Protein AF-A0A3D3V0D6-F1 (afdb_monomer_lite)

Radius of gyration: 31.62 Å; chains: 1; bounding box: 72×58×85 Å

Secondary structure (DSSP, 8-state):
--STT--THHHHHHHHHHHHHHHHHH-TTS--EEEES-TT-HHHHHHHHHHHHHTT---SEEEEE--TTTS--HHHHHHHHHHHHHHHT-EEEEEE----S-S--SSSSPPTT--HHHHHHHTB-SSHHHHHHHHHHHHHHHHTSGGGTEEEE--TTTT----TT-SSSTT---TTGGGSSB-TTSPBPGGGGHHHHHHHHHTPPPPEEEEPPEEEEEETT-----SEEEEEETTSBEEEEEEEEE--TTTTSSSEEEEEEEEETTSS-EEEEEEEEEPPPB--TTTT-TTSS-TT-EEEE-GGGEEEEE-SSGGG-SSSSEEEEEE-SS-EEEEEEEEE-SPPSEEEEEEEEEEE-SSSEEEEEEESSSSPPEEEEE---EEEEEE--EEEEEE-SS-EEEEEEEEE-TT-EEEEEEEEEEE--

pLDDT: mean 94.3, std 7.59, range [34.25, 98.88]

Structure (mmCIF, N/CA/C/O backbone):
data_AF-A0A3D3V0D6-F1
#
_entry.id   AF-A0A3D3V0D6-F1
#
loop_
_atom_site.group_PDB
_atom_site.id
_atom_site.type_symbol
_atom_site.label_atom_id
_atom_site.label_alt_id
_atom_site.label_comp_id
_atom_site.label_asym_id
_atom_site.label_entity_id
_atom_site.label_seq_id
_atom_site.pdbx_PDB_ins_code
_atom_site.Cartn_x
_atom_site.Cartn_y
_atom_site.Cartn_z
_atom_site.occupancy
_atom_site.B_iso_or_equiv
_atom_site.auth_seq_id
_atom_site.auth_comp_id
_atom_site.auth_asym_id
_atom_site.auth_atom_id
_atom_site.pdbx_PDB_model_num
ATOM 1 N N . MET A 1 1 ? 11.935 19.133 -13.784 1.00 43.84 1 MET A N 1
ATOM 2 C CA . MET A 1 1 ? 12.654 20.335 -13.304 1.00 43.84 1 MET A CA 1
ATOM 3 C C . MET A 1 1 ? 11.669 21.226 -12.564 1.00 43.84 1 MET A C 1
ATOM 5 O O . MET A 1 1 ? 10.718 21.684 -13.183 1.00 43.84 1 MET A O 1
ATOM 9 N N . SER A 1 2 ? 11.871 21.456 -11.268 1.00 34.25 2 SER A N 1
ATOM 10 C CA . SER A 1 2 ? 11.089 22.410 -10.473 1.00 34.25 2 SER A CA 1
ATOM 11 C C . SER A 1 2 ? 12.041 23.380 -9.780 1.00 34.25 2 SER A C 1
ATOM 13 O O . SER A 1 2 ? 12.917 22.968 -9.026 1.00 34.25 2 SER A O 1
ATOM 15 N N . GLY A 1 3 ? 11.877 24.666 -10.067 1.00 37.34 3 GLY A N 1
ATOM 16 C CA . GLY A 1 3 ? 12.612 25.770 -9.463 1.00 37.34 3 GLY A CA 1
ATOM 17 C C . GLY A 1 3 ? 11.939 27.091 -9.848 1.00 37.34 3 GLY A C 1
ATOM 18 O O . GLY A 1 3 ? 11.221 27.122 -10.846 1.00 37.34 3 GLY A O 1
ATOM 19 N N . PRO A 1 4 ? 12.153 28.181 -9.097 1.00 39.56 4 PRO A N 1
ATOM 20 C CA . PRO A 1 4 ? 11.425 29.449 -9.249 1.00 39.56 4 PRO A CA 1
ATOM 21 C C . PRO A 1 4 ? 11.599 30.161 -10.610 1.00 39.56 4 PRO A C 1
ATOM 23 O O . PRO A 1 4 ? 10.906 31.137 -10.869 1.00 39.56 4 PRO A O 1
ATOM 26 N N . ASN A 1 5 ? 12.459 29.642 -11.497 1.00 49.62 5 ASN A N 1
ATOM 27 C CA . ASN A 1 5 ? 12.656 30.105 -12.878 1.00 49.62 5 ASN A CA 1
ATOM 28 C C . ASN A 1 5 ? 12.263 29.065 -13.951 1.00 49.62 5 ASN A C 1
ATOM 30 O O . ASN A 1 5 ? 12.491 29.296 -15.137 1.00 49.62 5 ASN A O 1
ATOM 34 N N . ALA A 1 6 ? 11.709 27.909 -13.570 1.00 54.88 6 ALA A N 1
ATOM 35 C CA . ALA A 1 6 ? 11.262 26.900 -14.524 1.00 54.88 6 ALA A CA 1
ATOM 36 C C . ALA A 1 6 ? 9.945 27.368 -15.164 1.00 54.88 6 ALA A C 1
ATOM 38 O O . ALA A 1 6 ? 8.903 27.345 -14.514 1.00 54.88 6 ALA A O 1
ATOM 39 N N . ARG A 1 7 ? 9.964 27.780 -16.440 1.00 59.03 7 ARG A N 1
ATOM 40 C CA . ARG A 1 7 ? 8.774 28.244 -17.189 1.00 59.03 7 ARG A CA 1
ATOM 41 C C . ARG A 1 7 ? 7.796 27.109 -17.565 1.00 59.03 7 ARG A C 1
ATOM 43 O O . ARG A 1 7 ? 7.077 27.195 -18.555 1.00 59.03 7 ARG A O 1
ATOM 50 N N . GLY A 1 8 ? 7.760 26.036 -16.773 1.00 84.44 8 GLY A N 1
ATOM 51 C CA . GLY A 1 8 ? 6.835 24.913 -16.924 1.00 84.44 8 GLY A CA 1
ATOM 52 C C . GLY A 1 8 ? 7.045 24.078 -18.194 1.00 84.44 8 GLY A C 1
ATOM 53 O O . GLY A 1 8 ? 8.160 23.925 -18.691 1.00 84.44 8 GLY A O 1
ATOM 54 N N . PHE A 1 9 ? 5.951 23.506 -18.704 1.00 90.94 9 PHE A N 1
ATOM 55 C CA . PHE A 1 9 ? 5.949 22.596 -19.856 1.00 90.94 9 PHE A CA 1
ATOM 56 C C . PHE A 1 9 ? 6.289 23.262 -21.199 1.00 90.94 9 PHE A C 1
ATOM 58 O O . PHE A 1 9 ? 6.659 22.557 -22.137 1.00 90.94 9 PHE A O 1
ATOM 65 N N . ASP A 1 10 ? 6.187 24.586 -21.328 1.00 93.19 10 ASP A N 1
ATOM 66 C CA . ASP A 1 10 ? 6.445 25.270 -22.604 1.00 93.19 10 ASP A CA 1
ATOM 67 C C . ASP A 1 10 ? 7.923 25.146 -23.006 1.00 93.19 10 ASP A C 1
ATOM 69 O O . ASP A 1 10 ? 8.231 24.611 -24.072 1.00 93.19 10 ASP A O 1
ATOM 73 N N . ASP A 1 11 ? 8.842 25.531 -22.116 1.00 91.94 11 ASP A N 1
ATOM 74 C CA . ASP A 1 11 ? 10.285 25.403 -22.357 1.00 91.94 11 ASP A CA 1
ATOM 75 C C . ASP A 1 11 ? 10.713 23.929 -22.454 1.00 91.94 11 ASP A C 1
ATOM 77 O O . ASP A 1 11 ? 11.510 23.560 -23.318 1.00 91.94 11 ASP A O 1
ATOM 81 N N . PHE A 1 12 ? 10.151 23.063 -21.601 1.00 93.81 12 PHE A N 1
ATOM 82 C CA . PHE A 1 12 ? 10.442 21.629 -21.638 1.00 93.81 12 PHE A CA 1
ATOM 83 C C . PHE A 1 12 ? 10.072 21.008 -22.992 1.00 93.81 12 PHE A C 1
ATOM 85 O O . PHE A 1 12 ? 10.895 20.340 -23.620 1.00 93.81 12 PHE A O 1
ATOM 92 N N . THR A 1 13 ? 8.856 21.259 -23.482 1.00 96.06 13 THR A N 1
ATOM 93 C CA . THR A 1 13 ? 8.425 20.717 -24.776 1.00 96.06 13 THR A CA 1
ATOM 94 C C . THR A 1 13 ? 9.137 21.374 -25.955 1.00 96.06 13 THR A C 1
ATOM 96 O O . THR A 1 13 ? 9.301 20.718 -26.981 1.00 96.06 13 THR A O 1
ATOM 99 N N . ALA A 1 14 ? 9.613 22.618 -25.831 1.00 96.56 14 ALA A N 1
ATOM 100 C CA . ALA A 1 14 ? 10.461 23.235 -26.849 1.00 96.56 14 ALA A CA 1
ATOM 101 C C . ALA A 1 14 ? 11.784 22.467 -27.027 1.00 96.56 14 ALA A C 1
ATOM 103 O O . ALA A 1 14 ? 12.176 22.181 -28.160 1.00 96.56 14 ALA A O 1
ATOM 104 N N . LEU A 1 15 ? 12.430 22.071 -25.923 1.00 96.94 15 LEU A N 1
ATOM 105 C CA . LEU A 1 15 ? 13.633 21.231 -25.956 1.00 96.94 15 LEU A CA 1
ATOM 106 C C . LEU A 1 15 ? 13.331 19.832 -26.500 1.00 96.94 15 LEU A C 1
ATOM 108 O O . LEU A 1 15 ? 14.041 19.351 -27.383 1.00 96.94 15 LEU A O 1
ATOM 112 N N . LEU A 1 16 ? 12.245 19.209 -26.032 1.00 97.38 16 LEU A N 1
ATOM 113 C CA . LEU A 1 16 ? 11.840 17.878 -26.486 1.00 97.38 16 LEU A CA 1
ATOM 114 C C . LEU A 1 16 ? 11.585 17.854 -28.003 1.00 97.38 16 LEU A C 1
ATOM 116 O O . LEU A 1 16 ? 12.112 17.000 -28.710 1.00 97.38 16 LEU A O 1
ATOM 120 N N . LYS A 1 17 ? 10.864 18.851 -28.531 1.00 98.50 17 LYS A N 1
ATOM 121 C CA . LYS A 1 17 ? 10.622 19.006 -29.974 1.00 98.50 17 LYS A CA 1
ATOM 122 C C . LYS A 1 17 ? 11.897 19.234 -30.777 1.00 98.50 17 LYS A C 1
ATOM 124 O O . LYS A 1 17 ? 11.963 18.802 -31.923 1.00 98.50 17 LYS A O 1
ATOM 129 N N . ALA A 1 18 ? 12.894 19.921 -30.218 1.00 98.50 18 ALA A N 1
ATOM 130 C CA . ALA A 1 18 ? 14.169 20.114 -30.901 1.00 98.50 18 ALA A CA 1
ATOM 131 C C . ALA A 1 18 ? 14.911 18.782 -31.094 1.00 98.50 18 ALA A C 1
ATOM 133 O O . ALA A 1 18 ? 15.420 18.539 -32.187 1.00 98.50 18 ALA A O 1
ATOM 134 N N . GLY A 1 19 ? 14.911 17.913 -30.076 1.00 98.38 19 GLY A N 1
ATOM 135 C CA . GLY A 1 19 ? 15.458 16.557 -30.179 1.00 98.38 19 GLY A CA 1
ATOM 136 C C . GLY A 1 19 ? 14.688 15.688 -31.175 1.00 98.38 19 GLY A C 1
ATOM 137 O O . GLY A 1 19 ? 15.292 15.078 -32.051 1.00 98.38 19 GLY A O 1
ATOM 138 N N . ILE A 1 20 ? 13.353 15.712 -31.107 1.00 98.62 20 ILE A N 1
ATOM 139 C CA . ILE A 1 20 ? 12.480 14.983 -32.042 1.00 98.62 20 ILE A CA 1
ATOM 140 C C . ILE A 1 20 ? 12.743 15.407 -33.486 1.00 98.62 20 ILE A C 1
ATOM 142 O O . ILE A 1 20 ? 12.947 14.557 -34.346 1.00 98.62 20 ILE A O 1
ATOM 146 N N . ARG A 1 21 ? 12.793 16.718 -33.756 1.00 98.56 21 ARG A N 1
ATOM 147 C CA . ARG A 1 21 ? 13.071 17.235 -35.100 1.00 98.56 21 ARG A CA 1
ATOM 148 C C . ARG A 1 21 ? 14.413 16.733 -35.626 1.00 98.56 21 ARG A C 1
ATOM 150 O O . ARG A 1 21 ? 14.474 16.328 -36.773 1.00 98.56 21 ARG A O 1
ATOM 157 N N . ALA A 1 22 ? 15.457 16.708 -34.797 1.00 98.62 22 ALA A N 1
ATOM 158 C CA . ALA A 1 22 ? 16.759 16.201 -35.223 1.00 98.62 22 ALA A CA 1
ATOM 159 C C . ALA A 1 22 ? 16.703 14.725 -35.663 1.00 98.62 22 ALA A C 1
ATOM 161 O O . ALA A 1 22 ? 17.336 14.369 -36.652 1.00 98.62 22 ALA A O 1
ATOM 162 N N . VAL A 1 23 ? 15.929 13.884 -34.966 1.00 98.56 23 VAL A N 1
ATOM 163 C CA . VAL A 1 23 ? 15.721 12.481 -35.364 1.00 98.56 23 VAL A CA 1
ATOM 164 C C . VAL A 1 23 ? 14.905 12.398 -36.654 1.00 98.56 23 VAL A C 1
ATOM 166 O O . VAL A 1 23 ? 15.324 11.722 -37.585 1.00 98.56 23 VAL A O 1
ATOM 169 N N . ARG A 1 24 ? 13.790 13.133 -36.747 1.00 98.00 24 ARG A N 1
ATOM 170 C CA . ARG A 1 24 ? 12.918 13.130 -37.935 1.00 98.00 24 ARG A CA 1
ATOM 171 C C . ARG A 1 24 ? 13.605 13.665 -39.195 1.00 98.00 24 ARG A C 1
ATOM 173 O O . ARG A 1 24 ? 13.355 13.143 -40.275 1.00 98.00 24 ARG A O 1
ATOM 180 N N . ASP A 1 25 ? 14.460 14.679 -39.060 1.00 98.38 25 ASP A N 1
ATOM 181 C CA . ASP A 1 25 ? 15.252 15.240 -40.163 1.00 98.38 25 ASP A CA 1
ATOM 182 C C . ASP A 1 25 ? 16.310 14.240 -40.669 1.00 98.38 25 ASP A C 1
ATOM 184 O O . ASP A 1 25 ? 16.704 14.297 -41.834 1.00 98.38 25 ASP A O 1
ATOM 188 N N . PHE A 1 26 ? 16.781 13.338 -39.799 1.00 98.50 26 PHE A N 1
ATOM 189 C CA . PHE A 1 26 ? 17.733 12.284 -40.146 1.00 98.50 26 PHE A CA 1
ATOM 190 C C . PHE A 1 26 ? 17.040 11.074 -40.785 1.00 98.50 26 PHE A C 1
ATOM 192 O O . PHE A 1 26 ? 17.414 10.670 -41.885 1.00 98.50 26 PHE A O 1
ATOM 199 N N . ASP A 1 27 ? 16.042 10.511 -40.102 1.00 98.31 27 ASP A N 1
ATOM 200 C CA . ASP A 1 27 ? 15.239 9.388 -40.581 1.00 98.31 27 ASP A CA 1
ATOM 201 C C . ASP A 1 27 ? 13.841 9.426 -39.927 1.00 98.31 27 ASP A C 1
ATOM 203 O O . ASP A 1 27 ? 13.714 9.201 -38.716 1.00 98.31 27 ASP A O 1
ATOM 207 N N . PRO A 1 28 ? 12.774 9.717 -40.695 1.00 96.75 28 PRO A N 1
ATOM 208 C CA . PRO A 1 28 ? 11.424 9.814 -40.154 1.00 96.75 28 PRO A CA 1
ATOM 209 C C . PRO A 1 28 ? 10.855 8.470 -39.680 1.00 96.75 28 PRO A C 1
ATOM 211 O O . PRO A 1 28 ? 9.921 8.491 -38.877 1.00 96.75 28 PRO A O 1
ATOM 214 N N . GLU A 1 29 ? 11.410 7.333 -40.112 1.00 97.56 29 GLU A N 1
ATOM 215 C CA . GLU A 1 29 ? 10.925 5.995 -39.748 1.00 97.56 29 GLU A CA 1
ATOM 216 C C . GLU A 1 29 ? 11.402 5.545 -38.357 1.00 97.56 29 GLU A C 1
ATOM 218 O O . GLU A 1 29 ? 10.883 4.567 -37.816 1.00 97.56 29 GLU A O 1
ATOM 223 N N . ILE A 1 30 ? 12.366 6.248 -37.744 1.00 98.44 30 ILE A N 1
ATOM 224 C CA . ILE A 1 30 ? 12.827 5.946 -36.382 1.00 98.44 30 ILE A CA 1
ATOM 225 C C . ILE A 1 30 ? 11.712 6.285 -35.378 1.00 98.44 30 ILE A C 1
ATOM 227 O O . ILE A 1 30 ? 11.332 7.455 -35.270 1.00 98.44 30 ILE A O 1
ATOM 231 N N . PRO A 1 31 ? 11.214 5.313 -34.587 1.00 97.62 31 PRO A N 1
ATOM 232 C CA . PRO A 1 31 ? 10.187 5.585 -33.590 1.00 97.62 31 PRO A CA 1
ATOM 233 C C . PRO A 1 31 ? 10.696 6.498 -32.472 1.00 97.62 31 PRO A C 1
ATOM 235 O O . PRO A 1 31 ? 11.760 6.279 -31.890 1.00 97.62 31 PRO A O 1
ATOM 238 N N . ILE A 1 32 ? 9.891 7.493 -32.115 1.00 98.62 32 ILE A N 1
ATOM 239 C CA . ILE A 1 32 ? 10.146 8.410 -31.008 1.00 98.62 32 ILE A CA 1
ATOM 240 C C . ILE A 1 32 ? 9.449 7.893 -29.750 1.00 98.62 32 ILE A C 1
ATOM 242 O O . ILE A 1 32 ? 8.218 7.907 -29.652 1.00 98.62 32 ILE A O 1
ATOM 246 N N . VAL A 1 33 ? 10.242 7.499 -28.754 1.00 98.69 33 VAL A N 1
ATOM 247 C CA . VAL A 1 33 ? 9.753 7.119 -27.424 1.00 98.69 33 VAL A CA 1
ATOM 248 C C . VAL A 1 33 ? 9.889 8.305 -26.472 1.00 98.69 33 VAL A C 1
ATOM 250 O O . VAL A 1 33 ? 10.976 8.863 -26.322 1.00 98.69 33 VAL A O 1
ATOM 253 N N . VAL A 1 34 ? 8.803 8.673 -25.792 1.00 98.69 34 VAL A N 1
ATOM 254 C CA . VAL A 1 34 ? 8.862 9.603 -24.655 1.00 98.69 34 VAL A CA 1
ATOM 255 C C . VAL A 1 34 ? 8.707 8.811 -23.368 1.00 98.69 34 VAL A C 1
ATOM 257 O O . VAL A 1 34 ? 7.702 8.132 -23.169 1.00 98.69 34 VAL A O 1
ATOM 260 N N . HIS A 1 35 ? 9.711 8.903 -22.502 1.00 98.62 35 HIS A N 1
ATOM 261 C CA . HIS A 1 35 ? 9.873 8.049 -21.330 1.00 98.62 35 HIS A CA 1
ATOM 262 C C . HIS A 1 35 ? 9.577 8.788 -20.021 1.00 98.62 35 HIS A C 1
ATOM 264 O O . HIS A 1 35 ? 10.076 9.891 -19.796 1.00 98.62 35 HIS A O 1
ATOM 270 N N . LEU A 1 36 ? 8.774 8.156 -19.158 1.00 98.19 36 LEU A N 1
ATOM 271 C CA . LEU A 1 36 ? 8.499 8.587 -17.788 1.00 98.19 36 LEU A CA 1
ATOM 272 C C . LEU A 1 36 ? 8.596 7.400 -16.806 1.00 98.19 36 LEU A C 1
ATOM 274 O O . LEU A 1 36 ? 8.281 6.260 -17.155 1.00 98.19 36 LEU A O 1
ATOM 278 N N . ALA A 1 37 ? 9.033 7.664 -15.573 1.00 96.88 37 ALA A N 1
ATOM 279 C CA . ALA A 1 37 ? 9.063 6.678 -14.488 1.00 96.88 37 ALA A CA 1
ATOM 280 C C . ALA A 1 37 ? 7.698 6.545 -13.780 1.00 96.88 37 ALA A C 1
ATOM 282 O O . ALA A 1 37 ? 6.747 7.227 -14.146 1.00 96.88 37 ALA A O 1
ATOM 283 N N . GLU A 1 38 ? 7.614 5.681 -12.760 1.00 96.75 38 GLU A N 1
ATOM 284 C CA . GLU A 1 38 ? 6.402 5.405 -11.964 1.00 96.75 38 GLU A CA 1
ATOM 285 C C . GLU A 1 38 ? 5.247 4.759 -12.749 1.00 96.75 38 GLU A C 1
ATOM 287 O O . GLU A 1 38 ? 4.114 5.235 -12.734 1.00 96.75 38 GLU A O 1
ATOM 292 N N . GLY A 1 39 ? 5.511 3.643 -13.431 1.00 97.69 39 GLY A N 1
ATOM 293 C CA . GLY A 1 39 ? 4.545 2.991 -14.324 1.00 97.69 39 GLY A CA 1
ATOM 294 C C . GLY A 1 39 ? 3.155 2.646 -13.769 1.00 97.69 39 GLY A C 1
ATOM 295 O O . GLY A 1 39 ? 2.225 2.558 -14.564 1.00 97.69 39 GLY A O 1
ATOM 296 N N . GLY A 1 40 ? 2.963 2.481 -12.458 1.00 96.75 40 GLY A N 1
ATOM 297 C CA . GLY A 1 40 ? 1.633 2.307 -11.852 1.00 96.75 40 GLY A CA 1
ATOM 298 C C . GLY A 1 40 ? 0.884 3.617 -11.561 1.00 96.75 40 GLY A C 1
ATOM 299 O O . GLY A 1 40 ? -0.312 3.598 -11.275 1.00 96.75 40 GLY A O 1
ATOM 300 N N . ASN A 1 41 ? 1.543 4.775 -11.652 1.00 97.00 41 ASN A N 1
ATOM 301 C CA . ASN A 1 41 ? 0.973 6.071 -11.289 1.00 97.00 41 ASN A CA 1
ATOM 302 C C . ASN A 1 41 ? 0.204 6.710 -12.460 1.00 97.00 41 ASN A C 1
ATOM 304 O O . ASN A 1 41 ? 0.703 7.580 -13.178 1.00 97.00 41 ASN A O 1
ATOM 308 N N . ASN A 1 42 ? -1.051 6.295 -12.657 1.00 98.31 42 ASN A N 1
ATOM 309 C CA . ASN A 1 42 ? -1.855 6.778 -13.785 1.00 98.31 42 ASN A CA 1
ATOM 310 C C . ASN A 1 42 ? -2.113 8.293 -13.774 1.00 98.31 42 ASN A C 1
ATOM 312 O O . ASN A 1 42 ? -2.167 8.913 -14.838 1.00 98.31 42 ASN A O 1
ATOM 316 N N . SER A 1 43 ? -2.257 8.914 -12.601 1.00 96.06 43 SER A N 1
ATOM 317 C CA . SER A 1 43 ? -2.507 10.357 -12.522 1.00 96.06 43 SER A CA 1
ATOM 318 C C . SER A 1 43 ? -1.290 11.167 -12.980 1.00 96.06 43 SER A C 1
ATOM 320 O O . SER A 1 43 ? -1.461 12.132 -13.729 1.00 96.06 43 SER A O 1
ATOM 322 N N . LEU A 1 44 ? -0.074 10.735 -12.622 1.00 96.56 44 LEU A N 1
ATOM 323 C CA . LEU A 1 44 ? 1.177 11.328 -13.098 1.00 96.56 44 LEU A CA 1
ATOM 324 C C . LEU A 1 44 ? 1.307 11.213 -14.619 1.00 96.56 44 LEU A C 1
ATOM 326 O O . LEU A 1 44 ? 1.587 12.207 -15.293 1.00 96.56 44 LEU A O 1
ATOM 330 N N . PHE A 1 45 ? 1.065 10.018 -15.162 1.00 98.38 45 PHE A N 1
ATOM 331 C CA . PHE A 1 45 ? 1.123 9.782 -16.602 1.00 98.38 45 PHE A CA 1
ATOM 332 C C . PHE A 1 45 ? 0.118 10.649 -17.358 1.00 98.38 45 PHE A C 1
ATOM 334 O O . PHE A 1 45 ? 0.491 11.309 -18.327 1.00 98.38 45 PHE A O 1
ATOM 341 N N . ARG A 1 46 ? -1.135 10.713 -16.894 1.00 98.06 46 ARG A N 1
ATOM 342 C CA . ARG A 1 46 ? -2.153 11.574 -17.507 1.00 98.06 46 ARG A CA 1
ATOM 343 C C . ARG A 1 46 ? -1.739 13.039 -17.499 1.00 98.06 46 ARG A C 1
ATOM 345 O O . ARG A 1 46 ? -1.739 13.674 -18.545 1.00 98.06 46 ARG A O 1
ATOM 352 N N . TRP A 1 47 ? -1.331 13.556 -16.341 1.00 96.88 47 TRP A N 1
ATOM 353 C CA . TRP A 1 47 ? -0.887 14.944 -16.208 1.00 96.88 47 TRP A CA 1
ATOM 354 C C . TRP A 1 47 ? 0.252 15.283 -17.176 1.00 96.88 47 TRP A C 1
ATOM 356 O O . TRP A 1 47 ? 0.198 16.300 -17.868 1.00 96.88 47 TRP A O 1
ATOM 366 N N . PHE A 1 48 ? 1.266 14.421 -17.251 1.00 98.19 48 PHE A N 1
ATOM 367 C CA . PHE A 1 48 ? 2.420 14.653 -18.107 1.00 98.19 48 PHE A CA 1
ATOM 368 C C . PHE A 1 48 ? 2.043 14.573 -19.591 1.00 98.19 48 PHE A C 1
ATOM 370 O O . PHE A 1 48 ? 2.283 15.519 -20.342 1.00 98.19 48 PHE A O 1
ATOM 377 N N . PHE A 1 49 ? 1.410 13.482 -20.029 1.00 98.44 49 PHE A N 1
ATOM 378 C CA . PHE A 1 49 ? 1.104 13.278 -21.445 1.00 98.44 49 PHE A CA 1
ATOM 379 C C . PHE A 1 49 ? -0.008 14.202 -21.963 1.00 98.44 49 PHE A C 1
ATOM 381 O O . PHE A 1 49 ? 0.069 14.623 -23.118 1.00 98.44 49 PHE A O 1
ATOM 388 N N . ASP A 1 50 ? -0.967 14.627 -21.133 1.00 98.00 50 ASP A N 1
ATOM 389 C CA . ASP A 1 50 ? -1.933 15.673 -21.504 1.00 98.00 50 ASP A CA 1
ATOM 390 C C . ASP A 1 50 ? -1.218 16.979 -21.895 1.00 98.00 50 ASP A C 1
ATOM 392 O O . ASP A 1 50 ? -1.552 17.599 -22.909 1.00 98.00 50 ASP A O 1
ATOM 396 N N . GLU A 1 51 ? -0.185 17.381 -21.148 1.00 97.06 51 GLU A N 1
ATOM 397 C CA . GLU A 1 51 ? 0.570 18.607 -21.426 1.00 97.06 51 GLU A CA 1
ATOM 398 C C . GLU A 1 51 ? 1.434 18.504 -22.697 1.00 97.06 51 GLU A C 1
ATOM 400 O O . GLU A 1 51 ? 1.634 19.516 -23.384 1.00 97.06 51 GLU A O 1
ATOM 405 N N . LEU A 1 52 ? 1.897 17.301 -23.052 1.00 98.12 52 LEU A N 1
ATOM 406 C CA . LEU A 1 52 ? 2.609 17.018 -24.306 1.00 98.12 52 LEU A CA 1
ATOM 407 C C . LEU A 1 52 ? 1.667 17.070 -25.512 1.00 98.12 52 LEU A C 1
ATOM 409 O O . LEU A 1 52 ? 1.976 17.724 -26.513 1.00 98.12 52 LEU A O 1
ATOM 413 N N . ILE A 1 53 ? 0.497 16.435 -25.402 1.00 98.06 53 ILE A N 1
ATOM 414 C CA . ILE A 1 53 ? -0.521 16.420 -26.459 1.00 98.06 53 ILE A CA 1
ATOM 415 C C . ILE A 1 53 ? -1.067 17.826 -26.702 1.00 98.06 53 ILE A C 1
ATOM 417 O O . ILE A 1 53 ? -1.111 18.274 -27.846 1.00 98.06 53 ILE A O 1
ATOM 421 N N . LYS A 1 54 ? -1.385 18.576 -25.641 1.00 97.25 54 LYS A N 1
ATOM 422 C CA . LYS A 1 54 ? -1.833 19.978 -25.723 1.00 97.25 54 LYS A CA 1
ATOM 423 C C . LYS A 1 54 ? -0.852 20.875 -26.481 1.00 97.25 54 LYS A C 1
ATOM 425 O O . LYS A 1 54 ? -1.257 21.863 -27.092 1.00 97.25 54 LYS A O 1
ATOM 430 N N . ARG A 1 55 ? 0.439 20.543 -26.440 1.00 97.38 55 ARG A N 1
ATOM 431 C CA . ARG A 1 55 ? 1.507 21.284 -27.118 1.00 97.38 55 ARG A CA 1
ATOM 432 C C . ARG A 1 55 ? 1.900 20.687 -28.455 1.00 97.38 55 ARG A C 1
ATOM 434 O O . ARG A 1 55 ? 2.828 21.213 -29.060 1.00 97.38 55 ARG A O 1
ATOM 441 N N . ASN A 1 56 ? 1.217 19.659 -28.952 1.00 97.75 56 ASN A N 1
ATOM 442 C CA . ASN A 1 56 ? 1.541 18.992 -30.213 1.00 97.75 56 ASN A CA 1
ATOM 443 C C . ASN A 1 56 ? 3.001 18.500 -30.247 1.00 97.75 56 ASN A C 1
ATOM 445 O O . ASN A 1 56 ? 3.757 18.831 -31.163 1.00 97.75 56 ASN A O 1
ATOM 449 N N . VAL A 1 57 ? 3.445 17.799 -29.201 1.00 98.44 57 VAL A N 1
ATOM 450 C CA . VAL A 1 57 ? 4.712 17.053 -29.244 1.00 98.44 57 VAL A CA 1
ATOM 451 C C . VAL A 1 57 ? 4.507 15.799 -30.101 1.00 98.44 57 VAL A C 1
ATOM 453 O O . VAL A 1 57 ? 3.583 15.030 -29.847 1.00 98.44 57 VAL A O 1
ATOM 456 N N . ASP A 1 58 ? 5.354 15.609 -31.112 1.00 97.62 58 ASP A N 1
ATOM 457 C CA . ASP A 1 58 ? 5.256 14.514 -32.084 1.00 97.62 58 ASP A CA 1
ATOM 458 C C . ASP A 1 58 ? 6.052 13.279 -31.629 1.00 97.62 58 ASP A C 1
ATOM 460 O O . ASP A 1 58 ? 7.243 13.163 -31.902 1.00 97.62 58 ASP A O 1
ATOM 464 N N . PHE A 1 59 ? 5.413 12.381 -30.880 1.00 98.56 59 PHE A N 1
ATOM 465 C CA . PHE A 1 59 ? 6.021 11.132 -30.408 1.00 98.56 59 PHE A CA 1
ATOM 466 C C . PHE A 1 59 ? 5.152 9.920 -30.745 1.00 98.56 59 PHE A C 1
ATOM 468 O O . PHE A 1 59 ? 3.934 10.052 -30.881 1.00 98.56 59 PHE A O 1
ATOM 475 N N . ASP A 1 60 ? 5.755 8.737 -30.834 1.00 98.50 60 ASP A N 1
ATOM 476 C CA . ASP A 1 60 ? 5.098 7.516 -31.317 1.00 98.50 60 ASP A CA 1
ATOM 477 C C . ASP A 1 60 ? 4.702 6.576 -30.173 1.00 98.50 60 ASP A C 1
ATOM 479 O O . ASP A 1 60 ? 3.606 6.012 -30.180 1.00 98.50 60 ASP A O 1
ATOM 483 N N . VAL A 1 61 ? 5.569 6.455 -29.163 1.00 98.81 61 VAL A N 1
ATOM 484 C CA . VAL A 1 61 ? 5.453 5.455 -28.093 1.00 98.81 61 VAL A CA 1
ATOM 485 C C . VAL A 1 61 ? 5.572 6.108 -26.718 1.00 98.81 61 VAL A C 1
ATOM 487 O O . VAL A 1 61 ? 6.407 6.989 -26.492 1.00 98.81 61 VAL A O 1
ATOM 490 N N . ILE A 1 62 ? 4.751 5.642 -25.779 1.00 98.88 62 ILE A N 1
ATOM 491 C CA . ILE A 1 62 ? 4.855 5.968 -24.355 1.00 98.88 62 ILE A CA 1
ATOM 492 C C . ILE A 1 62 ? 5.786 4.948 -23.690 1.00 98.88 62 ILE A C 1
ATOM 494 O O . ILE A 1 62 ? 5.453 3.768 -23.571 1.00 98.88 62 ILE A O 1
ATOM 498 N N . GLY A 1 63 ? 6.961 5.412 -23.272 1.00 98.81 63 GLY A N 1
ATOM 499 C CA . GLY A 1 63 ? 7.946 4.632 -22.529 1.00 98.81 63 GLY A CA 1
ATOM 500 C C . GLY A 1 63 ? 7.707 4.705 -21.022 1.00 98.81 63 GLY A C 1
ATOM 501 O O . GLY A 1 63 ? 7.448 5.781 -20.481 1.00 98.81 63 GLY A O 1
ATOM 502 N N . VAL A 1 64 ? 7.834 3.568 -20.341 1.00 98.69 64 VAL A N 1
ATOM 503 C CA . VAL A 1 64 ? 7.562 3.430 -18.904 1.00 98.69 64 VAL A CA 1
ATOM 504 C C . VAL A 1 64 ? 8.736 2.763 -18.183 1.00 98.69 64 VAL A C 1
ATOM 506 O O . VAL A 1 64 ? 9.139 1.676 -18.592 1.00 98.69 64 VAL A O 1
ATOM 509 N N . SER A 1 65 ? 9.252 3.346 -17.092 1.00 98.81 65 SER A N 1
ATOM 510 C CA . SER A 1 65 ? 10.044 2.561 -16.118 1.00 98.81 65 SER A CA 1
ATOM 511 C C . SER A 1 65 ? 9.114 1.868 -15.128 1.00 98.81 65 SER A C 1
ATOM 513 O O . SER A 1 65 ? 8.239 2.503 -14.528 1.00 98.81 65 SER A O 1
ATOM 515 N N . TYR A 1 66 ? 9.345 0.585 -14.866 1.00 98.81 66 TYR A N 1
ATOM 516 C CA . TYR A 1 66 ? 8.581 -0.184 -13.892 1.00 98.81 66 TYR A CA 1
ATOM 517 C C . TYR A 1 66 ? 9.480 -1.077 -13.035 1.00 98.81 66 TYR A C 1
ATOM 519 O O . TYR A 1 66 ? 10.023 -2.074 -13.505 1.00 98.81 66 TYR A O 1
ATOM 527 N N . TYR A 1 67 ? 9.581 -0.730 -11.753 1.00 98.50 67 TYR A N 1
ATOM 528 C CA . TYR A 1 67 ? 10.218 -1.537 -10.718 1.00 98.50 67 TYR A CA 1
ATOM 529 C C . TYR A 1 67 ? 9.156 -1.847 -9.655 1.00 98.50 67 TYR A C 1
ATOM 531 O O . TYR A 1 67 ? 8.626 -0.906 -9.053 1.00 98.50 67 TYR A O 1
ATOM 539 N N . PRO A 1 68 ? 8.802 -3.121 -9.413 1.00 96.38 68 PRO A N 1
ATOM 540 C CA . PRO A 1 68 ? 7.619 -3.488 -8.622 1.00 96.38 68 PRO A CA 1
ATOM 541 C C . PRO A 1 68 ? 7.725 -3.091 -7.141 1.00 96.38 68 PRO A C 1
ATOM 543 O O . PRO A 1 68 ? 6.721 -3.012 -6.442 1.00 96.38 68 PRO A O 1
ATOM 546 N N . TYR A 1 69 ? 8.933 -2.802 -6.657 1.00 94.81 69 TYR A N 1
ATOM 547 C CA . TYR A 1 69 ? 9.192 -2.338 -5.294 1.00 94.81 69 TYR A CA 1
ATOM 548 C C . TYR A 1 69 ? 9.013 -0.816 -5.106 1.00 94.81 69 TYR A C 1
ATOM 550 O O . TYR A 1 69 ? 9.041 -0.348 -3.969 1.00 94.81 69 TYR A O 1
ATOM 558 N N . TRP A 1 70 ? 8.789 -0.046 -6.181 1.00 96.69 70 TRP A N 1
ATOM 559 C CA . TRP A 1 70 ? 8.560 1.409 -6.123 1.00 96.69 70 TRP A CA 1
ATOM 560 C C . TRP A 1 70 ? 7.332 1.881 -6.903 1.00 96.69 70 TRP A C 1
ATOM 562 O O . TRP A 1 70 ? 6.650 2.809 -6.483 1.00 96.69 70 TRP A O 1
ATOM 572 N N . HIS A 1 71 ? 7.062 1.283 -8.063 1.00 97.69 71 HIS A N 1
ATOM 573 C CA . HIS A 1 71 ? 6.170 1.854 -9.076 1.00 97.69 71 HIS A CA 1
ATOM 574 C C . HIS A 1 71 ? 4.752 1.268 -9.048 1.00 97.69 71 HIS A C 1
ATOM 576 O O . HIS A 1 71 ? 4.071 1.284 -10.071 1.00 97.69 71 HIS A O 1
ATOM 582 N N . GLY A 1 72 ? 4.310 0.763 -7.895 1.00 94.31 72 GLY A N 1
ATOM 583 C CA . GLY A 1 72 ? 2.997 0.140 -7.725 1.00 94.31 72 GLY A CA 1
ATOM 584 C C . GLY A 1 72 ? 2.925 -1.305 -8.225 1.00 94.31 72 GLY A C 1
ATOM 585 O O . GLY A 1 72 ? 3.891 -1.889 -8.719 1.00 94.31 72 GLY A O 1
ATOM 586 N N . THR A 1 73 ? 1.749 -1.895 -8.077 1.00 95.75 73 THR A N 1
ATOM 587 C CA . THR A 1 73 ? 1.427 -3.276 -8.446 1.00 95.75 73 THR A CA 1
ATOM 588 C C . THR A 1 73 ? 1.337 -3.473 -9.964 1.00 95.75 73 THR A C 1
ATOM 590 O O . THR A 1 73 ? 1.136 -2.529 -10.730 1.00 95.75 73 THR A O 1
ATOM 593 N N . LEU A 1 74 ? 1.428 -4.728 -10.420 1.00 97.00 74 LEU A N 1
ATOM 594 C CA . LEU A 1 74 ? 1.212 -5.071 -11.832 1.00 97.00 74 LEU A CA 1
ATOM 595 C C . LEU A 1 74 ? -0.222 -4.766 -12.302 1.00 97.00 74 LEU A C 1
ATOM 597 O O . LEU A 1 74 ? -0.431 -4.504 -13.485 1.00 97.00 74 LEU A O 1
ATOM 601 N N . GLU A 1 75 ? -1.204 -4.775 -11.394 1.00 96.19 75 GLU A N 1
ATOM 602 C CA . GLU A 1 75 ? -2.585 -4.372 -11.689 1.00 96.19 75 GLU A CA 1
ATOM 603 C C . GLU A 1 75 ? -2.670 -2.870 -11.986 1.00 96.19 75 GLU A C 1
ATOM 605 O O . GLU A 1 75 ? -3.255 -2.473 -12.994 1.00 96.19 75 GLU A O 1
ATOM 610 N N . GLU A 1 76 ? -2.017 -2.040 -11.170 1.00 97.88 76 GLU A N 1
ATOM 611 C CA . GLU A 1 76 ? -1.926 -0.592 -11.393 1.00 97.88 76 GLU A CA 1
ATOM 612 C C . GLU A 1 76 ? -1.155 -0.261 -12.676 1.00 97.88 76 GLU A C 1
ATOM 614 O O . GLU A 1 76 ? -1.595 0.590 -13.452 1.00 97.88 76 GLU A O 1
ATOM 619 N N . LEU A 1 77 ? -0.055 -0.974 -12.957 1.00 98.69 77 LEU A N 1
ATOM 620 C CA . LEU A 1 77 ? 0.652 -0.863 -14.235 1.00 98.69 77 LEU A CA 1
ATOM 621 C C . LEU A 1 77 ? -0.271 -1.222 -15.406 1.00 98.69 77 LEU A C 1
ATOM 623 O O . LEU A 1 77 ? -0.374 -0.452 -16.356 1.00 98.69 77 LEU A O 1
ATOM 627 N N . SER A 1 78 ? -0.959 -2.366 -15.342 1.00 98.56 78 SER A N 1
ATOM 628 C CA . SER A 1 78 ? -1.891 -2.808 -16.388 1.00 98.56 78 SER A CA 1
ATOM 629 C C . SER A 1 78 ? -2.979 -1.766 -16.639 1.00 98.56 78 SER A C 1
ATOM 631 O O . SER A 1 78 ? -3.217 -1.371 -17.784 1.00 98.56 78 SER A O 1
ATOM 633 N N . PHE A 1 79 ? -3.589 -1.243 -15.572 1.00 98.62 79 PHE A N 1
ATOM 634 C CA . PHE A 1 79 ? -4.558 -0.155 -15.660 1.00 98.62 79 PHE A CA 1
ATOM 635 C C . PHE A 1 79 ? -3.967 1.079 -16.353 1.00 98.62 79 PHE A C 1
ATOM 637 O O . PHE A 1 79 ? -4.580 1.612 -17.282 1.00 98.62 79 PHE A O 1
ATOM 644 N N . ASN A 1 80 ? -2.769 1.508 -15.946 1.00 98.81 80 ASN A N 1
ATOM 645 C CA . ASN A 1 80 ? -2.125 2.684 -16.516 1.00 98.81 80 ASN A CA 1
ATOM 646 C C . ASN A 1 80 ? -1.796 2.502 -18.004 1.00 98.81 80 ASN A C 1
ATOM 648 O O . ASN A 1 80 ? -2.188 3.341 -18.814 1.00 98.81 80 ASN A O 1
ATOM 652 N N . LEU A 1 81 ? -1.136 1.399 -18.379 1.00 98.81 81 LEU A N 1
ATOM 653 C CA . LEU A 1 81 ? -0.765 1.097 -19.767 1.00 98.81 81 LEU A CA 1
ATOM 654 C C . LEU A 1 81 ? -1.993 1.059 -20.686 1.00 98.81 81 LEU A C 1
ATOM 656 O O . LEU A 1 81 ? -1.970 1.634 -21.778 1.00 98.81 81 LEU A O 1
ATOM 660 N N . ASN A 1 82 ? -3.083 0.441 -20.223 1.00 98.69 82 ASN A N 1
ATOM 661 C CA . ASN A 1 8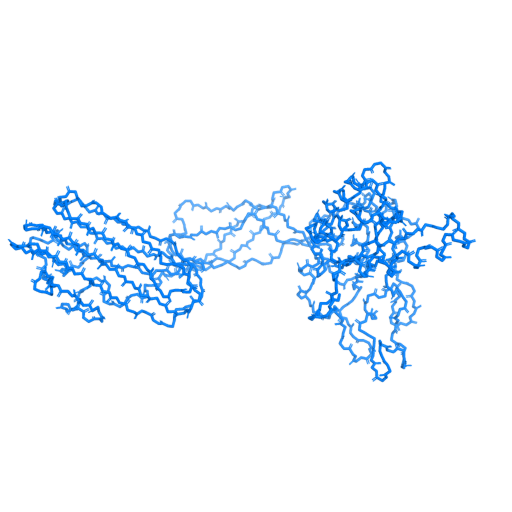2 ? -4.344 0.386 -20.958 1.00 98.69 82 ASN A CA 1
ATOM 662 C C . ASN A 1 82 ? -4.952 1.776 -21.162 1.00 98.69 82 ASN A C 1
ATOM 664 O O . ASN A 1 82 ? -5.342 2.115 -22.282 1.00 98.69 82 ASN A O 1
ATOM 668 N N . ASP A 1 83 ? -5.016 2.590 -20.108 1.00 98.75 83 ASP A N 1
ATOM 669 C CA . ASP A 1 83 ? -5.581 3.934 -20.190 1.00 98.75 83 ASP A CA 1
ATOM 670 C C . ASP A 1 83 ? -4.762 4.846 -21.108 1.00 98.75 83 ASP A C 1
ATOM 672 O O . ASP A 1 83 ? -5.324 5.427 -22.036 1.00 98.75 83 ASP A O 1
ATOM 676 N N . VAL A 1 84 ? -3.445 4.958 -20.907 1.00 98.69 84 VAL A N 1
ATOM 677 C CA . VAL A 1 84 ? -2.617 5.896 -21.685 1.00 98.69 84 VAL A CA 1
ATOM 678 C C . VAL A 1 84 ? -2.529 5.487 -23.154 1.00 98.69 84 VAL A C 1
ATOM 680 O O . VAL A 1 84 ? -2.613 6.345 -24.037 1.00 98.69 84 VAL A O 1
ATOM 683 N N . SER A 1 85 ? -2.460 4.181 -23.440 1.00 98.69 85 SER A N 1
ATOM 684 C CA . SER A 1 85 ? -2.468 3.683 -24.816 1.00 98.69 85 SER A CA 1
ATOM 685 C C . SER A 1 85 ? -3.777 4.018 -25.535 1.00 98.69 85 SER A C 1
ATOM 687 O O . SER A 1 85 ? -3.768 4.492 -26.676 1.00 98.69 85 SER A O 1
ATOM 689 N N . GLN A 1 86 ? -4.923 3.813 -24.878 1.00 98.38 86 GLN A N 1
ATOM 690 C CA . GLN A 1 86 ? -6.234 4.106 -25.464 1.00 98.38 86 GLN A CA 1
ATOM 691 C C . GLN A 1 86 ? -6.477 5.611 -25.601 1.00 98.38 86 GLN A C 1
ATOM 693 O O . GLN A 1 86 ? -6.886 6.074 -26.669 1.00 98.38 86 GLN A O 1
ATOM 698 N N . ARG A 1 87 ? -6.195 6.373 -24.541 1.00 98.38 87 ARG A N 1
ATOM 699 C CA . ARG A 1 87 ? -6.422 7.819 -24.449 1.00 98.38 87 ARG A CA 1
ATOM 700 C C . ARG A 1 87 ? -5.635 8.590 -25.496 1.00 98.38 87 ARG A C 1
ATOM 702 O O . ARG A 1 87 ? -6.209 9.406 -26.213 1.00 98.38 87 ARG A O 1
ATOM 709 N N . TYR A 1 88 ? -4.336 8.320 -25.593 1.00 98.38 88 TYR A N 1
ATOM 710 C CA . TYR A 1 88 ? -3.439 9.054 -26.488 1.00 98.38 88 TYR A CA 1
ATOM 711 C C . TYR A 1 88 ? -3.278 8.386 -27.851 1.00 98.38 88 TYR A C 1
ATOM 713 O O . TYR A 1 88 ? -2.675 8.963 -28.755 1.00 98.38 88 TYR A O 1
ATOM 721 N N . LYS A 1 89 ? -3.859 7.191 -28.019 1.00 97.94 89 LYS A N 1
ATOM 722 C CA . LYS A 1 89 ? -3.740 6.356 -29.217 1.00 97.94 89 LYS A CA 1
ATOM 723 C C . LYS A 1 89 ? -2.280 6.053 -29.569 1.00 97.94 89 LYS A C 1
ATOM 725 O O . LYS A 1 89 ? -1.911 6.105 -30.739 1.00 97.94 89 LYS A O 1
ATOM 730 N N . LYS A 1 90 ? -1.479 5.761 -28.545 1.00 98.44 90 LYS A N 1
ATOM 731 C CA . LYS A 1 90 ? -0.048 5.459 -28.651 1.00 98.44 90 LYS A CA 1
ATOM 732 C C . LYS A 1 90 ? 0.228 4.024 -28.241 1.00 98.44 90 LYS A C 1
ATOM 734 O O . LYS A 1 90 ? -0.511 3.449 -27.436 1.00 98.44 90 LYS A O 1
ATOM 739 N N . ASP A 1 91 ? 1.297 3.476 -28.787 1.00 98.75 91 ASP A N 1
ATOM 740 C CA . ASP A 1 91 ? 1.842 2.221 -28.296 1.00 98.75 91 ASP A CA 1
ATOM 741 C C . ASP A 1 91 ? 2.568 2.460 -26.969 1.00 98.75 91 ASP A C 1
ATOM 743 O O . ASP A 1 91 ? 2.943 3.591 -26.641 1.00 98.75 91 ASP A O 1
ATOM 747 N N . VAL A 1 92 ? 2.729 1.403 -26.179 1.00 98.81 92 VAL A N 1
ATOM 748 C CA . VAL A 1 92 ? 3.383 1.448 -24.869 1.00 98.81 92 VAL A CA 1
ATOM 749 C C . VAL A 1 92 ? 4.514 0.433 -24.802 1.00 98.81 92 VAL A C 1
ATOM 751 O O . VAL A 1 92 ? 4.433 -0.663 -25.358 1.00 98.81 92 VAL A O 1
ATOM 754 N N . LEU A 1 93 ? 5.576 0.807 -24.100 1.00 98.62 93 LEU A N 1
ATOM 755 C CA . LEU A 1 93 ? 6.804 0.033 -23.988 1.00 98.62 93 LEU A CA 1
ATOM 756 C C . LEU A 1 93 ? 7.363 0.194 -22.573 1.00 98.62 93 LEU A C 1
ATOM 758 O O . LEU A 1 93 ? 7.534 1.323 -22.110 1.00 98.62 93 LEU A O 1
ATOM 762 N N . VAL A 1 94 ? 7.681 -0.907 -21.888 1.00 98.81 94 VAL A N 1
ATOM 763 C CA . VAL A 1 94 ? 8.478 -0.805 -20.656 1.00 98.81 94 VAL A CA 1
ATOM 764 C C . VAL A 1 94 ? 9.934 -0.616 -21.059 1.00 98.81 94 VAL A C 1
ATOM 766 O O . VAL A 1 94 ? 10.545 -1.519 -21.611 1.00 98.81 94 VAL A O 1
ATOM 769 N N . VAL A 1 95 ? 10.498 0.563 -20.839 1.00 98.56 95 VAL A N 1
ATOM 770 C CA . VAL A 1 95 ? 11.876 0.866 -21.265 1.00 98.56 95 VAL A CA 1
ATOM 771 C C . VAL A 1 95 ? 12.908 0.598 -20.176 1.00 98.56 95 VAL A C 1
ATOM 773 O O . VAL A 1 95 ? 14.093 0.517 -20.475 1.00 98.56 95 VAL A O 1
ATOM 776 N N . GLU A 1 96 ? 12.465 0.417 -18.932 1.00 98.75 96 GLU A N 1
ATOM 777 C CA . GLU A 1 96 ? 13.327 -0.013 -17.837 1.00 98.75 96 GLU A CA 1
ATOM 778 C C . GLU A 1 96 ? 12.559 -0.896 -16.857 1.00 98.75 96 GLU A C 1
ATOM 780 O O . GLU A 1 96 ? 11.468 -0.546 -16.395 1.00 98.75 96 GLU A O 1
ATOM 785 N N . THR A 1 97 ? 13.160 -2.026 -16.509 1.00 98.75 97 THR A N 1
ATOM 786 C CA . THR A 1 97 ? 12.739 -2.888 -15.408 1.00 98.75 97 THR A CA 1
ATOM 787 C C . THR A 1 97 ? 13.905 -3.778 -14.991 1.00 98.75 97 THR A C 1
ATOM 789 O O . THR A 1 97 ? 14.747 -4.113 -15.825 1.00 98.75 97 THR A O 1
ATOM 792 N N . ALA A 1 98 ? 13.949 -4.172 -13.724 1.00 98.50 98 ALA A N 1
ATOM 793 C CA . ALA A 1 98 ? 14.867 -5.179 -13.209 1.00 98.50 98 ALA A CA 1
ATOM 794 C C . ALA A 1 98 ? 14.257 -5.846 -11.971 1.00 98.50 98 ALA A C 1
ATOM 796 O O . ALA A 1 98 ? 13.320 -5.315 -11.361 1.00 98.50 98 ALA A O 1
ATOM 797 N N . TYR A 1 99 ? 14.769 -7.024 -11.625 1.00 98.62 99 TYR A N 1
ATOM 798 C CA . TYR A 1 99 ? 14.379 -7.729 -10.413 1.00 98.62 99 TYR A CA 1
ATOM 799 C C . TYR A 1 99 ? 15.546 -8.537 -9.840 1.00 98.62 99 TYR A C 1
ATOM 801 O O . TYR A 1 99 ? 16.308 -9.113 -10.622 1.00 98.62 99 TYR A O 1
ATOM 809 N N . PRO A 1 100 ? 15.708 -8.620 -8.508 1.00 98.44 100 PRO A N 1
ATOM 810 C CA . PRO A 1 100 ? 16.786 -9.390 -7.904 1.00 98.44 100 PRO A CA 1
ATOM 811 C C . PRO A 1 100 ? 16.616 -10.897 -8.103 1.00 98.44 100 PRO A C 1
ATOM 813 O O . PRO A 1 100 ? 15.526 -11.445 -7.939 1.00 98.44 100 PRO A O 1
ATOM 816 N N . TRP A 1 101 ? 17.721 -11.583 -8.375 1.00 98.50 101 TRP A N 1
ATOM 817 C CA . TRP A 1 101 ? 17.802 -13.046 -8.334 1.00 98.50 101 TRP A CA 1
ATOM 818 C C . TRP A 1 101 ? 18.403 -13.572 -7.019 1.00 98.50 101 TRP A C 1
ATOM 820 O O . TRP A 1 101 ? 18.422 -14.783 -6.802 1.00 98.50 101 TRP A O 1
ATOM 830 N N . THR A 1 102 ? 18.903 -12.677 -6.158 1.00 98.38 102 THR A N 1
ATOM 831 C CA . THR A 1 102 ? 19.475 -12.961 -4.832 1.00 98.38 102 THR A CA 1
ATOM 832 C C . THR A 1 102 ? 19.439 -11.707 -3.948 1.00 98.38 102 THR A C 1
ATOM 834 O O . THR A 1 102 ? 19.375 -10.595 -4.463 1.00 98.38 102 THR A O 1
ATOM 837 N N . LEU A 1 103 ? 19.511 -11.860 -2.621 1.00 97.75 103 LEU A N 1
ATOM 838 C CA . LEU A 1 103 ? 19.723 -10.746 -1.673 1.00 97.75 103 LEU A CA 1
ATOM 839 C C . LEU A 1 103 ? 21.202 -10.532 -1.312 1.00 97.75 103 LEU A C 1
ATOM 841 O O . LEU A 1 103 ? 21.523 -9.665 -0.506 1.00 97.75 103 LEU A O 1
ATOM 845 N N . GLN A 1 104 ? 22.103 -11.351 -1.855 1.00 97.62 104 GLN A N 1
ATOM 846 C CA . GLN A 1 104 ? 23.531 -11.246 -1.565 1.00 97.62 104 GLN A CA 1
ATOM 847 C C . GLN A 1 104 ? 24.142 -9.985 -2.189 1.00 97.62 104 GLN A C 1
ATOM 849 O O . GLN A 1 104 ? 23.740 -9.562 -3.269 1.00 97.62 104 GLN A O 1
ATOM 854 N N . ASP A 1 105 ? 25.128 -9.436 -1.488 1.00 95.88 105 ASP A N 1
ATOM 855 C CA . ASP A 1 105 ? 26.051 -8.393 -1.940 1.00 95.88 105 ASP A CA 1
ATOM 856 C C . ASP A 1 105 ? 27.413 -9.052 -2.217 1.00 95.88 105 ASP A C 1
ATOM 858 O O . ASP A 1 105 ? 27.902 -9.853 -1.409 1.00 95.88 105 ASP A O 1
ATOM 862 N N . ALA A 1 106 ? 27.981 -8.765 -3.383 1.00 95.75 106 ALA A N 1
ATOM 863 C CA . ALA A 1 106 ? 29.187 -9.357 -3.933 1.00 95.75 106 ALA A CA 1
ATOM 864 C C . ALA A 1 106 ? 30.320 -8.349 -4.180 1.00 95.75 106 ALA A C 1
ATOM 866 O O . ALA A 1 106 ? 31.447 -8.792 -4.431 1.00 95.75 106 ALA A O 1
ATOM 867 N N . ASP A 1 107 ? 30.087 -7.039 -4.054 1.00 92.81 107 ASP A N 1
ATOM 868 C CA . ASP A 1 107 ? 31.135 -6.018 -4.192 1.00 92.81 107 ASP A CA 1
ATOM 869 C C . ASP A 1 107 ? 31.342 -5.133 -2.949 1.00 92.81 107 ASP A C 1
ATOM 871 O O . ASP A 1 107 ? 32.308 -4.362 -2.890 1.00 92.81 107 ASP A O 1
ATOM 875 N N . GLY A 1 108 ? 30.512 -5.310 -1.917 1.00 92.00 108 GLY A N 1
ATOM 876 C CA . GLY A 1 108 ? 30.571 -4.578 -0.654 1.00 92.00 108 GLY A CA 1
ATOM 877 C C . GLY A 1 108 ? 29.860 -3.224 -0.693 1.00 92.00 108 GLY A C 1
ATOM 878 O O . GLY A 1 108 ? 29.979 -2.448 0.262 1.00 92.00 108 GLY A O 1
ATOM 879 N N . HIS A 1 109 ? 29.163 -2.909 -1.786 1.00 92.81 109 HIS A N 1
ATOM 880 C CA . HIS A 1 109 ? 28.307 -1.745 -1.924 1.00 92.81 109 HIS A CA 1
ATOM 881 C C . HIS A 1 109 ? 26.839 -2.164 -1.807 1.00 92.81 109 HIS A C 1
ATOM 883 O O . HIS A 1 109 ? 26.364 -3.072 -2.478 1.00 92.81 109 HIS A O 1
ATOM 889 N N . GLY A 1 110 ? 26.082 -1.468 -0.956 1.00 94.50 110 GLY A N 1
ATOM 890 C CA . GLY A 1 110 ? 24.692 -1.834 -0.687 1.00 94.50 110 GLY A CA 1
ATOM 891 C C . GLY A 1 110 ? 23.828 -1.857 -1.953 1.00 94.50 110 GLY A C 1
ATOM 892 O O . GLY A 1 110 ? 23.667 -0.833 -2.619 1.00 94.50 110 GLY A O 1
ATOM 893 N N . ASN A 1 111 ? 23.228 -3.014 -2.238 1.00 96.81 111 ASN A N 1
ATOM 894 C CA . ASN A 1 111 ? 22.297 -3.188 -3.349 1.00 96.81 111 ASN A CA 1
ATOM 895 C C . ASN A 1 111 ? 20.999 -2.388 -3.143 1.00 96.81 111 ASN A C 1
ATOM 897 O O . ASN A 1 111 ? 20.462 -2.322 -2.034 1.00 96.81 111 ASN A O 1
ATOM 901 N N . ILE A 1 112 ? 20.440 -1.855 -4.239 1.00 96.44 112 ILE A N 1
ATOM 902 C CA . ILE A 1 112 ? 19.119 -1.199 -4.272 1.00 96.44 112 ILE A CA 1
ATOM 903 C C . ILE A 1 112 ? 18.046 -2.111 -3.672 1.00 96.44 112 ILE A C 1
ATOM 905 O O . ILE A 1 112 ? 17.169 -1.653 -2.939 1.00 96.44 112 ILE A O 1
ATOM 909 N N . PHE A 1 113 ? 18.130 -3.405 -3.981 1.00 96.12 113 PHE A N 1
ATOM 910 C CA . PHE A 1 113 ? 17.254 -4.431 -3.441 1.00 96.12 113 PHE A CA 1
ATOM 911 C C . PHE A 1 113 ? 18.066 -5.390 -2.566 1.00 96.12 113 PHE A C 1
ATOM 913 O O . PHE A 1 113 ? 18.407 -6.486 -2.994 1.00 96.12 113 PHE A O 1
ATOM 920 N N . GLY A 1 114 ? 18.405 -4.968 -1.348 1.00 92.06 114 GLY A N 1
ATOM 921 C CA . GLY A 1 114 ? 19.157 -5.787 -0.381 1.00 92.06 114 GLY A CA 1
ATOM 922 C C . GLY A 1 114 ? 18.347 -6.282 0.823 1.00 92.06 114 GLY A C 1
ATOM 923 O O . GLY A 1 114 ? 18.867 -7.036 1.639 1.00 92.06 114 GLY A O 1
ATOM 924 N N . ASP A 1 115 ? 17.088 -5.859 0.959 1.00 90.88 115 ASP A N 1
ATOM 925 C CA . ASP A 1 115 ? 16.259 -6.122 2.140 1.00 90.88 115 ASP A CA 1
ATOM 926 C C . ASP A 1 115 ? 15.137 -7.121 1.815 1.00 90.88 115 ASP A C 1
ATOM 928 O O . ASP A 1 115 ? 14.390 -6.948 0.848 1.00 90.88 115 ASP A O 1
ATOM 932 N N . GLU A 1 116 ? 14.988 -8.159 2.644 1.00 91.12 116 GLU A N 1
ATOM 933 C CA . GLU A 1 116 ? 13.927 -9.165 2.512 1.00 91.12 116 GLU A CA 1
ATOM 934 C C . GLU A 1 116 ? 12.531 -8.528 2.499 1.00 91.12 116 GLU A C 1
ATOM 936 O O . GLU A 1 116 ? 11.632 -9.028 1.817 1.00 91.12 116 GLU A O 1
ATOM 941 N N . SER A 1 117 ? 12.355 -7.394 3.180 1.00 89.62 117 SER A N 1
ATOM 942 C CA . SER A 1 117 ? 11.091 -6.675 3.227 1.00 89.62 117 SER A CA 1
ATOM 943 C C . SER A 1 117 ? 10.636 -6.118 1.879 1.00 89.62 117 SER A C 1
ATOM 945 O O . SER A 1 117 ? 9.433 -6.001 1.645 1.00 89.62 117 SER A O 1
ATOM 947 N N . LEU A 1 118 ? 11.557 -5.856 0.948 1.00 93.12 118 LEU A N 1
ATOM 948 C CA . LEU A 1 118 ? 11.211 -5.391 -0.395 1.00 93.12 118 LEU A CA 1
ATOM 949 C C . LEU A 1 118 ? 10.524 -6.484 -1.224 1.00 93.12 118 LEU A C 1
ATOM 951 O O . LEU A 1 118 ? 9.688 -6.161 -2.068 1.00 93.12 118 LEU A O 1
ATOM 955 N N . GLN A 1 119 ? 10.780 -7.769 -0.940 1.00 94.94 119 GLN A N 1
ATOM 956 C CA . GLN A 1 119 ? 10.063 -8.892 -1.567 1.00 94.94 119 GLN A CA 1
ATOM 957 C C . GLN A 1 119 ? 8.567 -8.835 -1.237 1.00 94.94 119 GLN A C 1
ATOM 959 O O . GLN A 1 119 ? 7.726 -9.145 -2.081 1.00 94.94 119 GLN A O 1
ATOM 964 N N . TRP A 1 120 ? 8.213 -8.371 -0.032 1.00 88.56 120 TRP A N 1
ATOM 965 C CA . TRP A 1 120 ? 6.821 -8.181 0.380 1.00 88.56 120 TRP A CA 1
ATOM 966 C C . TRP A 1 120 ? 6.122 -7.066 -0.400 1.00 88.56 120 TRP A C 1
ATOM 968 O O . TRP A 1 120 ? 4.915 -7.159 -0.638 1.00 88.56 120 TRP A O 1
ATOM 978 N N . THR A 1 121 ? 6.841 -6.015 -0.777 1.00 89.88 121 THR A N 1
ATOM 979 C CA . THR A 1 121 ? 6.284 -4.931 -1.596 1.00 89.88 121 THR A CA 1
ATOM 980 C C . THR A 1 121 ? 6.188 -5.358 -3.055 1.00 89.88 121 THR A C 1
ATOM 982 O O . THR A 1 121 ? 5.139 -5.199 -3.671 1.00 89.88 121 THR A O 1
ATOM 985 N N . ALA A 1 122 ? 7.251 -5.959 -3.587 1.00 95.00 122 ALA A N 1
ATOM 986 C CA . ALA A 1 122 ? 7.328 -6.330 -4.991 1.00 95.00 122 ALA A CA 1
ATOM 987 C C . ALA A 1 122 ? 6.515 -7.573 -5.378 1.00 95.00 122 ALA A C 1
ATOM 989 O O . ALA A 1 122 ? 6.120 -7.706 -6.534 1.00 95.00 122 ALA A O 1
ATOM 990 N N . GLY A 1 123 ? 6.270 -8.485 -4.435 1.00 96.00 123 GLY A N 1
ATOM 991 C CA . GLY A 1 123 ? 5.432 -9.661 -4.655 1.00 96.00 123 GLY A CA 1
ATOM 992 C C . GLY A 1 123 ? 6.156 -10.893 -5.204 1.00 96.00 123 GLY A C 1
ATOM 993 O O . GLY A 1 123 ? 5.481 -11.811 -5.660 1.00 96.00 123 GLY A O 1
ATOM 994 N N . TYR A 1 124 ? 7.489 -10.961 -5.149 1.00 97.81 124 TYR A N 1
ATOM 995 C CA . TYR A 1 124 ? 8.258 -12.141 -5.572 1.00 97.81 124 TYR A CA 1
ATOM 996 C C . TYR A 1 124 ? 9.483 -12.341 -4.678 1.00 97.81 124 TYR A C 1
ATOM 998 O O . TYR A 1 124 ? 10.063 -11.367 -4.194 1.00 97.81 124 TYR A O 1
ATOM 1006 N N . LEU A 1 125 ? 9.912 -13.584 -4.471 1.00 98.06 125 LEU A N 1
ATOM 1007 C CA . LEU A 1 125 ? 11.180 -13.841 -3.796 1.00 98.06 125 LEU A CA 1
ATOM 1008 C C . LEU A 1 125 ? 12.368 -13.441 -4.685 1.00 98.06 125 LEU A C 1
ATOM 1010 O O . LEU A 1 125 ? 12.312 -13.546 -5.910 1.00 98.06 125 LEU A O 1
ATOM 1014 N N . ALA A 1 126 ? 13.456 -12.998 -4.063 1.00 98.25 126 ALA A N 1
ATOM 1015 C CA . ALA A 1 126 ? 14.732 -12.688 -4.693 1.00 98.25 126 ALA A CA 1
ATOM 1016 C C . ALA A 1 126 ? 15.491 -13.992 -4.973 1.00 98.25 126 ALA A C 1
ATOM 1018 O O . ALA A 1 126 ? 16.456 -14.348 -4.297 1.00 98.25 126 ALA A O 1
ATOM 1019 N N . THR A 1 127 ? 14.990 -14.728 -5.959 1.00 98.56 127 THR A N 1
ATOM 1020 C CA . THR A 1 127 ? 15.547 -15.977 -6.480 1.00 98.56 127 THR A CA 1
ATOM 1021 C C . THR A 1 127 ? 15.563 -15.901 -8.007 1.00 98.56 127 THR A C 1
ATOM 1023 O O . THR A 1 127 ? 14.804 -15.140 -8.609 1.00 98.56 127 THR A O 1
ATOM 1026 N N . VAL A 1 128 ? 16.372 -16.728 -8.677 1.00 98.56 128 VAL A N 1
ATOM 1027 C CA . VAL A 1 128 ? 16.332 -16.863 -10.152 1.00 98.56 128 VAL A CA 1
ATOM 1028 C C . VAL A 1 128 ? 14.906 -17.156 -10.642 1.00 98.56 128 VAL A C 1
ATOM 1030 O O . VAL A 1 128 ? 14.442 -16.636 -11.659 1.00 98.56 128 VAL A O 1
ATOM 1033 N N . ARG A 1 129 ? 14.172 -17.968 -9.881 1.00 97.44 129 ARG A N 1
ATOM 1034 C CA . ARG A 1 129 ? 12.797 -18.337 -10.188 1.00 97.44 129 ARG A CA 1
ATOM 1035 C C . ARG A 1 129 ? 11.827 -17.167 -10.008 1.00 97.44 129 ARG A C 1
ATOM 1037 O O . ARG A 1 129 ? 11.034 -16.923 -10.912 1.00 97.44 129 ARG A O 1
ATOM 1044 N N . GLY A 1 130 ? 11.925 -16.415 -8.914 1.00 98.12 130 GLY A N 1
ATOM 1045 C CA . GLY A 1 130 ? 11.110 -15.225 -8.670 1.00 98.12 130 GLY A CA 1
ATOM 1046 C C . GLY A 1 130 ? 11.378 -14.115 -9.688 1.00 98.12 130 GLY A C 1
ATOM 1047 O O . GLY A 1 130 ? 10.429 -13.542 -10.221 1.00 98.12 130 GLY A O 1
ATOM 1048 N N . GLN A 1 131 ? 12.646 -13.899 -10.066 1.00 98.56 131 GLN A N 1
ATOM 1049 C CA . GLN A 1 131 ? 13.042 -13.010 -11.166 1.00 98.56 131 GLN A CA 1
ATOM 1050 C C . GLN A 1 131 ? 12.373 -13.415 -12.491 1.00 98.56 131 GLN A C 1
ATOM 1052 O O . GLN A 1 131 ? 11.823 -12.573 -13.204 1.00 98.56 131 GLN A O 1
ATOM 1057 N N . THR A 1 132 ? 12.356 -14.715 -12.797 1.00 97.62 132 THR A N 1
ATOM 1058 C CA . THR A 1 132 ? 11.673 -15.257 -13.982 1.00 97.62 132 THR A CA 1
ATOM 1059 C C . THR A 1 132 ? 10.161 -15.039 -13.921 1.00 97.62 132 THR A C 1
ATOM 1061 O O . THR A 1 132 ? 9.564 -14.600 -14.904 1.00 97.62 132 THR A O 1
ATOM 1064 N N . SER A 1 133 ? 9.534 -15.315 -12.777 1.00 97.62 133 SER A N 1
ATOM 1065 C CA . SER A 1 133 ? 8.089 -15.157 -12.582 1.00 97.62 133 SER A CA 1
ATOM 1066 C C . SER A 1 133 ? 7.637 -13.707 -12.694 1.00 97.62 133 SER A C 1
ATOM 1068 O O . SER A 1 133 ? 6.631 -13.442 -13.350 1.00 97.62 133 SER A O 1
ATOM 1070 N N . PHE A 1 134 ? 8.408 -12.767 -12.142 1.00 98.31 134 PHE A N 1
ATOM 1071 C CA . PHE A 1 134 ? 8.168 -11.339 -12.317 1.00 98.31 134 PHE A CA 1
ATOM 1072 C C . PHE A 1 134 ? 8.170 -10.947 -13.800 1.00 98.31 134 PHE A C 1
ATOM 1074 O O . PHE A 1 134 ? 7.202 -10.360 -14.286 1.00 98.31 134 PHE A O 1
ATOM 1081 N N . LEU A 1 135 ? 9.220 -11.313 -14.546 1.00 98.25 135 LEU A N 1
ATOM 1082 C CA . LEU A 1 135 ? 9.313 -10.979 -15.970 1.00 98.25 135 LEU A CA 1
ATOM 1083 C C . LEU A 1 135 ? 8.203 -11.635 -16.790 1.00 98.25 135 LEU A C 1
ATOM 1085 O O . LEU A 1 135 ? 7.616 -10.989 -17.656 1.00 98.25 135 LEU A O 1
ATOM 1089 N N . ARG A 1 136 ? 7.864 -12.894 -16.495 1.00 97.06 136 ARG A N 1
ATOM 1090 C CA . ARG A 1 136 ? 6.725 -13.585 -17.109 1.00 97.06 136 ARG A CA 1
ATOM 1091 C C . ARG A 1 136 ? 5.427 -12.808 -16.886 1.00 97.06 136 ARG A C 1
ATOM 1093 O O . ARG A 1 136 ? 4.672 -12.603 -17.835 1.00 97.06 136 ARG A O 1
ATOM 1100 N N . ASP A 1 137 ? 5.152 -12.382 -15.658 1.00 97.19 137 ASP A N 1
ATOM 1101 C CA . ASP A 1 137 ? 3.904 -11.694 -15.322 1.00 97.19 137 ASP A CA 1
ATOM 1102 C C . ASP A 1 137 ? 3.862 -10.270 -15.904 1.00 97.19 137 ASP A C 1
ATOM 1104 O O . ASP A 1 137 ? 2.822 -9.835 -16.401 1.00 97.19 137 ASP A O 1
ATOM 1108 N N . LEU A 1 138 ? 5.003 -9.579 -15.970 1.00 98.19 138 LEU A N 1
ATOM 1109 C CA . LEU A 1 138 ? 5.134 -8.307 -16.681 1.00 98.19 138 LEU A CA 1
ATOM 1110 C C . LEU A 1 138 ? 4.867 -8.459 -18.190 1.00 98.19 138 LEU A C 1
ATOM 1112 O O . LEU A 1 138 ? 4.152 -7.650 -18.785 1.00 98.19 138 LEU A O 1
ATOM 1116 N N . ILE A 1 139 ? 5.371 -9.528 -18.814 1.00 97.62 139 ILE A N 1
ATOM 1117 C CA . ILE A 1 139 ? 5.068 -9.855 -20.215 1.00 97.62 139 ILE A CA 1
ATOM 1118 C C . ILE A 1 139 ? 3.564 -10.125 -20.395 1.00 97.62 139 ILE A C 1
ATOM 1120 O O . ILE A 1 139 ? 2.989 -9.679 -21.390 1.00 97.62 139 ILE A O 1
ATOM 1124 N N . LYS A 1 140 ? 2.893 -10.793 -19.439 1.00 96.12 140 LYS A N 1
ATOM 1125 C CA . LYS A 1 140 ? 1.423 -10.967 -19.470 1.00 96.12 140 LYS A CA 1
ATOM 1126 C C . LYS A 1 140 ? 0.705 -9.621 -19.487 1.00 96.12 140 LYS A C 1
ATOM 1128 O O . LYS A 1 140 ? -0.183 -9.439 -20.317 1.00 96.12 140 LYS A O 1
ATOM 1133 N N . VAL A 1 141 ? 1.107 -8.686 -18.624 1.00 97.69 141 VAL A N 1
ATOM 1134 C CA . VAL A 1 141 ? 0.537 -7.329 -18.581 1.00 97.69 141 VAL A CA 1
ATOM 1135 C C . VAL A 1 141 ? 0.684 -6.626 -19.933 1.00 97.69 141 VAL A C 1
ATOM 1137 O O . VAL A 1 141 ? -0.294 -6.105 -20.462 1.00 97.69 141 VAL A O 1
ATOM 1140 N N . LEU A 1 142 ? 1.870 -6.674 -20.545 1.00 97.75 142 LEU A N 1
ATOM 1141 C CA . LEU A 1 142 ? 2.114 -6.058 -21.853 1.00 97.75 142 LEU A CA 1
ATOM 1142 C C . LEU A 1 142 ? 1.269 -6.679 -22.972 1.00 97.75 142 LEU A C 1
ATOM 1144 O O . LEU A 1 142 ? 0.664 -5.952 -23.760 1.00 97.75 142 LEU A O 1
ATOM 1148 N N . LYS A 1 143 ? 1.158 -8.013 -23.020 1.00 95.69 143 LYS A N 1
ATOM 1149 C CA . LYS A 1 143 ? 0.332 -8.710 -24.025 1.00 95.69 143 LYS A CA 1
ATOM 1150 C C . LYS A 1 143 ? -1.165 -8.426 -23.877 1.00 95.69 143 LYS A C 1
ATOM 1152 O O . LYS A 1 143 ? -1.904 -8.584 -24.845 1.00 95.69 143 LYS A O 1
ATOM 1157 N N . GLN A 1 144 ? -1.617 -8.031 -22.687 1.00 96.00 144 GLN A N 1
ATOM 1158 C CA . GLN A 1 144 ? -3.014 -7.683 -22.424 1.00 96.00 144 GLN A CA 1
ATOM 1159 C C . GLN A 1 144 ? -3.384 -6.269 -22.884 1.00 96.00 144 GLN A C 1
ATOM 1161 O O . GLN A 1 144 ? -4.577 -5.962 -22.941 1.00 96.00 144 GLN A O 1
ATOM 1166 N N . VAL A 1 145 ? -2.410 -5.428 -23.256 1.00 98.19 145 VAL A N 1
ATOM 1167 C CA . VAL A 1 145 ? -2.697 -4.088 -23.779 1.00 98.19 145 VAL A CA 1
ATOM 1168 C C . VAL A 1 145 ? -3.487 -4.200 -25.095 1.00 98.19 145 VAL A C 1
ATOM 1170 O O . VAL A 1 145 ? -3.002 -4.809 -26.057 1.00 98.19 145 VAL A O 1
ATOM 1173 N N . PRO A 1 146 ? -4.704 -3.622 -25.183 1.00 97.19 146 PRO A N 1
ATOM 1174 C CA . PRO A 1 146 ? -5.589 -3.818 -26.325 1.00 97.19 146 PRO A CA 1
ATOM 1175 C C . PRO A 1 146 ? -4.979 -3.437 -27.671 1.00 97.19 146 PRO A C 1
ATOM 1177 O O . PRO A 1 146 ? -4.207 -2.487 -27.789 1.00 97.19 146 PRO A O 1
ATOM 1180 N N . ASN A 1 147 ? -5.418 -4.144 -28.715 1.00 96.69 147 ASN A N 1
ATOM 1181 C CA . ASN A 1 147 ? -4.978 -3.964 -30.104 1.00 96.69 147 ASN A CA 1
ATOM 1182 C C . ASN A 1 147 ? -3.483 -4.246 -30.341 1.00 96.69 147 ASN A C 1
ATOM 1184 O O . ASN A 1 147 ? -2.934 -3.770 -31.329 1.00 96.69 147 ASN A O 1
ATOM 1188 N N . GLY A 1 148 ? -2.830 -5.006 -29.453 1.00 96.56 148 GLY A N 1
ATOM 1189 C CA . GLY A 1 148 ? -1.418 -5.370 -29.605 1.00 96.56 148 GLY A CA 1
ATOM 1190 C C . GLY A 1 148 ? -0.458 -4.196 -29.403 1.00 96.56 148 GLY A C 1
ATOM 1191 O O . GLY A 1 148 ? 0.632 -4.203 -29.959 1.00 96.56 148 GLY A O 1
ATOM 1192 N N . ARG A 1 149 ? -0.869 -3.182 -28.632 1.00 98.25 149 ARG A N 1
ATOM 1193 C CA . ARG A 1 149 ? -0.103 -1.940 -28.438 1.00 98.25 149 ARG A CA 1
ATOM 1194 C C . ARG A 1 149 ? 0.969 -2.007 -27.351 1.00 98.25 149 ARG A C 1
ATOM 1196 O O . ARG A 1 149 ? 1.722 -1.053 -27.190 1.00 98.25 149 ARG A O 1
ATOM 1203 N N . GLY A 1 150 ? 1.038 -3.097 -26.588 1.00 98.25 150 GLY A N 1
ATOM 1204 C CA . GLY A 1 150 ? 2.134 -3.361 -25.656 1.00 98.25 150 GLY A CA 1
ATOM 1205 C C . GLY A 1 150 ? 3.310 -3.986 -26.396 1.00 98.25 150 GLY A C 1
ATOM 1206 O O . GLY A 1 150 ? 3.312 -5.190 -26.636 1.00 98.25 150 GLY A O 1
ATOM 1207 N N . LEU A 1 151 ? 4.295 -3.169 -26.771 1.00 97.69 151 LEU A N 1
ATOM 1208 C CA . LEU A 1 151 ? 5.353 -3.568 -27.707 1.00 97.69 151 LEU A CA 1
ATOM 1209 C C . LEU A 1 151 ? 6.385 -4.523 -27.100 1.00 97.69 151 LEU A C 1
ATOM 1211 O O . LEU A 1 151 ? 7.010 -5.293 -27.824 1.00 97.69 151 LEU A O 1
ATOM 1215 N N . GLY A 1 152 ? 6.582 -4.470 -25.783 1.00 96.25 152 GLY A N 1
ATOM 1216 C CA . GLY A 1 152 ? 7.552 -5.310 -25.088 1.00 96.25 152 GLY A CA 1
ATOM 1217 C C . GLY A 1 152 ? 8.217 -4.601 -23.918 1.00 96.25 152 GLY A C 1
ATOM 1218 O O . GLY A 1 152 ? 7.650 -3.673 -23.329 1.00 96.25 152 GLY A O 1
ATOM 1219 N N . LEU A 1 153 ? 9.421 -5.064 -23.583 1.00 97.75 153 LEU A N 1
ATOM 1220 C CA . LEU A 1 153 ? 10.214 -4.511 -22.496 1.00 97.75 153 LEU A CA 1
ATOM 1221 C C . LEU A 1 153 ? 11.711 -4.463 -22.814 1.00 97.75 153 LEU A C 1
ATOM 1223 O O . LEU A 1 153 ? 12.218 -5.295 -23.567 1.00 97.75 153 LEU A O 1
ATOM 1227 N N . PHE A 1 154 ? 12.407 -3.533 -22.170 1.00 98.38 154 PHE A N 1
ATOM 1228 C CA . PHE A 1 154 ? 13.859 -3.475 -22.058 1.00 98.38 154 PHE A CA 1
ATOM 1229 C C . PHE A 1 154 ? 14.255 -3.735 -20.602 1.00 98.38 154 PHE A C 1
ATOM 1231 O O . PHE A 1 154 ? 13.752 -3.088 -19.682 1.00 98.38 154 PHE A O 1
ATOM 1238 N N . TYR A 1 155 ? 15.141 -4.712 -20.399 1.00 98.56 155 TYR A N 1
ATOM 1239 C CA . TYR A 1 155 ? 15.687 -5.022 -19.081 1.00 98.56 155 TYR A CA 1
ATOM 1240 C C . TYR A 1 155 ? 16.864 -4.092 -18.795 1.00 98.56 155 TYR A C 1
ATOM 1242 O O . TYR A 1 155 ? 17.796 -4.001 -19.597 1.00 98.56 155 TYR A O 1
ATOM 1250 N N . TRP A 1 156 ? 16.815 -3.400 -17.666 1.00 98.50 156 TRP A N 1
ATOM 1251 C CA . TRP A 1 156 ? 17.812 -2.410 -17.295 1.00 98.50 156 TRP A CA 1
ATOM 1252 C C . TRP A 1 156 ? 19.011 -3.101 -16.634 1.00 98.50 156 TRP A C 1
ATOM 1254 O O . TRP A 1 156 ? 18.847 -3.897 -15.713 1.00 98.50 156 TRP A O 1
ATOM 1264 N N . GLU A 1 157 ? 20.209 -2.839 -17.163 1.00 96.88 157 GLU A N 1
ATOM 1265 C CA . GLU A 1 157 ? 21.500 -3.321 -16.639 1.00 96.88 157 GLU A CA 1
ATOM 1266 C C . GLU A 1 157 ? 21.585 -4.835 -16.379 1.00 96.88 157 GLU A C 1
ATOM 1268 O O . GLU A 1 157 ? 22.179 -5.310 -15.412 1.00 96.88 157 GLU A O 1
ATOM 1273 N N . GLY A 1 158 ? 21.047 -5.638 -17.302 1.00 96.69 158 GLY A N 1
ATOM 1274 C CA . GLY A 1 158 ? 21.000 -7.099 -17.169 1.00 96.69 158 GLY A CA 1
ATOM 1275 C C . GLY A 1 158 ? 22.355 -7.815 -17.098 1.00 96.69 158 GLY A C 1
ATOM 1276 O O . GLY A 1 158 ? 22.364 -9.029 -16.939 1.00 96.69 158 GLY A O 1
ATOM 1277 N N . ALA A 1 159 ? 23.486 -7.118 -17.222 1.00 97.25 159 ALA A N 1
ATOM 1278 C CA . ALA A 1 159 ? 24.830 -7.696 -17.142 1.00 97.25 159 ALA A CA 1
ATOM 1279 C C . ALA A 1 159 ? 25.805 -6.871 -16.282 1.00 97.25 159 ALA A C 1
ATOM 1281 O O . ALA A 1 159 ? 27.014 -7.106 -16.335 1.00 97.25 159 ALA A O 1
ATOM 1282 N N . TRP A 1 160 ? 25.311 -5.910 -15.496 1.00 97.38 160 TRP A N 1
ATOM 1283 C CA . TRP A 1 160 ? 26.158 -5.148 -14.585 1.00 97.38 160 TRP A CA 1
ATOM 1284 C C . TRP A 1 160 ? 26.490 -6.015 -13.366 1.00 97.38 160 TRP A C 1
ATOM 1286 O O . TRP A 1 160 ? 25.776 -5.998 -12.378 1.00 97.38 160 TRP A O 1
ATOM 1296 N N . ILE A 1 161 ? 27.529 -6.843 -13.471 1.00 96.81 161 ILE A N 1
ATOM 1297 C CA . ILE A 1 161 ? 28.022 -7.762 -12.423 1.00 96.81 161 ILE A CA 1
ATOM 1298 C C . ILE A 1 161 ? 29.142 -7.091 -11.581 1.00 96.81 161 ILE A C 1
ATOM 1300 O O . ILE A 1 161 ? 29.619 -6.029 -11.997 1.00 96.81 161 ILE A O 1
ATOM 1304 N N . PRO A 1 162 ? 29.600 -7.663 -10.440 1.00 95.44 162 PRO A N 1
ATOM 1305 C CA . PRO A 1 162 ? 30.670 -7.110 -9.580 1.00 95.44 162 PRO A CA 1
ATOM 1306 C C . PRO A 1 162 ? 32.040 -6.993 -10.270 1.00 95.44 162 PRO A C 1
ATOM 1308 O O . PRO A 1 162 ? 32.963 -7.779 -10.038 1.00 95.44 162 PRO A O 1
ATOM 1311 N N . VAL A 1 163 ? 32.225 -5.993 -11.130 1.00 93.31 163 VAL A N 1
ATOM 1312 C CA . VAL A 1 163 ? 33.523 -5.694 -11.745 1.00 93.31 163 VAL A CA 1
ATOM 1313 C C . VAL A 1 163 ? 34.173 -4.527 -11.015 1.00 93.31 163 VAL A C 1
ATOM 1315 O O . VAL A 1 163 ? 33.666 -3.407 -10.999 1.00 93.31 163 VAL A O 1
ATOM 1318 N N . LYS A 1 164 ? 35.357 -4.772 -10.446 1.00 91.50 164 LYS A N 1
ATOM 1319 C CA . LYS A 1 164 ? 36.135 -3.746 -9.745 1.00 91.50 164 LYS A CA 1
ATOM 1320 C C . LYS A 1 164 ? 36.353 -2.511 -10.628 1.00 91.50 164 LYS A C 1
ATOM 1322 O O . LYS A 1 164 ? 36.962 -2.605 -11.691 1.00 91.50 164 LYS A O 1
ATOM 1327 N N . GLY A 1 165 ? 35.931 -1.349 -10.131 1.00 91.62 165 GLY A N 1
ATOM 1328 C CA . GLY A 1 165 ? 36.072 -0.059 -10.815 1.00 91.62 165 GLY A CA 1
ATOM 1329 C C . GLY A 1 165 ? 34.956 0.263 -11.812 1.00 91.62 165 GLY A C 1
ATOM 1330 O O . GLY A 1 165 ? 34.964 1.354 -12.373 1.00 91.62 165 GLY A O 1
ATOM 1331 N N . ALA A 1 166 ? 33.994 -0.641 -12.010 1.00 92.62 166 ALA A N 1
ATOM 1332 C CA . ALA A 1 166 ? 32.801 -0.417 -12.821 1.00 92.62 166 ALA A CA 1
ATOM 1333 C C . ALA A 1 166 ? 31.578 -0.168 -11.923 1.00 92.62 166 ALA A C 1
ATOM 1335 O O . ALA A 1 166 ? 30.593 -0.894 -11.998 1.00 92.62 166 ALA A O 1
ATOM 1336 N N . GLY A 1 167 ? 31.661 0.821 -11.032 1.00 92.88 167 GLY A N 1
ATOM 1337 C CA . GLY A 1 167 ? 30.543 1.216 -10.172 1.00 92.88 167 GLY A CA 1
ATOM 1338 C C . GLY A 1 167 ? 29.623 2.251 -10.806 1.00 92.88 167 GLY A C 1
ATOM 1339 O O . GLY A 1 167 ? 29.907 2.784 -11.880 1.00 92.88 167 GLY A O 1
ATOM 1340 N N . TRP A 1 168 ? 28.520 2.572 -10.123 1.00 93.38 168 TRP A N 1
ATOM 1341 C CA . TRP A 1 168 ? 27.528 3.540 -10.624 1.00 93.38 168 TRP A CA 1
ATOM 1342 C C . TRP A 1 168 ? 28.057 4.969 -10.719 1.00 93.38 168 TRP A C 1
ATOM 1344 O O . TRP A 1 168 ? 27.545 5.794 -11.478 1.00 93.38 168 TRP A O 1
ATOM 1354 N N . LYS A 1 169 ? 29.116 5.244 -9.962 1.00 93.31 169 LYS A N 1
ATOM 1355 C CA . LYS A 1 169 ? 29.974 6.402 -10.124 1.00 93.31 169 LYS A CA 1
ATOM 1356 C C . LYS A 1 169 ? 31.416 6.021 -9.826 1.00 93.31 169 LYS A C 1
ATOM 1358 O O . LYS A 1 169 ? 31.687 4.989 -9.210 1.00 93.31 169 LYS A O 1
ATOM 1363 N N . THR A 1 170 ? 32.338 6.873 -10.262 1.00 92.19 170 THR A N 1
ATOM 1364 C CA . THR A 1 170 ? 33.766 6.730 -9.965 1.00 92.19 170 THR A CA 1
ATOM 1365 C C . THR A 1 170 ? 33.976 6.507 -8.467 1.00 92.19 170 THR A C 1
ATOM 1367 O O . THR A 1 170 ? 33.403 7.230 -7.653 1.00 92.19 170 THR A O 1
ATOM 1370 N N . ASP A 1 171 ? 34.800 5.514 -8.134 1.00 90.31 171 ASP A N 1
ATOM 1371 C CA . ASP A 1 171 ? 35.175 5.120 -6.769 1.00 90.31 171 ASP A CA 1
ATOM 1372 C C . ASP A 1 171 ? 34.051 4.536 -5.888 1.00 90.31 171 ASP A C 1
ATOM 1374 O O . ASP A 1 171 ? 34.247 4.364 -4.686 1.00 90.31 171 ASP A O 1
ATOM 1378 N N . GLU A 1 172 ? 32.905 4.160 -6.464 1.00 93.19 172 GLU A N 1
ATOM 1379 C CA . GLU A 1 172 ? 31.864 3.386 -5.770 1.00 93.19 172 GLU A CA 1
ATOM 1380 C C . GLU A 1 172 ? 31.642 2.006 -6.400 1.00 93.19 172 GLU A C 1
ATOM 1382 O O . GLU A 1 172 ? 32.264 1.671 -7.409 1.00 93.19 172 GLU A O 1
ATOM 1387 N N . GLY A 1 173 ? 30.810 1.181 -5.758 1.00 93.50 173 GLY A N 1
ATOM 1388 C CA . GLY A 1 173 ? 30.408 -0.129 -6.269 1.00 93.50 173 GLY A CA 1
ATOM 1389 C C . GLY A 1 173 ? 29.167 -0.055 -7.154 1.00 93.50 173 GLY A C 1
ATOM 1390 O O . GLY A 1 173 ? 28.749 1.018 -7.598 1.00 93.50 173 GLY A O 1
ATOM 1391 N N . ASN A 1 174 ? 28.591 -1.208 -7.432 1.00 95.50 174 ASN A N 1
ATOM 1392 C CA . ASN A 1 174 ? 27.432 -1.407 -8.270 1.00 95.50 174 ASN A CA 1
ATOM 1393 C C . ASN A 1 174 ? 26.228 -1.791 -7.395 1.00 95.50 174 ASN A C 1
ATOM 1395 O O . ASN A 1 174 ? 26.187 -2.896 -6.875 1.00 95.50 174 ASN A O 1
ATOM 1399 N N . PRO A 1 175 ? 25.202 -0.938 -7.276 1.00 95.81 175 PRO A N 1
ATOM 1400 C CA . PRO A 1 175 ? 24.047 -1.240 -6.440 1.00 95.81 175 PRO A CA 1
ATOM 1401 C C . PRO A 1 175 ? 23.000 -2.143 -7.133 1.00 95.81 175 PRO A C 1
ATOM 1403 O O . PRO A 1 175 ? 21.882 -2.274 -6.630 1.00 95.81 175 PRO A O 1
ATOM 1406 N N . TRP A 1 176 ? 23.310 -2.722 -8.300 1.00 97.31 176 TRP A N 1
ATOM 1407 C CA . TRP A 1 176 ? 22.369 -3.473 -9.145 1.00 97.31 176 TRP A CA 1
ATOM 1408 C C . TRP A 1 176 ? 22.831 -4.876 -9.540 1.00 97.31 176 TRP A C 1
ATOM 1410 O O . TRP A 1 176 ? 22.107 -5.585 -10.242 1.00 97.31 176 TRP A O 1
ATOM 1420 N N . GLU A 1 177 ? 23.999 -5.313 -9.081 1.00 97.38 177 GLU A N 1
ATOM 1421 C CA . GLU A 1 177 ? 24.574 -6.618 -9.433 1.00 97.38 177 GLU A CA 1
ATOM 1422 C C . GLU A 1 177 ? 23.668 -7.807 -9.121 1.00 97.38 177 GLU A C 1
ATOM 1424 O O . GLU A 1 177 ? 23.579 -8.760 -9.900 1.00 97.38 177 GLU A O 1
ATOM 1429 N N . ASN A 1 178 ? 22.931 -7.741 -8.016 1.00 98.19 178 ASN A N 1
ATOM 1430 C CA . ASN A 1 178 ? 22.023 -8.802 -7.619 1.00 98.19 178 ASN A CA 1
ATOM 1431 C C . ASN A 1 178 ? 20.742 -8.849 -8.465 1.00 98.19 178 ASN A C 1
ATOM 1433 O O . ASN A 1 178 ? 19.938 -9.763 -8.291 1.00 98.19 178 ASN A O 1
ATOM 1437 N N . GLN A 1 179 ? 20.552 -7.891 -9.378 1.00 98.50 179 GLN A N 1
ATOM 1438 C CA . GLN A 1 179 ? 19.447 -7.827 -10.335 1.00 98.50 179 GLN A CA 1
ATOM 1439 C C . GLN A 1 179 ? 19.878 -8.136 -11.772 1.00 98.50 179 GLN A C 1
ATOM 1441 O O . GLN A 1 179 ? 19.047 -8.081 -12.679 1.00 98.50 179 GLN A O 1
ATOM 1446 N N . ALA A 1 180 ? 21.141 -8.496 -12.005 1.00 98.38 180 ALA A N 1
ATOM 1447 C CA . ALA A 1 180 ? 21.594 -8.940 -13.317 1.00 98.38 180 ALA A CA 1
ATOM 1448 C C . ALA A 1 180 ? 20.869 -10.227 -13.774 1.00 98.38 180 ALA A C 1
ATOM 1450 O O . ALA A 1 180 ? 20.247 -10.952 -12.998 1.00 98.38 180 ALA A O 1
ATOM 1451 N N . LEU A 1 181 ? 20.972 -10.536 -15.063 1.00 98.56 181 LEU A N 1
ATOM 1452 C CA . LEU A 1 181 ? 20.564 -11.812 -15.666 1.00 98.56 181 LEU A CA 1
ATOM 1453 C C . LEU A 1 181 ? 21.743 -12.798 -15.752 1.00 98.56 181 LEU A C 1
ATOM 1455 O O . LEU A 1 181 ? 21.674 -13.809 -16.454 1.00 98.56 181 LEU A O 1
ATOM 1459 N N . PHE A 1 182 ? 22.827 -12.484 -15.043 1.00 98.56 182 PHE A N 1
ATOM 1460 C CA . PHE A 1 182 ? 24.034 -13.280 -14.886 1.00 98.56 182 PHE A CA 1
ATOM 1461 C C . PHE A 1 182 ? 24.351 -13.396 -13.395 1.00 98.56 182 PHE A C 1
ATOM 1463 O O . PHE A 1 182 ? 24.073 -12.472 -12.630 1.00 98.56 182 PHE A O 1
ATOM 1470 N N . ASP A 1 183 ? 24.929 -14.522 -12.987 1.00 98.31 183 ASP A N 1
ATOM 1471 C CA . ASP A 1 183 ? 25.479 -14.645 -11.641 1.00 98.31 183 ASP A CA 1
ATOM 1472 C C . ASP A 1 183 ? 26.721 -13.752 -11.463 1.00 98.31 183 ASP A C 1
ATOM 1474 O O . ASP A 1 183 ? 27.250 -13.168 -12.414 1.00 98.31 183 ASP A O 1
ATOM 1478 N N . PHE A 1 184 ? 27.227 -13.665 -10.233 1.00 98.06 184 PHE A N 1
ATOM 1479 C CA . PHE A 1 184 ? 28.391 -12.834 -9.912 1.00 98.06 184 PHE A CA 1
ATOM 1480 C C . PHE A 1 184 ? 29.685 -13.252 -10.637 1.00 98.06 184 PHE A C 1
ATOM 1482 O O . PHE A 1 184 ? 30.659 -12.503 -10.630 1.00 98.06 184 PHE A O 1
ATOM 1489 N N . GLN A 1 185 ? 29.727 -14.437 -11.256 1.00 97.31 185 GLN A N 1
ATOM 1490 C CA . GLN A 1 185 ? 30.860 -14.925 -12.046 1.00 97.31 185 GLN A CA 1
ATOM 1491 C C . GLN A 1 185 ? 30.673 -14.690 -13.554 1.00 97.31 185 GLN A C 1
ATOM 1493 O O . GLN A 1 185 ? 31.579 -14.991 -14.332 1.00 97.31 185 GLN A O 1
ATOM 1498 N N . GLY A 1 186 ? 29.532 -14.137 -13.975 1.00 97.19 186 GLY A N 1
ATOM 1499 C CA . GLY A 1 186 ? 29.216 -13.883 -15.376 1.00 97.19 186 GLY A CA 1
ATOM 1500 C C . GLY A 1 186 ? 28.633 -15.090 -16.115 1.00 97.19 186 GLY A C 1
ATOM 1501 O O . GLY A 1 186 ? 28.634 -15.094 -17.347 1.00 97.19 186 GLY A O 1
ATOM 1502 N N . ASN A 1 187 ? 28.122 -16.109 -15.414 1.00 98.31 187 ASN A N 1
ATOM 1503 C CA . ASN A 1 187 ? 27.343 -17.171 -16.053 1.00 98.31 187 ASN A CA 1
ATOM 1504 C C . ASN A 1 187 ? 25.890 -16.719 -16.223 1.00 98.31 187 ASN A C 1
ATOM 1506 O O . ASN A 1 187 ? 25.299 -16.155 -15.306 1.00 98.31 187 ASN A O 1
ATOM 1510 N N . ALA A 1 188 ? 25.298 -16.978 -17.390 1.00 98.31 188 ALA A N 1
ATOM 1511 C CA . ALA A 1 188 ? 23.907 -16.617 -17.650 1.00 98.31 188 ALA A CA 1
ATOM 1512 C C . ALA A 1 188 ? 22.956 -17.377 -16.714 1.00 98.31 188 ALA A C 1
ATOM 1514 O O . ALA A 1 188 ? 23.031 -18.604 -16.607 1.00 98.31 188 ALA A O 1
ATOM 1515 N N . LEU A 1 189 ? 22.033 -16.652 -16.083 1.00 98.50 189 LEU A N 1
ATOM 1516 C CA . LEU A 1 189 ? 20.972 -17.242 -15.275 1.00 98.50 189 LEU A CA 1
ATOM 1517 C C . LEU A 1 189 ? 19.906 -17.878 -16.168 1.00 98.50 189 LEU A C 1
ATOM 1519 O O . LEU A 1 189 ? 19.666 -17.448 -17.300 1.00 98.50 189 LEU A O 1
ATOM 1523 N N . GLU A 1 190 ? 19.192 -18.858 -15.614 1.00 96.62 190 GLU A N 1
ATOM 1524 C CA . GLU A 1 190 ? 18.069 -19.512 -16.294 1.00 96.62 190 GLU A CA 1
ATOM 1525 C C . GLU A 1 190 ? 16.986 -18.505 -16.719 1.00 96.62 190 GLU A C 1
ATOM 1527 O O . GLU A 1 190 ? 16.385 -18.663 -17.783 1.00 96.62 190 GLU A O 1
ATOM 1532 N N . THR A 1 191 ? 16.817 -17.418 -15.953 1.00 97.06 191 THR A N 1
ATOM 1533 C CA . THR A 1 191 ? 15.915 -16.301 -16.264 1.00 97.06 191 THR A CA 1
ATOM 1534 C C . THR A 1 191 ? 16.081 -15.782 -17.685 1.00 97.06 191 THR A C 1
ATOM 1536 O O . THR A 1 191 ? 15.088 -15.453 -18.327 1.00 97.06 191 THR A O 1
ATOM 1539 N N . LEU A 1 192 ? 17.305 -15.743 -18.227 1.00 96.06 192 LEU A N 1
ATOM 1540 C CA . LEU A 1 192 ? 17.576 -15.197 -19.560 1.00 96.06 192 LEU A CA 1
ATOM 1541 C C . LEU A 1 192 ? 16.778 -15.916 -20.667 1.00 96.06 192 LEU A C 1
ATOM 1543 O O . LEU A 1 192 ? 16.487 -15.328 -21.712 1.00 96.06 192 LEU A O 1
ATOM 1547 N N . LYS A 1 193 ? 16.362 -17.170 -20.438 1.00 93.88 193 LYS A N 1
ATOM 1548 C CA . LYS A 1 193 ? 15.520 -17.930 -21.373 1.00 93.88 193 LYS A CA 1
ATOM 1549 C C . LYS A 1 193 ? 14.121 -17.340 -21.551 1.00 93.88 193 LYS A C 1
ATOM 1551 O O . LYS A 1 193 ? 13.510 -17.614 -22.585 1.00 93.88 193 LYS A O 1
ATOM 1556 N N . ILE A 1 194 ? 13.644 -16.489 -20.634 1.00 93.81 194 ILE A N 1
ATOM 1557 C CA . ILE A 1 194 ? 12.355 -15.791 -20.771 1.00 93.81 194 ILE A CA 1
ATOM 1558 C C . ILE A 1 194 ? 12.272 -15.044 -22.108 1.00 93.81 194 ILE A C 1
ATOM 1560 O O . ILE A 1 194 ? 11.250 -15.096 -22.774 1.00 93.81 194 ILE A O 1
ATOM 1564 N N . PHE A 1 195 ? 13.368 -14.455 -22.593 1.00 93.31 195 PHE A N 1
ATOM 1565 C CA . PHE A 1 195 ? 13.368 -13.687 -23.843 1.00 93.31 195 PHE A CA 1
ATOM 1566 C C . PHE A 1 195 ? 13.270 -14.543 -25.114 1.00 93.31 195 PHE A C 1
ATOM 1568 O O . PHE A 1 195 ? 13.035 -14.003 -26.192 1.00 93.31 195 PHE A O 1
ATOM 1575 N N . ARG A 1 196 ? 13.445 -15.867 -25.013 1.00 90.38 196 ARG A N 1
ATOM 1576 C CA . ARG A 1 196 ? 13.317 -16.801 -26.146 1.00 90.38 196 ARG A CA 1
ATOM 1577 C C . ARG A 1 196 ? 12.078 -17.685 -26.045 1.00 90.38 196 ARG A C 1
ATOM 1579 O O . ARG A 1 196 ? 11.443 -17.937 -27.061 1.00 90.38 196 ARG A O 1
ATOM 1586 N N . ASN A 1 197 ? 11.731 -18.112 -24.832 1.00 83.12 197 ASN A N 1
ATOM 1587 C CA . ASN A 1 197 ? 10.716 -19.135 -24.579 1.00 83.12 197 ASN A CA 1
ATOM 1588 C C . ASN A 1 197 ? 9.560 -18.601 -23.717 1.00 83.12 197 ASN A C 1
ATOM 1590 O O . ASN A 1 197 ? 8.937 -19.365 -22.980 1.00 83.12 197 ASN A O 1
ATOM 1594 N N . TYR A 1 198 ? 9.275 -17.291 -23.758 1.00 85.00 198 TYR A N 1
ATOM 1595 C CA . TYR A 1 198 ? 8.231 -16.719 -22.901 1.00 85.00 198 TYR A CA 1
ATOM 1596 C C . TYR A 1 198 ? 6.879 -17.408 -23.103 1.00 85.00 198 TYR A C 1
ATOM 1598 O O . TYR A 1 198 ? 6.199 -17.639 -22.117 1.00 85.00 198 TYR A O 1
ATOM 1606 N N . GLU A 1 199 ? 6.499 -17.785 -24.328 1.00 87.56 199 GLU A N 1
ATOM 1607 C CA . GLU A 1 199 ? 5.199 -18.415 -24.613 1.00 87.56 199 GLU A CA 1
ATOM 1608 C C . GLU A 1 199 ? 4.945 -19.680 -23.783 1.00 87.56 199 GLU A C 1
ATOM 1610 O O . GLU A 1 199 ? 3.869 -19.810 -23.205 1.00 87.56 199 GLU A O 1
ATOM 1615 N N . GLU A 1 200 ? 5.943 -20.558 -23.647 1.00 84.00 200 GLU A N 1
ATOM 1616 C CA . GLU A 1 200 ? 5.850 -21.759 -22.804 1.00 84.00 200 GLU A CA 1
ATOM 1617 C C . GLU A 1 200 ? 5.696 -21.390 -21.323 1.00 84.00 200 GLU A C 1
ATOM 1619 O O . GLU A 1 200 ? 4.886 -21.971 -20.602 1.00 84.00 200 GLU A O 1
ATOM 1624 N N . LEU A 1 201 ? 6.447 -20.381 -20.874 1.00 81.75 201 LEU A N 1
ATOM 1625 C CA . LEU A 1 201 ? 6.432 -19.924 -19.487 1.00 81.75 201 LEU A CA 1
ATOM 1626 C C . LEU A 1 201 ? 5.121 -19.215 -19.126 1.00 81.75 201 LEU A C 1
ATOM 1628 O O . LEU A 1 201 ? 4.705 -19.273 -17.973 1.00 81.75 201 LEU A O 1
ATOM 1632 N N . LEU A 1 202 ? 4.433 -18.572 -20.078 1.00 85.94 202 LEU A N 1
ATOM 1633 C CA . LEU A 1 202 ? 3.155 -17.896 -19.823 1.00 85.94 202 LEU A CA 1
ATOM 1634 C C . LEU A 1 202 ? 2.046 -18.869 -19.385 1.00 85.94 202 LEU A C 1
ATOM 1636 O O . LEU A 1 202 ? 1.190 -18.466 -18.592 1.00 85.94 202 LEU A O 1
ATOM 1640 N N . GLU A 1 203 ? 2.085 -20.120 -19.849 1.00 84.62 203 GLU A N 1
ATOM 1641 C CA . GLU A 1 203 ? 1.093 -21.166 -19.547 1.00 84.62 203 GLU A CA 1
ATOM 1642 C C . GLU A 1 203 ? 1.293 -21.827 -18.175 1.00 84.62 203 GLU A C 1
ATOM 1644 O O . GLU A 1 203 ? 0.454 -22.602 -17.707 1.00 84.62 203 GLU A O 1
ATOM 1649 N N . GLU A 1 204 ? 2.400 -21.518 -17.502 1.00 86.94 204 GLU A N 1
ATOM 1650 C CA . GLU A 1 204 ? 2.723 -22.109 -16.218 1.00 86.94 204 GLU A CA 1
ATOM 1651 C C . GLU A 1 204 ? 1.698 -21.751 -15.132 1.00 86.94 204 GLU A C 1
ATOM 1653 O O . GLU A 1 204 ? 1.347 -20.584 -14.915 1.00 86.94 204 GLU A O 1
ATOM 1658 N N . LYS A 1 205 ? 1.248 -22.778 -14.405 1.00 88.06 205 LYS A N 1
ATOM 1659 C CA . LYS A 1 205 ? 0.347 -22.642 -13.262 1.00 88.06 205 LYS A CA 1
ATOM 1660 C C . LYS A 1 205 ? 1.136 -22.776 -11.972 1.00 88.06 205 LYS A C 1
ATOM 1662 O O . LYS A 1 205 ? 1.813 -23.775 -11.755 1.00 88.06 205 LYS A O 1
ATOM 1667 N N . ALA A 1 206 ? 1.007 -21.772 -11.117 1.00 92.94 206 ALA A N 1
ATOM 1668 C CA . ALA A 1 206 ? 1.621 -21.784 -9.803 1.00 92.94 206 ALA A CA 1
ATOM 1669 C C . ALA A 1 206 ? 0.663 -22.386 -8.773 1.00 92.94 206 ALA A C 1
ATOM 1671 O O . ALA A 1 206 ? -0.525 -22.056 -8.752 1.00 92.94 206 ALA A O 1
ATOM 1672 N N . GLU A 1 207 ? 1.195 -23.235 -7.907 1.00 94.25 207 GLU A N 1
ATOM 1673 C CA . GLU A 1 207 ? 0.466 -23.881 -6.820 1.00 94.25 207 GLU A CA 1
ATOM 1674 C C . GLU A 1 207 ? 0.776 -23.171 -5.506 1.00 94.25 207 GLU A C 1
ATOM 1676 O O . GLU A 1 207 ? 1.881 -22.660 -5.320 1.00 94.25 207 GLU A O 1
ATOM 1681 N N . LEU A 1 208 ? -0.194 -23.122 -4.593 1.00 94.88 208 LEU A N 1
ATOM 1682 C CA . LEU A 1 208 ? 0.026 -22.574 -3.259 1.00 94.88 208 LEU A CA 1
ATOM 1683 C C . LEU A 1 208 ? 0.968 -23.506 -2.490 1.00 94.88 208 LEU A C 1
ATOM 1685 O O . LEU A 1 208 ? 0.670 -24.684 -2.314 1.00 94.88 208 LEU A O 1
ATOM 1689 N N . VAL A 1 209 ? 2.092 -22.964 -2.023 1.00 95.25 209 VAL A N 1
ATOM 1690 C CA . VAL A 1 209 ? 3.114 -23.707 -1.271 1.00 95.25 209 VAL A CA 1
ATOM 1691 C C . VAL A 1 209 ? 2.943 -23.477 0.221 1.00 95.25 209 VAL A C 1
ATOM 1693 O O . VAL A 1 209 ? 2.913 -24.423 1.005 1.00 95.25 209 VAL A O 1
ATOM 1696 N N . GLN A 1 210 ? 2.834 -22.212 0.626 1.00 93.25 210 GLN A N 1
ATOM 1697 C CA . GLN A 1 210 ? 2.808 -21.841 2.035 1.00 93.25 210 GLN A CA 1
ATOM 1698 C C . GLN A 1 210 ? 2.013 -20.556 2.242 1.00 93.25 210 GLN A C 1
ATOM 1700 O O . GLN A 1 210 ? 2.163 -19.596 1.495 1.00 93.25 210 GLN A O 1
ATOM 1705 N N . VAL A 1 211 ? 1.213 -20.501 3.305 1.00 91.19 211 VAL A N 1
ATOM 1706 C CA . VAL A 1 211 ? 0.629 -19.247 3.798 1.00 91.19 211 VAL A CA 1
ATOM 1707 C C . VAL A 1 211 ? 1.550 -18.679 4.876 1.00 91.19 211 VAL A C 1
ATOM 1709 O O . VAL A 1 211 ? 2.008 -19.422 5.747 1.00 91.19 211 VAL A O 1
ATOM 1712 N N . SER A 1 212 ? 1.862 -17.382 4.811 1.00 84.88 212 SER A N 1
ATOM 1713 C CA . SER A 1 212 ? 2.691 -16.721 5.826 1.00 84.88 212 SER A CA 1
ATOM 1714 C C . SER A 1 212 ? 2.054 -16.845 7.212 1.00 84.88 212 SER A C 1
ATOM 1716 O O . SER A 1 212 ? 0.831 -16.889 7.330 1.00 84.88 212 SER A O 1
ATOM 1718 N N . SER A 1 213 ? 2.869 -16.886 8.271 1.00 83.44 213 SER A N 1
ATOM 1719 C CA . SER A 1 213 ? 2.348 -16.833 9.638 1.00 83.44 213 SER A CA 1
ATOM 1720 C C . SER A 1 213 ? 1.598 -15.520 9.862 1.00 83.44 213 SER A C 1
ATOM 1722 O O . SER A 1 213 ? 2.025 -14.455 9.414 1.00 83.44 213 SER A O 1
ATOM 1724 N N . ILE A 1 214 ? 0.458 -15.600 10.547 1.00 88.88 214 ILE A N 1
ATOM 1725 C CA . ILE A 1 214 ? -0.437 -14.459 10.727 1.00 88.88 214 ILE A CA 1
ATOM 1726 C C . ILE A 1 214 ? -0.500 -14.128 12.212 1.00 88.88 214 ILE A C 1
ATOM 1728 O O . ILE A 1 214 ? -0.953 -14.943 13.018 1.00 88.88 214 ILE A O 1
ATOM 1732 N N . THR A 1 215 ? -0.066 -12.919 12.554 1.00 89.69 215 THR A N 1
ATOM 1733 C CA . THR A 1 215 ? -0.239 -12.331 13.883 1.00 89.69 215 THR A CA 1
ATOM 1734 C C . THR A 1 215 ? -1.110 -11.093 13.741 1.00 89.69 215 THR A C 1
ATOM 1736 O O . THR A 1 215 ? -0.785 -10.193 12.970 1.00 89.69 215 THR A O 1
ATOM 1739 N N . LEU A 1 216 ? -2.224 -11.068 14.462 1.00 89.44 216 LEU A N 1
ATOM 1740 C CA . LEU A 1 216 ? -3.209 -9.995 14.457 1.00 89.44 216 LEU A CA 1
ATOM 1741 C C . LEU A 1 216 ? -3.301 -9.394 15.855 1.00 89.44 216 LEU A C 1
ATOM 1743 O O . LEU A 1 216 ? -3.226 -10.110 16.854 1.00 89.44 216 LEU A O 1
ATOM 1747 N N . GLU A 1 217 ? -3.533 -8.090 15.917 1.00 87.75 217 GLU A N 1
ATOM 1748 C CA . GLU A 1 217 ? -3.857 -7.399 17.159 1.00 87.75 217 GLU A CA 1
ATOM 1749 C C . GLU A 1 217 ? -5.215 -6.716 17.036 1.00 87.75 217 GLU A C 1
ATOM 1751 O O . GLU A 1 217 ? -5.552 -6.155 15.993 1.00 87.75 217 GLU A O 1
ATOM 1756 N N . SER A 1 218 ? -5.997 -6.765 18.110 1.00 87.06 218 SER A N 1
ATOM 1757 C CA . SER A 1 218 ? -7.276 -6.074 18.204 1.00 87.06 218 SER A CA 1
ATOM 1758 C C . SER A 1 218 ? -7.609 -5.700 19.650 1.00 87.06 218 SER A C 1
ATOM 1760 O O . SER A 1 218 ? -6.847 -5.983 20.575 1.00 87.06 218 SER A O 1
ATOM 1762 N N . ILE A 1 219 ? -8.755 -5.056 19.849 1.00 85.25 219 ILE A N 1
ATOM 1763 C CA . ILE A 1 219 ? -9.305 -4.692 21.152 1.00 85.25 219 ILE A CA 1
ATOM 1764 C C . ILE A 1 219 ? -10.685 -5.323 21.345 1.00 85.25 219 ILE A C 1
ATOM 1766 O O . ILE A 1 219 ? -11.404 -5.602 20.378 1.00 85.25 219 ILE A O 1
ATOM 1770 N N . VAL A 1 220 ? -11.068 -5.518 22.605 1.00 84.06 220 VAL A N 1
ATOM 1771 C CA . VAL A 1 220 ? -12.407 -6.001 22.968 1.00 84.06 220 VAL A CA 1
ATOM 1772 C C . VAL A 1 220 ? -13.487 -5.148 22.289 1.00 84.06 220 VAL A C 1
ATOM 1774 O O . VAL A 1 220 ? -13.452 -3.919 22.324 1.00 84.06 220 VAL A O 1
ATOM 1777 N N . GLY A 1 221 ? -14.449 -5.811 21.640 1.00 76.94 221 GLY A N 1
ATOM 1778 C CA . GLY A 1 221 ? -15.585 -5.164 20.975 1.00 76.94 221 GLY A CA 1
ATOM 1779 C C . GLY A 1 221 ? -15.311 -4.578 19.582 1.00 76.94 221 GLY A C 1
ATOM 1780 O O . GLY A 1 221 ? -16.248 -4.077 18.964 1.00 76.94 221 GLY A O 1
ATOM 1781 N N . SER A 1 222 ? -14.081 -4.654 19.056 1.00 80.19 222 SER A N 1
ATOM 1782 C CA . SER A 1 222 ? -13.734 -4.130 17.720 1.00 80.19 222 SER A CA 1
ATOM 1783 C C . SER A 1 222 ? -12.807 -5.058 16.928 1.00 80.19 222 SER A C 1
ATOM 1785 O O . SER A 1 222 ? -11.850 -4.609 16.294 1.00 80.19 222 SER A O 1
ATOM 1787 N N . VAL A 1 223 ? -13.090 -6.362 16.959 1.00 84.38 223 VAL A N 1
ATOM 1788 C CA . VAL A 1 223 ? -12.289 -7.371 16.257 1.00 84.38 223 VAL A CA 1
ATOM 1789 C C . VAL A 1 223 ? -12.486 -7.300 14.746 1.00 84.38 223 VAL A C 1
ATOM 1791 O O . VAL A 1 223 ? -13.532 -7.686 14.230 1.00 84.38 223 VAL A O 1
ATOM 1794 N N . GLU A 1 224 ? -11.453 -6.840 14.038 1.00 83.69 224 GLU A N 1
ATOM 1795 C CA . GLU A 1 224 ? -11.379 -6.820 12.575 1.00 83.69 224 GLU A CA 1
ATOM 1796 C C . GLU A 1 224 ? -10.390 -7.888 12.090 1.00 83.69 224 GLU A C 1
ATOM 1798 O O . GLU A 1 224 ? -9.229 -7.911 12.497 1.00 83.69 224 GLU A O 1
ATOM 1803 N N . LEU A 1 225 ? -10.851 -8.784 11.214 1.00 90.19 225 LEU A N 1
ATOM 1804 C CA . LEU A 1 225 ? -10.028 -9.837 10.617 1.00 90.19 225 LEU A CA 1
ATOM 1805 C C . LEU A 1 225 ? -9.765 -9.527 9.136 1.00 90.19 225 LEU A C 1
ATOM 1807 O O . LEU A 1 225 ? -10.676 -9.067 8.441 1.00 90.19 225 LEU A O 1
ATOM 1811 N N . PRO A 1 226 ? -8.553 -9.787 8.613 1.00 92.12 226 PRO A N 1
ATOM 1812 C CA . PRO A 1 226 ? -8.222 -9.465 7.229 1.00 92.12 226 PRO A CA 1
ATOM 1813 C C . PRO A 1 226 ? -8.978 -10.374 6.255 1.00 92.12 226 PRO A C 1
ATOM 1815 O O . PRO A 1 226 ? -9.112 -11.570 6.486 1.00 92.12 226 PRO A O 1
ATOM 1818 N N . GLN A 1 227 ? -9.430 -9.832 5.125 1.00 94.62 227 GLN A N 1
ATOM 1819 C CA . GLN A 1 227 ? -10.140 -10.617 4.100 1.00 94.62 227 GLN A CA 1
ATOM 1820 C C . GLN A 1 227 ? -9.199 -11.395 3.170 1.00 94.62 227 GLN A C 1
ATOM 1822 O O . GLN A 1 227 ? -9.628 -12.296 2.450 1.00 94.62 227 GLN A O 1
ATOM 1827 N N . ARG A 1 228 ? -7.913 -11.031 3.148 1.00 93.50 228 ARG A N 1
ATOM 1828 C CA . ARG A 1 228 ? -6.884 -11.669 2.325 1.00 93.50 228 ARG A CA 1
ATOM 1829 C C . ARG A 1 228 ? -5.619 -11.853 3.143 1.00 93.50 228 ARG A C 1
ATOM 1831 O O . ARG A 1 228 ? -5.305 -11.029 3.997 1.00 93.50 228 ARG A O 1
ATOM 1838 N N . VAL A 1 229 ? -4.890 -12.917 2.847 1.00 93.31 229 VAL A N 1
ATOM 1839 C CA . VAL A 1 229 ? -3.617 -13.251 3.486 1.00 93.31 229 VAL A CA 1
ATOM 1840 C C . VAL A 1 229 ? -2.571 -13.488 2.418 1.00 93.31 229 VAL A C 1
ATOM 1842 O O . VAL A 1 229 ? -2.892 -13.785 1.265 1.00 93.31 229 VAL A O 1
ATOM 1845 N N . ARG A 1 230 ? -1.307 -13.316 2.785 1.00 92.19 230 ARG A N 1
ATOM 1846 C CA . ARG A 1 230 ? -0.206 -13.511 1.855 1.00 92.19 230 ARG A CA 1
ATOM 1847 C C . ARG A 1 230 ? 0.213 -14.975 1.822 1.00 92.19 230 ARG A C 1
ATOM 1849 O O . ARG A 1 230 ? 0.363 -15.605 2.868 1.00 92.19 230 ARG A O 1
ATOM 1856 N N . ALA A 1 231 ? 0.407 -15.492 0.616 1.00 94.88 231 ALA A N 1
ATOM 1857 C CA . ALA A 1 231 ? 0.861 -16.850 0.376 1.00 94.88 231 ALA A CA 1
ATOM 1858 C C . ALA A 1 231 ? 1.995 -16.876 -0.653 1.00 94.88 231 ALA A C 1
ATOM 1860 O O . ALA A 1 231 ? 1.991 -16.104 -1.614 1.00 94.88 231 ALA A O 1
ATOM 1861 N N . LEU A 1 232 ? 2.944 -17.777 -0.424 1.00 96.00 232 LEU A N 1
ATOM 1862 C CA . LEU A 1 232 ? 4.002 -18.169 -1.340 1.00 96.00 232 LEU A CA 1
ATOM 1863 C C . LEU A 1 232 ? 3.484 -19.244 -2.294 1.00 96.00 232 LEU A C 1
ATOM 1865 O O . LEU A 1 232 ? 2.829 -20.204 -1.875 1.00 96.00 232 LEU A O 1
ATOM 1869 N N . PHE A 1 233 ? 3.819 -19.083 -3.567 1.00 97.06 233 PHE A N 1
ATOM 1870 C CA . PHE A 1 233 ? 3.487 -20.004 -4.642 1.00 97.06 233 PHE A CA 1
ATOM 1871 C C . PHE A 1 233 ? 4.734 -20.719 -5.181 1.00 97.06 233 PHE A C 1
ATOM 1873 O O . PHE A 1 233 ? 5.857 -20.270 -4.969 1.00 97.06 233 PHE A O 1
ATOM 1880 N N . SER A 1 234 ? 4.539 -21.825 -5.904 1.00 96.56 234 SER A N 1
ATOM 1881 C CA . SER A 1 234 ? 5.608 -22.684 -6.456 1.00 96.56 234 SER A CA 1
ATOM 1882 C C . SER A 1 234 ? 6.468 -22.026 -7.542 1.00 96.56 234 SER A C 1
ATOM 1884 O O . SER A 1 234 ? 7.446 -22.596 -8.026 1.00 96.56 234 SER A O 1
ATOM 1886 N N . ASP A 1 235 ? 6.100 -20.822 -7.955 1.00 96.06 235 ASP A N 1
ATOM 1887 C CA . ASP A 1 235 ? 6.843 -19.980 -8.878 1.00 96.06 235 ASP A CA 1
ATOM 1888 C C . ASP A 1 235 ? 7.557 -18.823 -8.165 1.00 96.06 235 ASP A C 1
ATOM 1890 O O . ASP A 1 235 ? 7.957 -17.859 -8.809 1.00 96.06 235 ASP A O 1
ATOM 1894 N N . ASP A 1 236 ? 7.706 -18.906 -6.844 1.00 97.56 236 ASP A N 1
ATOM 1895 C CA . ASP A 1 236 ? 8.322 -17.895 -5.984 1.00 97.56 236 ASP A CA 1
ATOM 1896 C C . ASP A 1 236 ? 7.606 -16.534 -5.986 1.00 97.56 236 ASP A C 1
ATOM 1898 O O . ASP A 1 236 ? 8.152 -15.532 -5.525 1.00 97.56 236 ASP A O 1
ATOM 1902 N N . SER A 1 237 ? 6.354 -16.478 -6.450 1.00 96.94 237 SER A N 1
ATOM 1903 C CA . SER A 1 237 ? 5.512 -15.295 -6.274 1.00 96.94 237 SER A CA 1
ATOM 1904 C C . SER A 1 237 ? 4.818 -15.285 -4.907 1.00 96.94 237 SER A C 1
ATOM 1906 O O . SER A 1 237 ? 4.401 -16.314 -4.368 1.00 96.94 237 SER A O 1
ATOM 1908 N N . LEU A 1 238 ? 4.672 -14.088 -4.347 1.00 95.44 238 LEU A N 1
ATOM 1909 C CA . LEU A 1 238 ? 3.983 -13.784 -3.100 1.00 95.44 238 LEU A CA 1
ATOM 1910 C C . LEU A 1 238 ? 2.665 -13.077 -3.428 1.00 95.44 238 LEU A C 1
ATOM 1912 O O . LEU A 1 238 ? 2.650 -11.907 -3.812 1.00 95.44 238 LEU A O 1
ATOM 1916 N N . ARG A 1 239 ? 1.533 -13.766 -3.260 1.00 92.50 239 ARG A N 1
ATOM 1917 C CA . ARG A 1 239 ? 0.211 -13.263 -3.682 1.00 92.50 239 ARG A CA 1
ATOM 1918 C C . ARG A 1 239 ? -0.738 -13.103 -2.503 1.00 92.50 239 ARG A C 1
ATOM 1920 O O . ARG A 1 239 ? -0.657 -13.839 -1.521 1.00 92.50 239 ARG A O 1
ATOM 1927 N N . LEU A 1 240 ? -1.673 -12.156 -2.613 1.00 92.06 240 LEU A N 1
ATOM 1928 C CA . LEU A 1 240 ? -2.791 -12.024 -1.676 1.00 92.06 240 LEU A CA 1
ATOM 1929 C C . LEU A 1 240 ? -3.941 -12.947 -2.089 1.00 92.06 240 LEU A C 1
ATOM 1931 O O . LEU A 1 240 ? -4.628 -12.703 -3.086 1.00 92.06 240 LEU A O 1
ATOM 1935 N N . VAL A 1 241 ? -4.193 -13.969 -1.279 1.00 94.12 241 VAL A N 1
ATOM 1936 C CA . VAL A 1 241 ? -5.279 -14.937 -1.465 1.00 94.12 241 VAL A CA 1
ATOM 1937 C C . VAL A 1 241 ? -6.422 -14.653 -0.485 1.00 94.12 241 VAL A C 1
ATOM 1939 O O . VAL A 1 241 ? -6.147 -14.260 0.651 1.00 94.12 241 VAL A O 1
ATOM 1942 N N . PRO A 1 242 ? -7.698 -14.787 -0.887 1.00 95.81 242 PRO A N 1
ATOM 1943 C CA . PRO A 1 242 ? -8.818 -14.591 0.030 1.00 95.81 242 PRO A CA 1
ATOM 1944 C C . PRO A 1 242 ? -8.825 -15.638 1.149 1.00 95.81 242 PRO A C 1
ATOM 1946 O O . PRO A 1 242 ? -8.462 -16.795 0.931 1.00 95.81 242 PRO A O 1
ATOM 1949 N N . VAL A 1 243 ? -9.256 -15.236 2.344 1.00 96.06 243 VAL A N 1
ATOM 1950 C CA . VAL A 1 243 ? -9.399 -16.121 3.506 1.00 96.06 243 VAL A CA 1
ATOM 1951 C C . VAL A 1 243 ? -10.787 -15.975 4.119 1.00 96.06 243 VAL A C 1
ATOM 1953 O O . VAL A 1 243 ? -11.319 -14.872 4.243 1.00 96.06 243 VAL A O 1
ATOM 1956 N N . VAL A 1 244 ? -11.364 -17.099 4.534 1.00 94.94 244 VAL A N 1
ATOM 1957 C CA . VAL A 1 244 ? -12.613 -17.150 5.294 1.00 94.94 244 VAL A CA 1
ATOM 1958 C C . VAL A 1 244 ? -12.308 -17.662 6.696 1.00 94.94 244 VAL A C 1
ATOM 1960 O O . VAL A 1 244 ? -11.958 -18.830 6.877 1.00 94.94 244 VAL A O 1
ATOM 1963 N N . TRP A 1 245 ? -12.429 -16.784 7.691 1.00 94.06 245 TRP A N 1
ATOM 1964 C CA . TRP A 1 245 ? -12.158 -17.110 9.091 1.00 94.06 245 TRP A CA 1
ATOM 1965 C C . TRP A 1 245 ? -13.281 -17.940 9.713 1.00 94.06 245 TRP A C 1
ATOM 1967 O O . TRP A 1 245 ? -14.460 -17.613 9.603 1.00 94.06 245 TRP A O 1
ATOM 1977 N N . GLN A 1 246 ? -12.898 -19.010 10.399 1.00 92.38 246 GLN A N 1
ATOM 1978 C CA . GLN A 1 246 ? -13.781 -19.943 11.089 1.00 92.38 246 GLN A CA 1
ATOM 1979 C C . GLN A 1 246 ? -13.821 -19.584 12.576 1.00 92.38 246 GLN A C 1
ATOM 1981 O O . GLN A 1 246 ? -13.177 -20.219 13.410 1.00 92.38 246 GLN A O 1
ATOM 1986 N N . VAL A 1 247 ? -14.547 -18.514 12.896 1.00 89.06 247 VAL A N 1
ATOM 1987 C CA . VAL A 1 247 ? -14.695 -18.009 14.266 1.00 89.06 247 VAL A CA 1
ATOM 1988 C C . VAL A 1 247 ? -16.115 -18.268 14.754 1.00 89.06 247 VAL A C 1
ATOM 1990 O O . VAL A 1 247 ? -17.082 -17.856 14.121 1.00 89.06 247 VAL A O 1
ATOM 1993 N N . GLU A 1 248 ? -16.236 -18.941 15.897 1.00 85.25 248 GLU A N 1
ATOM 1994 C CA . GLU A 1 248 ? -17.518 -19.132 16.580 1.00 85.25 248 GLU A CA 1
ATOM 1995 C C . GLU A 1 248 ? -18.029 -17.807 17.158 1.00 85.25 248 GLU A C 1
ATOM 1997 O O . GLU A 1 248 ? -17.274 -17.026 17.750 1.00 85.25 248 GLU A O 1
ATOM 2002 N N . GLU A 1 249 ? -19.332 -17.565 17.024 1.00 76.88 249 GLU A N 1
ATOM 2003 C CA . GLU A 1 249 ? -19.959 -16.366 17.565 1.00 76.88 249 GLU A CA 1
ATOM 2004 C C . GLU A 1 249 ? -19.731 -16.269 19.081 1.00 76.88 249 GLU A C 1
ATOM 2006 O O . GLU A 1 249 ? -19.990 -17.196 19.845 1.00 76.88 249 GLU A O 1
ATOM 2011 N N . GLY A 1 250 ? -19.219 -15.122 19.524 1.00 77.19 250 GLY A N 1
ATOM 2012 C CA . GLY A 1 250 ? -18.956 -14.856 20.934 1.00 77.19 250 GLY A CA 1
ATOM 2013 C C . GLY A 1 250 ? -17.608 -15.327 21.477 1.00 77.19 250 GLY A C 1
ATOM 2014 O O . GLY A 1 250 ? -17.313 -14.981 22.615 1.00 77.19 250 GLY A O 1
ATOM 2015 N N . LYS A 1 251 ? -16.760 -16.013 20.694 1.00 81.19 251 LYS A N 1
ATOM 2016 C CA . LYS A 1 251 ? -15.423 -16.425 21.166 1.00 81.19 251 LYS A CA 1
ATOM 2017 C C . LYS A 1 251 ? -14.382 -15.315 21.264 1.00 81.19 251 LYS A C 1
ATOM 2019 O O . LYS A 1 251 ? -13.374 -15.521 21.919 1.00 81.19 251 LYS A O 1
ATOM 2024 N N . LEU A 1 252 ? -14.604 -14.165 20.635 1.00 85.75 252 LEU A N 1
ATOM 2025 C CA . LEU A 1 252 ? -13.635 -13.060 20.572 1.00 85.75 252 LEU A CA 1
ATOM 2026 C C . LEU A 1 252 ? -14.099 -11.839 21.383 1.00 85.75 252 LEU A C 1
ATOM 2028 O O . LEU A 1 252 ? -13.954 -10.699 20.946 1.00 85.75 252 LEU A O 1
ATOM 2032 N N . LYS A 1 253 ? -14.750 -12.087 22.526 1.00 83.81 253 LYS A N 1
ATOM 2033 C CA . LYS A 1 253 ? -15.352 -11.044 23.372 1.00 83.81 253 LYS A CA 1
ATOM 2034 C C . LYS A 1 253 ? -14.436 -10.554 24.486 1.00 83.81 253 LYS A C 1
ATOM 2036 O O . LYS A 1 253 ? -14.566 -9.402 24.871 1.00 83.81 253 LYS A O 1
ATOM 2041 N N . ASP A 1 254 ? -13.525 -11.392 24.960 1.00 88.00 254 ASP A N 1
ATOM 2042 C CA . ASP A 1 254 ? -12.681 -11.079 26.111 1.00 88.00 254 ASP A CA 1
ATOM 2043 C C . ASP A 1 254 ? -11.245 -10.789 25.668 1.00 88.00 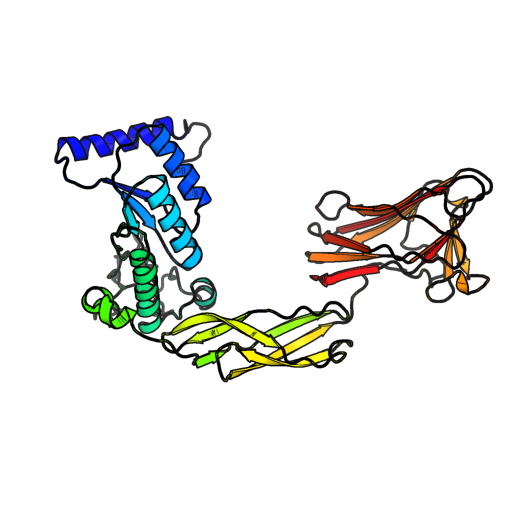254 ASP A C 1
ATOM 2045 O O . ASP A 1 254 ? -10.795 -11.266 24.619 1.00 88.00 254 ASP A O 1
ATOM 2049 N N . ALA A 1 255 ? -10.497 -10.025 26.462 1.00 89.00 255 ALA A N 1
ATOM 2050 C CA . ALA A 1 255 ? -9.073 -9.868 26.217 1.00 89.00 255 ALA A CA 1
ATOM 2051 C C . ALA A 1 255 ? -8.334 -11.203 26.405 1.00 89.00 255 ALA A C 1
ATOM 2053 O O . ALA A 1 255 ? -8.672 -12.018 27.265 1.00 89.00 255 ALA A O 1
ATOM 2054 N N . GLY A 1 256 ? -7.305 -11.427 25.595 1.00 91.62 256 GLY A N 1
ATOM 2055 C CA . GLY A 1 256 ? -6.513 -12.648 25.620 1.00 91.62 256 GLY A CA 1
ATOM 2056 C C . GLY A 1 256 ? -5.860 -12.972 24.282 1.00 91.62 256 GLY A C 1
ATOM 2057 O O . GLY A 1 256 ? -6.045 -12.280 23.280 1.00 91.62 256 GLY A O 1
ATOM 2058 N N . GLU A 1 257 ? -5.085 -14.051 24.279 1.00 92.75 257 GLU A N 1
ATOM 2059 C CA . GLU A 1 257 ? -4.525 -14.635 23.064 1.00 92.75 257 GLU A CA 1
ATOM 2060 C C . GLU A 1 257 ? -5.434 -15.745 22.540 1.00 92.75 257 GLU A C 1
ATOM 2062 O O . GLU A 1 257 ? -5.783 -16.687 23.252 1.00 92.75 257 GLU A O 1
ATOM 2067 N N . TYR A 1 258 ? -5.767 -15.653 21.259 1.00 92.69 258 TYR A N 1
ATOM 2068 C CA . TYR A 1 258 ? -6.616 -16.591 20.550 1.00 92.69 258 TYR A CA 1
ATOM 2069 C C . TYR A 1 258 ? -5.863 -17.195 19.375 1.00 92.69 258 TYR A C 1
ATOM 2071 O O . TYR A 1 258 ? -5.019 -16.558 18.741 1.00 92.69 258 TYR A O 1
ATOM 2079 N N . ARG A 1 259 ? -6.221 -18.434 19.049 1.00 93.12 259 ARG A N 1
ATOM 2080 C CA . ARG A 1 259 ? -5.868 -19.062 17.778 1.00 93.12 259 ARG A CA 1
ATOM 2081 C C . ARG A 1 259 ? -7.135 -19.205 16.964 1.00 93.12 259 ARG A C 1
ATOM 2083 O O . ARG A 1 259 ? -8.090 -19.828 17.425 1.00 93.12 259 ARG A O 1
ATOM 2090 N N . ILE A 1 260 ? -7.143 -18.598 15.787 1.00 93.94 260 ILE A N 1
ATOM 2091 C CA . ILE A 1 260 ? -8.269 -18.667 14.861 1.00 93.94 260 ILE A CA 1
ATOM 2092 C C . ILE A 1 260 ? -7.828 -19.389 13.596 1.00 93.94 260 ILE A C 1
ATOM 2094 O O . ILE A 1 260 ? -6.719 -19.181 13.103 1.00 93.94 260 ILE A O 1
ATOM 2098 N N . MET A 1 261 ? -8.706 -20.239 13.077 1.00 94.31 261 MET A N 1
ATOM 2099 C CA . MET A 1 261 ? -8.464 -20.954 11.830 1.00 94.31 261 MET A CA 1
ATOM 2100 C C . MET A 1 261 ? -9.140 -20.208 10.683 1.00 94.31 261 MET A C 1
ATOM 2102 O O . MET A 1 261 ? -10.225 -19.652 10.851 1.00 94.31 261 MET A O 1
ATOM 2106 N N . GLY A 1 262 ? -8.517 -20.198 9.513 1.00 94.31 262 GLY A N 1
ATOM 2107 C CA . GLY A 1 262 ? -9.084 -19.660 8.284 1.00 94.31 262 GLY A CA 1
ATOM 2108 C C . GLY A 1 262 ? -8.918 -20.649 7.142 1.00 94.31 262 GLY A C 1
ATOM 2109 O O . GLY A 1 262 ? -7.884 -21.302 7.034 1.00 94.31 262 GLY A O 1
ATOM 2110 N N . LYS A 1 263 ? -9.926 -20.766 6.279 1.00 95.19 263 LYS A N 1
ATOM 2111 C CA . LYS A 1 263 ? -9.821 -21.520 5.026 1.00 95.19 263 LYS A CA 1
ATOM 2112 C C . LYS A 1 263 ? -9.423 -20.568 3.903 1.00 95.19 263 LYS A C 1
ATOM 2114 O O . LYS A 1 263 ? -10.070 -19.534 3.735 1.00 95.19 263 LYS A O 1
ATOM 2119 N N . ILE A 1 264 ? -8.385 -20.908 3.144 1.00 95.50 264 ILE A N 1
ATOM 2120 C CA . ILE A 1 264 ? -8.006 -20.135 1.957 1.00 95.50 264 ILE A CA 1
ATOM 2121 C C . ILE A 1 264 ? -8.996 -20.447 0.836 1.00 95.50 264 ILE A C 1
ATOM 2123 O O . ILE A 1 264 ? -9.194 -21.609 0.480 1.00 95.50 264 ILE A O 1
ATOM 2127 N N . ASP A 1 265 ? -9.634 -19.419 0.286 1.00 91.69 265 ASP A N 1
ATOM 2128 C CA . ASP A 1 265 ? -10.618 -19.615 -0.775 1.00 91.69 265 ASP A CA 1
ATOM 2129 C C . ASP A 1 265 ? -9.947 -20.113 -2.063 1.00 91.69 265 ASP A C 1
ATOM 2131 O O . ASP A 1 265 ? -8.895 -19.617 -2.466 1.00 91.69 265 ASP A O 1
ATOM 2135 N N . GLY A 1 266 ? -10.549 -21.118 -2.697 1.00 90.38 266 GLY A N 1
ATOM 2136 C CA . GLY A 1 266 ? -9.986 -21.801 -3.864 1.00 90.38 266 GLY A CA 1
ATOM 2137 C C . GLY A 1 266 ? -8.897 -22.845 -3.572 1.00 90.38 266 GLY A C 1
ATOM 2138 O O . GLY A 1 266 ? -8.440 -23.486 -4.515 1.00 90.38 266 GLY A O 1
ATOM 2139 N N . TYR A 1 267 ? -8.513 -23.068 -2.307 1.00 91.38 267 TYR A N 1
ATOM 2140 C CA . TYR A 1 267 ? -7.499 -24.063 -1.927 1.00 91.38 267 TYR A CA 1
ATOM 2141 C C . TYR A 1 267 ? -7.994 -24.965 -0.792 1.00 91.38 267 TYR A C 1
ATOM 2143 O O . TYR A 1 267 ? -8.756 -24.548 0.083 1.00 91.38 267 TYR A O 1
ATOM 2151 N N . ASP A 1 268 ? -7.525 -26.213 -0.764 1.00 90.06 268 ASP A N 1
ATOM 2152 C CA . ASP A 1 268 ? -7.744 -27.118 0.371 1.00 90.06 268 ASP A CA 1
ATOM 2153 C C . ASP A 1 268 ? -6.676 -26.889 1.452 1.00 90.06 268 ASP A C 1
ATOM 2155 O O . ASP A 1 268 ? -5.918 -27.774 1.839 1.00 90.06 268 ASP A O 1
ATOM 2159 N N . THR A 1 269 ? -6.535 -25.631 1.873 1.00 92.81 269 THR A N 1
ATOM 2160 C CA . THR A 1 269 ? -5.512 -25.193 2.825 1.00 92.81 269 THR A CA 1
ATOM 2161 C C . THR A 1 269 ? -6.162 -24.417 3.957 1.00 92.81 269 THR A C 1
ATOM 2163 O O . THR A 1 269 ? -6.962 -23.503 3.735 1.00 92.81 269 THR A O 1
ATOM 2166 N N . ILE A 1 270 ? -5.795 -24.784 5.183 1.00 92.44 270 ILE A N 1
ATOM 2167 C CA . ILE A 1 270 ? -6.204 -24.098 6.405 1.00 92.44 270 ILE A CA 1
ATOM 2168 C C . ILE A 1 270 ? -4.993 -23.336 6.943 1.00 92.44 270 ILE A C 1
ATOM 2170 O O . ILE A 1 270 ? -3.891 -23.878 7.007 1.00 92.44 270 ILE A O 1
ATOM 2174 N N . VAL A 1 271 ? -5.204 -22.087 7.344 1.00 93.19 271 VAL A N 1
ATOM 2175 C CA . VAL A 1 271 ? -4.213 -21.252 8.022 1.00 93.19 271 VAL A CA 1
ATOM 2176 C C . VAL A 1 271 ? -4.621 -21.027 9.477 1.00 93.19 271 VAL A C 1
ATOM 2178 O O . VAL A 1 271 ? -5.800 -20.851 9.775 1.00 93.19 271 VAL A O 1
ATOM 2181 N N . GLU A 1 272 ? -3.647 -21.031 10.384 1.00 93.12 272 GLU A N 1
ATOM 2182 C CA . GLU A 1 272 ? -3.821 -20.586 11.770 1.00 93.12 272 GLU A CA 1
ATOM 2183 C C . GLU A 1 272 ? -3.294 -19.150 11.898 1.00 93.12 272 GLU A C 1
ATOM 2185 O O . GLU A 1 272 ? -2.174 -18.85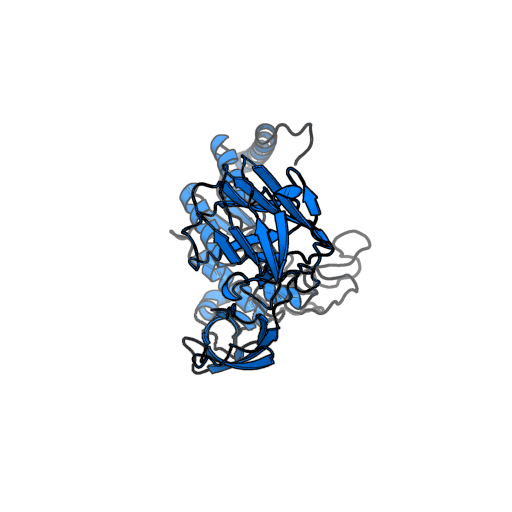5 11.475 1.00 93.12 272 GLU A O 1
ATOM 2190 N N . ALA A 1 273 ? -4.081 -18.265 12.510 1.00 94.06 273 ALA A N 1
ATOM 2191 C CA . ALA A 1 273 ? -3.624 -16.951 12.945 1.00 94.06 273 ALA A CA 1
ATOM 2192 C C . ALA A 1 273 ? -3.616 -16.854 14.469 1.00 94.06 273 ALA A C 1
ATOM 2194 O O . ALA A 1 273 ? -4.540 -17.316 15.144 1.00 94.06 273 ALA A O 1
ATOM 2195 N N . ARG A 1 274 ? -2.584 -16.199 15.002 1.00 94.44 274 ARG A N 1
ATOM 2196 C CA . ARG A 1 274 ? -2.539 -15.753 16.395 1.00 94.44 274 ARG A CA 1
ATOM 2197 C C . ARG A 1 274 ? -3.187 -14.380 16.478 1.00 94.44 274 ARG A C 1
ATOM 2199 O O . ARG A 1 274 ? -2.722 -13.452 15.828 1.00 94.44 274 ARG A O 1
ATOM 2206 N N . LEU A 1 275 ? -4.244 -14.251 17.267 1.00 93.25 275 LEU A N 1
ATOM 2207 C CA . LEU A 1 275 ? -4.954 -12.998 17.495 1.00 93.25 275 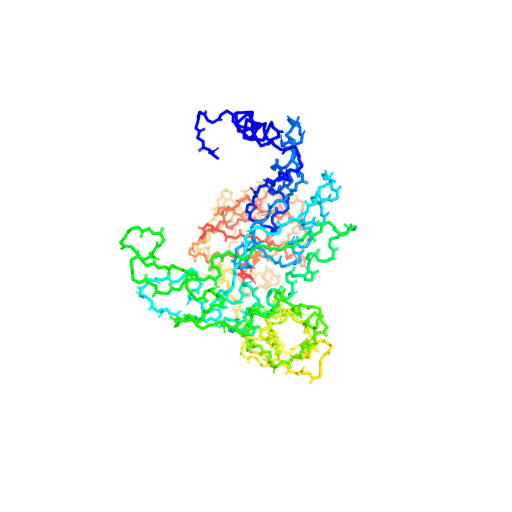LEU A CA 1
ATOM 2208 C C . LEU A 1 275 ? -4.800 -12.592 18.960 1.00 93.25 275 LEU A C 1
ATOM 2210 O O . LEU A 1 275 ? -5.252 -13.309 19.847 1.00 93.25 275 LEU A O 1
ATOM 2214 N N . LEU A 1 276 ? -4.197 -11.434 19.209 1.00 91.06 276 LEU A N 1
ATOM 2215 C CA . LEU A 1 276 ? -4.119 -10.830 20.534 1.00 91.06 276 LEU A CA 1
ATOM 2216 C C . LEU A 1 276 ? -5.220 -9.774 20.680 1.00 91.06 276 LEU A C 1
ATOM 2218 O O . LEU A 1 276 ? -5.167 -8.731 20.030 1.00 91.06 276 LEU A O 1
ATOM 2222 N N . ILE A 1 277 ? -6.203 -10.037 21.542 1.00 90.25 277 ILE A N 1
ATOM 2223 C CA . ILE A 1 277 ? -7.247 -9.077 21.918 1.00 90.25 277 ILE A CA 1
ATOM 2224 C C . ILE A 1 277 ? -6.823 -8.398 23.218 1.00 90.25 277 ILE A C 1
ATOM 2226 O O . ILE A 1 277 ? -6.617 -9.060 24.232 1.00 90.25 277 ILE A O 1
ATOM 2230 N N . LYS A 1 278 ? -6.682 -7.075 23.196 1.00 86.19 278 LYS A N 1
ATOM 2231 C CA . LYS A 1 278 ? -6.282 -6.269 24.355 1.00 86.19 278 LYS A CA 1
ATOM 2232 C C . LYS A 1 278 ? -7.508 -5.643 25.023 1.00 86.19 278 LYS A C 1
ATOM 2234 O O . LYS A 1 278 ? -8.486 -5.311 24.349 1.00 86.19 278 LYS A O 1
ATOM 2239 N N . GLU A 1 279 ? -7.437 -5.454 26.340 1.00 85.12 279 GLU A N 1
ATOM 2240 C CA . GLU A 1 279 ? -8.412 -4.623 27.051 1.00 85.12 279 GLU A CA 1
ATOM 2241 C C . GLU A 1 279 ? -8.347 -3.181 26.518 1.00 85.12 279 GLU A C 1
ATOM 2243 O O . GLU A 1 279 ? -7.248 -2.663 26.267 1.00 85.12 279 GLU A O 1
ATOM 2248 N N . PRO A 1 280 ? -9.493 -2.508 26.334 1.00 83.88 280 PRO A N 1
ATOM 2249 C CA . PRO A 1 280 ? -9.503 -1.136 25.873 1.00 83.88 280 PRO A CA 1
ATOM 2250 C C . PRO A 1 280 ? -8.906 -0.236 26.956 1.00 83.88 280 PRO A C 1
ATOM 2252 O O . PRO A 1 280 ? -9.311 -0.253 28.116 1.00 83.88 280 PRO A O 1
ATOM 2255 N N . THR A 1 281 ? -7.936 0.589 26.573 1.00 89.00 281 THR A N 1
ATOM 2256 C CA . THR A 1 281 ? -7.417 1.633 27.462 1.00 89.00 281 THR A CA 1
ATOM 2257 C C . THR A 1 281 ? -8.285 2.877 27.321 1.00 89.00 281 THR A C 1
ATOM 2259 O O . THR A 1 281 ? -8.340 3.464 26.240 1.00 89.00 281 THR A O 1
ATOM 2262 N N . ASN A 1 282 ? -8.955 3.287 28.403 1.00 93.69 282 ASN A N 1
ATOM 2263 C CA . ASN A 1 282 ? -9.591 4.600 28.466 1.00 93.69 282 ASN A CA 1
ATOM 2264 C C . ASN A 1 282 ? -8.534 5.653 28.813 1.00 93.69 282 ASN A C 1
ATOM 2266 O O . ASN A 1 282 ? -7.947 5.621 29.893 1.00 93.69 282 ASN A O 1
ATOM 2270 N N . TYR A 1 283 ? -8.289 6.581 27.891 1.00 95.62 283 TYR A N 1
ATOM 2271 C CA . TYR A 1 283 ? -7.273 7.621 28.049 1.00 95.62 283 TYR A CA 1
ATOM 2272 C C . TYR A 1 283 ? -7.755 8.829 28.868 1.00 95.62 283 TYR A C 1
ATOM 2274 O O . TYR A 1 283 ? -6.976 9.746 29.124 1.00 95.62 283 TYR A O 1
ATOM 2282 N N . LEU A 1 284 ? -9.022 8.846 29.292 1.00 96.56 284 LEU A N 1
ATOM 2283 C CA . LEU A 1 284 ? -9.550 9.870 30.189 1.00 96.56 284 LEU A CA 1
ATOM 2284 C C . LEU A 1 284 ? -9.373 9.463 31.648 1.00 96.56 284 LEU A C 1
ATOM 2286 O O . LEU A 1 284 ? -9.755 8.373 32.071 1.00 96.56 284 LEU A O 1
ATOM 2290 N N . SER A 1 285 ? -8.831 10.381 32.442 1.00 95.94 285 SER A N 1
ATOM 2291 C CA . SER A 1 285 ? -8.767 10.229 33.893 1.00 95.94 285 SER A CA 1
ATOM 2292 C C . SER A 1 285 ? -10.086 10.642 34.535 1.00 95.94 285 SER A C 1
ATOM 2294 O O . SER A 1 285 ? -10.783 11.516 34.017 1.00 95.94 285 SER A O 1
ATOM 2296 N N . ASN A 1 286 ? -10.406 10.029 35.680 1.00 95.75 286 ASN A N 1
ATOM 2297 C CA . ASN A 1 286 ? -11.629 10.299 36.442 1.00 95.75 286 ASN A CA 1
ATOM 2298 C C . ASN A 1 286 ? -12.889 10.305 35.553 1.00 95.75 286 ASN A C 1
ATOM 2300 O O . ASN A 1 286 ? -13.700 11.227 35.573 1.00 95.75 286 ASN A O 1
ATOM 2304 N N . TRP A 1 287 ? -12.984 9.307 34.680 1.00 96.06 287 TRP A N 1
ATOM 2305 C CA . TRP A 1 287 ? -13.942 9.277 33.584 1.00 96.06 287 TRP A CA 1
ATOM 2306 C C . TRP A 1 287 ? -15.386 8.975 34.018 1.00 96.06 287 TRP A C 1
ATOM 2308 O O . TRP A 1 287 ? -16.317 9.384 33.330 1.00 96.06 287 TRP A O 1
ATOM 2318 N N . SER A 1 288 ? -15.557 8.300 35.158 1.00 95.06 288 SER A N 1
ATOM 2319 C CA . SER A 1 288 ? -16.837 8.048 35.843 1.00 95.06 288 SER A CA 1
ATOM 2320 C C . SER A 1 288 ? -17.041 8.917 37.086 1.00 95.06 288 SER A C 1
ATOM 2322 O O . SER A 1 288 ? -17.987 8.731 37.833 1.00 95.06 288 SER A O 1
ATOM 2324 N N . PHE A 1 289 ? -16.129 9.853 37.365 1.00 96.56 289 PHE A N 1
ATOM 2325 C CA . PHE A 1 289 ? -16.241 10.790 38.487 1.00 96.56 289 PHE A CA 1
ATOM 2326 C C . PHE A 1 289 ? -16.316 10.185 39.907 1.00 96.56 289 PHE A C 1
ATOM 2328 O O . PHE A 1 289 ? -16.596 10.891 40.881 1.00 96.56 289 PHE A O 1
ATOM 2335 N N . GLU A 1 290 ? -15.991 8.901 40.067 1.00 96.06 290 GLU A N 1
ATOM 2336 C CA . GLU A 1 290 ? -16.043 8.188 41.353 1.00 96.06 290 GLU A CA 1
ATOM 2337 C C . GLU A 1 290 ? -15.029 8.689 42.398 1.00 96.06 290 GLU A C 1
ATOM 2339 O O . GLU A 1 290 ? -15.081 8.298 43.564 1.00 96.06 290 GLU A O 1
ATOM 2344 N N . THR A 1 291 ? -14.128 9.605 42.028 1.00 92.38 291 THR A N 1
ATOM 2345 C CA . THR A 1 291 ? -13.268 10.315 42.991 1.00 92.38 291 THR A CA 1
ATOM 2346 C C . THR A 1 291 ? -14.049 11.298 43.870 1.00 92.38 291 THR A C 1
ATOM 2348 O O . THR A 1 291 ? -13.504 11.816 44.849 1.00 92.38 291 THR A O 1
ATOM 2351 N N . GLY A 1 292 ? -15.306 11.601 43.522 1.00 91.06 292 GLY A N 1
ATOM 2352 C CA . GLY A 1 292 ? -16.127 12.576 44.234 1.00 91.06 292 GLY A CA 1
ATOM 2353 C C . GLY A 1 292 ? -15.656 14.024 44.055 1.00 91.06 292 GLY A C 1
ATOM 2354 O O . GLY A 1 292 ? -16.147 14.913 44.751 1.00 91.06 292 GLY A O 1
ATOM 2355 N N . ASN A 1 293 ? -14.748 14.286 43.107 1.00 93.88 293 ASN A N 1
ATOM 2356 C CA . ASN A 1 293 ? -14.354 15.628 42.677 1.00 93.88 293 ASN A CA 1
ATOM 2357 C C . ASN A 1 293 ? -14.162 15.705 41.148 1.00 93.88 293 ASN A C 1
ATOM 2359 O O . ASN A 1 293 ? -14.193 14.690 40.456 1.00 93.88 293 ASN A O 1
ATOM 2363 N N . PHE A 1 294 ? -13.997 16.921 40.616 1.00 93.88 294 PHE A N 1
ATOM 2364 C CA . PHE A 1 294 ? -13.830 17.123 39.175 1.00 93.88 294 PHE A CA 1
ATOM 2365 C C . PHE A 1 294 ? -12.432 16.773 38.668 1.00 93.88 294 PHE A C 1
ATOM 2367 O O . PHE A 1 294 ? -12.318 16.445 37.496 1.00 93.88 294 PHE A O 1
ATOM 2374 N N . ASP A 1 295 ? -11.380 16.800 39.489 1.00 94.06 295 ASP A N 1
ATOM 2375 C CA . ASP A 1 295 ? -10.007 16.699 38.988 1.00 94.06 295 ASP A CA 1
ATOM 2376 C C . ASP A 1 295 ? -9.798 15.401 38.175 1.00 94.06 295 ASP A C 1
ATOM 2378 O O . ASP A 1 295 ? -10.215 14.324 38.615 1.00 94.06 295 ASP A O 1
ATOM 2382 N N . PRO A 1 296 ? -9.176 15.456 36.979 1.00 96.00 296 PRO A N 1
ATOM 2383 C CA . PRO A 1 296 ? -8.549 16.616 36.329 1.00 96.00 296 PRO A CA 1
ATOM 2384 C C . PRO A 1 296 ? -9.463 17.390 35.351 1.00 96.00 296 PRO A C 1
ATOM 2386 O O . PRO A 1 296 ? -8.967 18.172 34.539 1.00 96.00 296 PRO A O 1
ATOM 2389 N N . TRP A 1 297 ? -10.777 17.168 35.370 1.00 97.75 297 TRP A N 1
ATOM 2390 C CA . TRP A 1 297 ? -11.733 17.920 34.558 1.00 97.75 297 TRP A CA 1
ATOM 2391 C C . TRP A 1 297 ? -11.827 19.375 35.008 1.00 97.75 297 TRP A C 1
ATOM 2393 O O . TRP A 1 297 ? -11.935 19.692 36.193 1.00 97.75 297 TRP A O 1
ATOM 2403 N N . ILE A 1 298 ? -11.844 20.275 34.032 1.00 97.94 298 ILE A N 1
ATOM 2404 C CA . ILE A 1 298 ? -11.956 21.712 34.248 1.00 97.94 298 ILE A CA 1
ATOM 2405 C C . ILE A 1 298 ? -13.361 22.146 33.847 1.00 97.94 298 ILE A C 1
ATOM 2407 O O . ILE A 1 298 ? -13.823 21.830 32.754 1.00 97.94 298 ILE A O 1
ATOM 2411 N N . VAL A 1 299 ? -14.026 22.896 34.730 1.00 97.69 299 VAL A N 1
ATOM 2412 C CA . VAL A 1 299 ? -15.325 23.527 34.457 1.00 97.69 299 VAL A CA 1
ATOM 2413 C C . VAL A 1 299 ? -15.147 25.038 34.331 1.00 97.69 299 VAL A C 1
ATOM 2415 O O . VAL A 1 299 ? -14.616 25.693 35.240 1.00 97.69 299 VAL A O 1
ATOM 2418 N N . GLU A 1 300 ? -15.629 25.597 33.227 1.00 97.75 300 GLU A N 1
ATOM 2419 C CA . GLU A 1 300 ? -15.646 27.028 32.908 1.00 97.75 300 GLU A CA 1
ATOM 2420 C C . GLU A 1 300 ? -17.078 27.533 32.662 1.00 97.75 300 GLU A C 1
ATOM 2422 O O . GLU A 1 300 ? -18.024 26.755 32.556 1.00 97.75 300 GLU A O 1
ATOM 2427 N N . GLY A 1 301 ? -17.263 28.856 32.632 1.00 97.25 301 GLY A N 1
ATOM 2428 C CA . GLY A 1 301 ? -18.588 29.475 32.524 1.00 97.25 301 GLY A CA 1
ATOM 2429 C C . GLY A 1 301 ? -19.347 29.484 33.855 1.00 97.25 301 GLY A C 1
ATOM 2430 O O . GLY A 1 301 ? -18.799 29.833 34.906 1.00 97.25 301 GLY A O 1
ATOM 2431 N N . ASN A 1 302 ? -20.633 29.135 33.834 1.00 97.12 302 ASN A N 1
ATOM 2432 C CA . ASN A 1 302 ? -21.495 29.158 35.015 1.00 97.12 302 ASN A CA 1
ATOM 2433 C C . ASN A 1 302 ? -21.253 27.963 35.952 1.00 97.12 302 ASN A C 1
ATOM 2435 O O . ASN A 1 302 ? -22.123 27.111 36.113 1.00 97.12 302 ASN A O 1
ATOM 2439 N N . LYS A 1 303 ? -20.113 27.934 36.653 1.00 95.62 303 LYS A N 1
ATOM 2440 C CA . LYS A 1 303 ? -19.720 26.814 37.535 1.00 95.62 303 LYS A CA 1
ATOM 2441 C C . LYS A 1 303 ? -20.769 26.432 38.585 1.00 95.62 303 LYS A C 1
ATOM 2443 O O . LYS A 1 303 ? -20.906 25.261 38.895 1.00 95.62 303 LYS A O 1
ATOM 2448 N N . GLN A 1 304 ? -21.558 27.384 39.097 1.00 95.31 304 GLN A N 1
ATOM 2449 C CA . GLN A 1 304 ? -22.632 27.072 40.056 1.00 95.31 304 GLN A CA 1
ATOM 2450 C C . GLN A 1 304 ? -23.754 26.180 39.492 1.00 95.31 304 GLN A C 1
ATOM 2452 O O . GLN A 1 304 ? -24.522 25.621 40.274 1.00 95.31 304 GLN A O 1
ATOM 2457 N N . SER A 1 305 ? -23.870 26.089 38.161 1.00 95.88 305 SER A N 1
ATOM 2458 C CA . SER A 1 305 ? -24.857 25.245 37.484 1.00 95.88 305 SER A CA 1
ATOM 2459 C C . SER A 1 305 ? -24.439 23.783 37.420 1.00 95.88 305 SER A C 1
ATOM 2461 O O . SER A 1 305 ? -25.290 22.958 37.130 1.00 95.88 305 SER A O 1
ATOM 2463 N N . VAL A 1 306 ? -23.175 23.455 37.707 1.00 97.25 306 VAL A N 1
ATOM 2464 C CA . VAL A 1 306 ? -22.619 22.105 37.571 1.00 97.25 306 VAL A CA 1
ATOM 2465 C C . VAL A 1 306 ? -22.089 21.645 38.915 1.00 97.25 306 VAL A C 1
ATOM 2467 O O . VAL A 1 306 ? -21.364 22.365 39.601 1.00 97.25 306 VAL A O 1
ATOM 2470 N N . LYS A 1 307 ? -22.454 20.435 39.313 1.00 96.38 307 LYS A N 1
ATOM 2471 C CA . LYS A 1 307 ? -22.015 19.831 40.564 1.00 96.38 307 LYS A CA 1
ATOM 2472 C C . LYS A 1 307 ? -21.697 18.378 40.324 1.00 96.38 307 LYS A C 1
ATOM 2474 O O . LYS A 1 307 ? -22.423 17.690 39.615 1.00 96.38 307 LYS A O 1
ATOM 2479 N N . LEU A 1 308 ? -20.658 17.905 40.989 1.00 95.31 308 LEU A N 1
ATOM 2480 C CA . LEU A 1 308 ? -20.472 16.482 41.144 1.00 95.31 308 LEU A CA 1
ATOM 2481 C C . LEU A 1 308 ? -21.169 16.033 42.420 1.00 95.31 308 LEU A C 1
ATOM 2483 O O . LEU A 1 308 ? -20.926 16.583 43.497 1.00 95.31 308 LEU A O 1
ATOM 2487 N N . VAL A 1 309 ? -22.082 15.079 42.289 1.00 95.19 309 VAL A N 1
ATOM 2488 C CA . VAL A 1 309 ? -22.939 14.661 43.395 1.00 95.19 309 VAL A CA 1
ATOM 2489 C C . VAL A 1 309 ? -23.039 13.150 43.445 1.00 95.19 309 VAL A C 1
ATOM 2491 O O . VAL A 1 309 ? -23.022 12.475 42.419 1.00 95.19 309 VAL A O 1
ATOM 2494 N N . ARG A 1 310 ? -23.193 12.624 44.660 1.00 96.19 310 ARG A N 1
ATOM 2495 C CA . ARG A 1 310 ? -23.614 11.239 44.839 1.00 96.19 310 ARG A CA 1
ATOM 2496 C C . ARG A 1 310 ? -25.065 11.123 44.374 1.00 96.19 310 ARG A C 1
ATOM 2498 O O . ARG A 1 310 ? -25.935 11.804 44.921 1.00 96.19 310 ARG A O 1
ATOM 2505 N N . ALA A 1 311 ? -25.313 10.295 43.369 1.00 93.00 311 ALA A N 1
ATOM 2506 C CA . ALA A 1 311 ? -26.603 10.159 42.717 1.00 93.00 311 ALA A CA 1
ATOM 2507 C C . ALA A 1 311 ? -27.702 9.730 43.703 1.00 93.00 311 ALA A C 1
ATOM 2509 O O . ALA A 1 311 ? -27.607 8.705 44.382 1.00 93.00 311 ALA A O 1
ATOM 2510 N N . SER A 1 312 ? -28.765 10.534 43.769 1.00 89.31 312 SER A N 1
ATOM 2511 C CA . SER A 1 312 ? -29.996 10.216 44.487 1.00 89.31 312 SER A CA 1
ATOM 2512 C C . SER A 1 312 ? -31.202 10.683 43.657 1.00 89.31 312 SER A C 1
ATOM 2514 O O . SER A 1 312 ? -31.316 11.885 43.399 1.00 89.31 312 SER A O 1
ATOM 2516 N N . PRO A 1 313 ? -32.084 9.768 43.211 1.00 93.56 313 PRO A N 1
ATOM 2517 C CA . PRO A 1 313 ? -31.977 8.317 43.379 1.00 93.56 313 PRO A CA 1
ATOM 2518 C C . PRO A 1 313 ? -30.785 7.724 42.579 1.00 93.56 313 PRO A C 1
ATOM 2520 O O . PRO A 1 313 ? -30.256 8.402 41.696 1.00 93.56 313 PRO A O 1
ATOM 2523 N N . PRO A 1 314 ? -30.325 6.490 42.879 1.00 90.81 314 PRO A N 1
ATOM 2524 C CA . PRO A 1 314 ? -29.102 5.922 42.293 1.00 90.81 314 PRO A CA 1
ATOM 2525 C C . PRO A 1 314 ? -29.081 5.857 40.761 1.00 90.81 314 PRO A C 1
ATOM 2527 O O . PRO A 1 314 ? -28.016 5.938 40.169 1.00 90.81 314 PRO A O 1
ATOM 2530 N N . GLN A 1 315 ? -30.246 5.784 40.111 1.00 94.12 315 GLN A N 1
ATOM 2531 C CA . GLN A 1 315 ? -30.382 5.743 38.648 1.00 94.12 315 GLN A CA 1
ATOM 2532 C C . GLN A 1 315 ? -29.935 7.036 37.933 1.00 94.12 315 GLN A C 1
ATOM 2534 O O . GLN A 1 315 ? -29.993 7.127 36.707 1.00 94.12 315 GLN A O 1
ATOM 2539 N N . ASN A 1 316 ? -29.538 8.055 38.695 1.00 94.69 316 ASN A N 1
ATOM 2540 C CA . ASN A 1 316 ? -28.943 9.276 38.174 1.00 94.69 316 ASN A CA 1
ATOM 2541 C C . ASN A 1 316 ? -27.438 9.132 37.867 1.00 94.69 316 ASN A C 1
ATOM 2543 O O . ASN A 1 316 ? -26.901 9.987 37.169 1.00 94.69 316 ASN A O 1
ATOM 2547 N N . ALA A 1 317 ? -26.783 8.068 38.344 1.00 94.81 317 ALA A N 1
ATOM 2548 C CA . ALA A 1 317 ? -25.448 7.660 37.907 1.00 94.81 317 ALA A CA 1
ATOM 2549 C C . ALA A 1 317 ? -25.564 6.471 36.945 1.00 94.81 317 ALA A C 1
ATOM 2551 O O . ALA A 1 317 ? -26.409 5.592 37.142 1.00 94.81 317 ALA A O 1
ATOM 2552 N N . HIS A 1 318 ? -24.751 6.467 35.890 1.00 95.38 318 HIS A N 1
ATOM 2553 C CA . HIS A 1 318 ? -24.682 5.354 34.941 1.00 95.38 318 HIS A CA 1
ATOM 2554 C C . HIS A 1 318 ? -23.668 4.308 35.422 1.00 95.38 318 HIS A C 1
ATOM 2556 O O . HIS A 1 318 ? -23.924 3.105 35.357 1.00 95.38 318 HIS A O 1
ATOM 2562 N N . HIS A 1 319 ? -22.556 4.778 35.983 1.00 92.62 319 HIS A N 1
ATOM 2563 C CA . HIS A 1 319 ? -21.520 3.987 36.616 1.00 92.62 319 HIS A CA 1
ATOM 2564 C C . HIS A 1 319 ? -21.382 4.389 38.088 1.00 92.62 319 HIS A C 1
ATOM 2566 O O . HIS A 1 319 ? -21.517 5.551 38.442 1.00 92.62 319 HIS A O 1
ATOM 2572 N N . GLY A 1 320 ? -21.100 3.422 38.964 1.00 92.69 320 GLY A N 1
ATOM 2573 C CA . GLY A 1 320 ? -20.798 3.712 40.367 1.00 92.69 320 GLY A CA 1
ATOM 2574 C C . GLY A 1 320 ? -21.914 4.462 41.105 1.00 92.69 320 GLY A C 1
ATOM 2575 O O . GLY A 1 320 ? -23.074 4.043 41.090 1.00 92.69 320 GLY A O 1
ATOM 2576 N N . VAL A 1 321 ? -21.548 5.506 41.850 1.00 95.19 321 VAL A N 1
ATOM 2577 C CA . VAL A 1 321 ? -22.485 6.274 42.687 1.00 95.19 321 VAL A CA 1
ATOM 2578 C C . VAL A 1 321 ? -22.358 7.786 42.535 1.00 95.19 321 VAL A C 1
ATOM 2580 O O . VAL A 1 321 ? -23.187 8.498 43.109 1.00 95.19 321 VAL A O 1
ATOM 2583 N N . TYR A 1 322 ? -21.359 8.291 41.816 1.00 96.56 322 TYR A N 1
ATOM 2584 C CA . TYR A 1 322 ? -21.177 9.710 41.534 1.00 96.56 322 TYR A CA 1
ATOM 2585 C C . TYR A 1 322 ? -21.462 9.999 40.065 1.00 96.56 322 TYR A C 1
ATOM 2587 O O . TYR A 1 322 ? -21.180 9.203 39.190 1.00 96.56 322 TYR A O 1
ATOM 2595 N N . ALA A 1 323 ? -22.033 11.166 39.794 1.00 97.31 323 ALA A N 1
ATOM 2596 C CA . ALA A 1 323 ? -22.217 11.643 38.433 1.00 97.31 323 ALA A CA 1
ATOM 2597 C C . ALA A 1 323 ? -22.234 13.170 38.420 1.00 97.31 323 ALA A C 1
ATOM 2599 O O . ALA A 1 323 ? -22.506 13.829 39.437 1.00 97.31 323 ALA A O 1
ATOM 2600 N N . VAL A 1 324 ? -21.942 13.745 37.257 1.00 98.06 324 VAL A N 1
ATOM 2601 C CA . VAL A 1 324 ? -22.038 15.187 37.050 1.00 98.06 324 VAL A CA 1
ATOM 2602 C C . VAL A 1 324 ? -23.503 15.537 36.857 1.00 98.06 324 VAL A C 1
ATOM 2604 O O . VAL A 1 324 ? -24.137 15.107 35.900 1.00 98.06 324 VAL A O 1
ATOM 2607 N N . ASN A 1 325 ? -24.042 16.350 37.755 1.00 97.88 325 ASN A N 1
ATOM 2608 C CA . ASN A 1 325 ? -25.358 16.945 37.617 1.00 97.88 325 ASN A CA 1
ATOM 2609 C C . ASN A 1 325 ? -25.220 18.405 37.196 1.00 97.88 325 ASN A C 1
ATOM 2611 O O . ASN A 1 325 ? -24.431 19.150 37.782 1.00 97.88 325 ASN A O 1
ATOM 2615 N N . TYR A 1 326 ? -26.031 18.835 36.233 1.00 97.75 326 TYR A N 1
ATOM 2616 C CA . TYR A 1 326 ? -26.212 20.253 35.961 1.00 97.75 326 TYR A CA 1
ATOM 2617 C C . TYR A 1 326 ? -27.666 20.678 36.135 1.00 97.75 326 TYR A C 1
ATOM 2619 O O . TYR A 1 326 ? -28.573 19.931 35.772 1.00 97.75 326 TYR A O 1
ATOM 2627 N N . TRP A 1 327 ? -27.879 21.866 36.706 1.00 97.69 327 TRP A N 1
ATOM 2628 C CA . TRP A 1 327 ? -29.169 22.550 36.823 1.00 97.69 327 TRP A CA 1
ATOM 2629 C C . TRP A 1 327 ? -28.990 23.985 37.336 1.00 97.69 327 TRP A C 1
ATOM 2631 O O . TRP A 1 327 ? -28.135 24.252 38.186 1.00 97.69 327 TRP A O 1
ATOM 2641 N N . LEU A 1 328 ? -29.849 24.905 36.889 1.00 96.94 328 LEU A N 1
ATOM 2642 C CA . LEU A 1 328 ? -29.977 26.234 37.487 1.00 96.94 328 LEU A CA 1
ATOM 2643 C C . LEU A 1 328 ? -31.393 26.802 37.289 1.00 96.94 328 LEU A C 1
ATOM 2645 O O . LEU A 1 328 ? -32.072 26.492 36.313 1.00 96.94 328 LEU A O 1
ATOM 2649 N N . ASP A 1 329 ? -31.829 27.686 38.186 1.00 96.69 329 ASP A N 1
ATOM 2650 C CA . ASP A 1 329 ? -33.126 28.385 38.140 1.00 96.69 329 ASP A CA 1
ATOM 2651 C C . ASP A 1 329 ? -33.178 29.559 37.141 1.00 96.69 329 ASP A C 1
ATOM 2653 O O . ASP A 1 329 ? -34.199 30.229 36.994 1.00 96.69 329 ASP A O 1
ATOM 2657 N N . LYS A 1 330 ? -32.081 29.801 36.426 1.00 97.06 330 LYS A N 1
ATOM 2658 C CA . LYS A 1 330 ? -31.901 30.837 35.402 1.00 97.06 330 LYS A CA 1
ATOM 2659 C C . LYS A 1 330 ? -31.094 30.268 34.230 1.00 97.06 330 LYS A C 1
ATOM 2661 O O . LYS A 1 330 ? -30.459 29.232 34.413 1.00 97.06 330 LYS A O 1
ATOM 2666 N N . PRO A 1 331 ? -31.096 30.905 33.044 1.00 97.94 331 PRO A N 1
ATOM 2667 C CA . PRO A 1 331 ? -30.274 30.457 31.923 1.00 97.94 331 PRO A CA 1
ATOM 2668 C C . PRO A 1 331 ? -28.800 30.324 32.314 1.00 97.94 331 PRO A C 1
ATOM 2670 O O . PRO A 1 331 ? -28.285 31.143 33.082 1.00 97.94 331 PRO A O 1
ATOM 2673 N N . PHE A 1 332 ? -28.141 29.293 31.795 1.00 98.25 332 PHE A N 1
ATOM 2674 C CA . PHE A 1 332 ? -26.755 28.975 32.115 1.00 98.25 332 PHE A CA 1
ATOM 2675 C C . PHE A 1 332 ? -26.022 28.404 30.904 1.00 98.25 332 PHE A C 1
ATOM 2677 O O . PHE A 1 332 ? -26.624 27.789 30.025 1.00 98.25 332 PHE A O 1
ATOM 2684 N N . GLU A 1 333 ? -24.711 28.593 30.887 1.00 98.50 333 GLU A N 1
ATOM 2685 C CA . GLU A 1 333 ? -23.810 28.039 29.885 1.00 98.50 333 GLU A CA 1
ATOM 2686 C C . GLU A 1 333 ? -22.499 27.640 30.564 1.00 98.50 333 GLU A C 1
ATOM 2688 O O . GLU A 1 333 ? -21.949 28.394 31.380 1.00 98.50 333 GLU A O 1
ATOM 2693 N N . PHE A 1 334 ? -22.027 26.430 30.285 1.00 98.44 334 PHE A N 1
ATOM 2694 C CA . PHE A 1 334 ? -20.761 25.934 30.806 1.00 98.44 334 PHE A CA 1
ATOM 2695 C C . PHE A 1 334 ? -20.059 25.031 29.797 1.00 98.44 334 PHE A C 1
ATOM 2697 O O . PHE A 1 334 ? -20.683 24.404 28.939 1.00 98.44 334 PHE A O 1
ATOM 2704 N N . GLU A 1 335 ? -18.745 24.929 29.964 1.00 98.50 335 GLU A N 1
ATOM 2705 C CA . GLU A 1 335 ? -17.926 23.911 29.319 1.00 98.50 335 GLU A CA 1
ATOM 2706 C C . GLU A 1 335 ? -17.231 23.095 30.409 1.00 98.50 335 GLU A C 1
ATOM 2708 O O . GLU A 1 335 ? -16.644 23.660 31.336 1.00 98.50 335 GLU A O 1
ATOM 2713 N N . MET A 1 336 ? -17.306 21.771 30.304 1.00 98.31 336 MET A N 1
ATOM 2714 C CA . MET A 1 336 ? -16.504 20.840 31.090 1.00 98.31 336 MET A CA 1
ATOM 2715 C C . MET A 1 336 ? -15.551 20.112 30.151 1.00 98.31 336 MET A C 1
ATOM 2717 O O . MET A 1 336 ? -15.998 19.522 29.169 1.00 98.31 336 MET A O 1
ATOM 2721 N N . TYR A 1 337 ? -14.252 20.138 30.435 1.00 98.56 337 TYR A N 1
ATOM 2722 C CA . TYR A 1 337 ? -13.265 19.564 29.527 1.00 98.56 337 TYR A CA 1
ATOM 2723 C C . TYR A 1 337 ? -12.067 18.932 30.232 1.00 98.56 337 TYR A C 1
ATOM 2725 O O . TYR A 1 337 ? -11.742 19.262 31.371 1.00 98.56 337 TYR A O 1
ATOM 2733 N N . GLN A 1 338 ? -11.379 18.045 29.517 1.00 98.31 338 GLN A N 1
ATOM 2734 C CA . GLN A 1 338 ? -10.093 17.468 29.904 1.00 98.31 338 GLN A CA 1
ATOM 2735 C C . GLN A 1 338 ? -9.124 17.575 28.724 1.00 98.31 338 GLN A C 1
ATOM 2737 O O . GLN A 1 338 ? -9.501 17.340 27.574 1.00 98.31 338 GLN A O 1
ATOM 2742 N N . ILE A 1 339 ? -7.871 17.941 29.001 1.00 97.75 339 ILE A N 1
ATOM 2743 C CA . ILE A 1 339 ? -6.789 17.902 28.013 1.00 97.75 339 ILE A CA 1
ATOM 2744 C C . ILE A 1 339 ? -5.966 16.650 28.284 1.00 97.75 339 ILE A C 1
ATOM 2746 O O . ILE A 1 339 ? -5.357 16.524 29.344 1.00 97.75 339 ILE A O 1
ATOM 2750 N N . VAL A 1 340 ? -5.935 15.754 27.309 1.00 97.25 340 VAL A N 1
ATOM 2751 C CA . VAL A 1 340 ? -5.182 14.505 27.354 1.00 97.25 340 VAL A CA 1
ATOM 2752 C C . VAL A 1 340 ? -3.949 14.653 26.476 1.00 97.25 340 VAL A C 1
ATOM 2754 O O . VAL A 1 340 ? -4.033 15.178 25.365 1.00 97.25 340 VAL A O 1
ATOM 2757 N N . ARG A 1 341 ? -2.798 14.220 26.983 1.00 96.06 341 ARG A N 1
ATOM 2758 C CA . ARG A 1 341 ? -1.501 14.261 26.295 1.00 96.06 341 ARG A CA 1
ATOM 2759 C C . ARG A 1 341 ? -0.955 12.848 26.138 1.00 96.06 341 ARG A C 1
ATOM 2761 O O . ARG A 1 341 ? -1.541 11.904 26.659 1.00 96.06 341 ARG A O 1
ATOM 2768 N N . ASP A 1 342 ? 0.156 12.735 25.418 1.00 94.94 342 ASP A N 1
ATOM 2769 C CA . ASP A 1 342 ? 0.883 11.481 25.201 1.00 94.94 342 ASP A CA 1
ATOM 2770 C C . ASP A 1 342 ? 0.010 10.388 24.556 1.00 94.94 342 ASP A C 1
ATOM 2772 O O . ASP A 1 342 ? 0.169 9.193 24.809 1.00 94.94 342 ASP A O 1
ATOM 2776 N N . LEU A 1 343 ? -0.932 10.805 23.701 1.00 94.94 343 LEU A N 1
ATOM 2777 C CA . LEU A 1 343 ? -1.799 9.899 22.954 1.00 94.94 343 LEU A CA 1
ATOM 2778 C C . LEU A 1 343 ? -1.031 9.294 21.770 1.00 94.94 343 LEU A C 1
ATOM 2780 O O . LEU A 1 343 ? -0.488 10.039 20.952 1.00 94.94 343 LEU A O 1
ATOM 2784 N N . PRO A 1 344 ? -1.006 7.960 21.612 1.00 94.19 344 PRO A N 1
ATOM 2785 C CA . PRO A 1 344 ? -0.523 7.350 20.381 1.00 94.19 344 PRO A CA 1
ATOM 2786 C C . PRO A 1 344 ? -1.287 7.863 19.153 1.00 94.19 344 PRO A C 1
ATOM 2788 O O . PRO A 1 344 ? -2.506 8.002 19.185 1.00 94.19 344 PRO A O 1
ATOM 2791 N N . VAL A 1 345 ? -0.592 8.074 18.033 1.00 94.50 345 VAL A N 1
ATOM 2792 C CA . VAL A 1 345 ? -1.269 8.377 16.762 1.00 94.50 345 VAL A CA 1
ATOM 2793 C C . VAL A 1 345 ? -2.179 7.207 16.380 1.00 94.50 345 VAL A C 1
ATOM 2795 O O . VAL A 1 345 ? -1.776 6.042 16.489 1.00 94.50 345 VAL A O 1
ATOM 2798 N N . GLY A 1 346 ? -3.410 7.506 15.965 1.00 93.62 346 GLY A N 1
ATOM 2799 C CA . GLY A 1 346 ? -4.376 6.494 15.541 1.00 93.62 346 GLY A CA 1
ATOM 2800 C C . GLY A 1 346 ? -5.821 6.979 15.522 1.00 93.62 346 GLY A C 1
ATOM 2801 O O . GLY A 1 346 ? -6.099 8.171 15.655 1.00 93.62 346 GLY A O 1
ATOM 2802 N N . THR A 1 347 ? -6.746 6.040 15.347 1.00 93.38 347 THR A N 1
ATOM 2803 C CA . THR A 1 347 ? -8.192 6.299 15.364 1.00 93.38 347 THR A CA 1
ATOM 2804 C C . THR A 1 347 ? -8.754 5.991 16.742 1.00 93.38 347 THR A C 1
ATOM 2806 O O . THR A 1 347 ? -8.434 4.962 17.335 1.00 93.38 347 THR A O 1
ATOM 2809 N N . TYR A 1 348 ? -9.608 6.875 17.248 1.00 95.12 348 TYR A N 1
ATOM 2810 C CA . TYR A 1 348 ? -10.200 6.809 18.577 1.00 95.12 348 TYR A CA 1
ATOM 2811 C C . TYR A 1 348 ? -11.721 6.882 18.506 1.00 95.12 348 TYR A C 1
ATOM 2813 O O . TYR A 1 348 ? -12.273 7.568 17.645 1.00 95.12 348 TYR A O 1
ATOM 2821 N N . LYS A 1 349 ? -12.387 6.227 19.460 1.00 95.12 349 LYS A N 1
ATOM 2822 C CA . LYS A 1 349 ? -13.801 6.445 19.771 1.00 95.12 349 LYS A CA 1
ATOM 2823 C C . LYS A 1 349 ? -13.922 7.271 21.047 1.00 95.12 349 LYS A C 1
ATOM 2825 O O . LYS A 1 349 ? -13.374 6.890 22.082 1.00 95.12 349 LYS A O 1
ATOM 2830 N N . LEU A 1 350 ? -14.624 8.396 20.944 1.00 97.81 350 LEU A N 1
ATOM 2831 C CA . LEU A 1 350 ? -15.021 9.256 22.053 1.00 97.81 350 LEU A CA 1
ATOM 2832 C C . LEU A 1 350 ? -16.509 9.044 22.348 1.00 97.81 350 LEU A C 1
ATOM 2834 O O . LEU A 1 350 ? -17.332 9.208 21.449 1.00 97.81 350 LEU A O 1
ATOM 2838 N N . SER A 1 351 ? -16.862 8.741 23.593 1.00 97.44 351 SER A N 1
ATOM 2839 C CA . SER A 1 351 ? -18.255 8.621 24.032 1.00 97.44 351 SER A CA 1
ATOM 2840 C C . SER A 1 351 ? -18.459 9.089 25.471 1.00 97.44 351 SER A C 1
ATOM 2842 O O . SER A 1 351 ? -17.498 9.375 26.186 1.00 97.44 351 SER A O 1
ATOM 2844 N N . MET A 1 352 ? -19.722 9.233 25.870 1.00 98.06 352 MET A N 1
ATOM 2845 C CA . MET A 1 352 ? -20.153 9.442 27.256 1.00 98.06 352 MET A CA 1
ATOM 2846 C C . MET A 1 352 ? -21.631 9.097 27.415 1.00 98.06 352 MET A C 1
ATOM 2848 O O . MET A 1 352 ? -22.348 9.020 26.416 1.00 98.06 352 MET A O 1
ATOM 2852 N N . TRP A 1 353 ? -22.096 8.920 28.648 1.00 98.12 353 TRP A N 1
ATOM 2853 C CA . TRP A 1 353 ? -23.509 8.729 28.958 1.00 98.12 353 TRP A CA 1
ATOM 2854 C C . TRP A 1 353 ? -24.129 10.016 29.495 1.00 98.12 353 TRP A C 1
ATOM 2856 O O . TRP A 1 353 ? -23.595 10.651 30.402 1.00 98.12 353 TRP A O 1
ATOM 2866 N N . ILE A 1 354 ? -25.283 10.406 28.949 1.00 98.06 354 ILE A N 1
ATOM 2867 C CA . ILE A 1 354 ? -26.007 11.604 29.394 1.00 98.06 354 ILE A CA 1
ATOM 2868 C C . ILE A 1 354 ? -27.524 11.451 29.319 1.00 98.06 354 ILE A C 1
ATOM 2870 O O . ILE A 1 354 ? -28.065 10.944 28.343 1.00 98.06 354 ILE A O 1
ATOM 2874 N N . GLN A 1 355 ? -28.229 11.948 30.329 1.00 97.50 355 GLN A N 1
ATOM 2875 C CA . GLN A 1 355 ? -29.683 12.138 30.323 1.00 97.50 355 GLN A CA 1
ATOM 2876 C C . GLN A 1 355 ? -30.028 13.559 30.780 1.00 97.50 355 GLN A C 1
ATOM 2878 O O . GLN A 1 355 ? -29.241 14.198 31.475 1.00 97.50 355 GLN A O 1
ATOM 2883 N N . GLY A 1 356 ? -31.222 14.059 30.461 1.00 96.62 356 GLY A N 1
ATOM 2884 C CA . GLY A 1 356 ? -31.617 15.405 30.877 1.00 96.62 356 GLY A CA 1
ATOM 2885 C C . GLY A 1 356 ? -33.017 15.810 30.452 1.00 96.62 356 GLY A C 1
ATOM 2886 O O . GLY A 1 356 ? -33.698 15.081 29.739 1.00 96.62 356 GLY A O 1
ATOM 2887 N N . SER A 1 357 ? -33.445 16.998 30.871 1.00 93.06 357 SER A N 1
ATOM 2888 C CA . SER A 1 357 ? -34.794 17.531 30.630 1.00 93.06 357 SER A CA 1
ATOM 2889 C C . SER A 1 357 ? -35.173 17.731 29.156 1.00 93.06 357 SER A C 1
ATOM 2891 O O . SER A 1 357 ? -36.363 17.727 28.848 1.00 93.06 357 SER A O 1
ATOM 2893 N N . GLY A 1 358 ? -34.192 17.919 28.267 1.00 89.00 358 GLY A N 1
ATOM 2894 C CA . GLY A 1 358 ? -34.418 18.344 26.885 1.00 89.00 358 GLY A CA 1
ATOM 2895 C C . GLY A 1 358 ? -34.644 19.855 26.742 1.00 89.00 358 GLY A C 1
ATOM 2896 O O . GLY A 1 358 ? -34.976 20.560 27.698 1.00 89.00 358 GLY A O 1
ATOM 2897 N N . GLY A 1 359 ? -34.464 20.372 25.524 1.00 88.31 359 GLY A N 1
ATOM 2898 C CA . GLY A 1 359 ? -34.599 21.804 25.212 1.00 88.31 359 GLY A CA 1
ATOM 2899 C C . GLY A 1 359 ? -33.378 22.668 25.561 1.00 88.31 359 GLY A C 1
ATOM 2900 O O . GLY A 1 359 ? -33.415 23.880 25.330 1.00 88.31 359 GLY A O 1
ATOM 2901 N N . ASP A 1 360 ? -32.331 22.037 26.089 1.00 92.69 360 ASP A N 1
ATOM 2902 C CA . ASP A 1 360 ? -30.955 22.506 26.200 1.00 92.69 360 ASP A CA 1
ATOM 2903 C C . ASP A 1 360 ? -30.166 22.247 24.901 1.00 92.69 360 ASP A C 1
ATOM 2905 O O . ASP A 1 360 ? -30.519 21.393 24.084 1.00 92.69 360 ASP A O 1
ATOM 2909 N N . GLU A 1 361 ? -29.097 23.011 24.682 1.00 97.19 361 GLU A N 1
ATOM 2910 C CA . GLU A 1 361 ? -28.122 22.751 23.622 1.00 97.19 361 GLU A CA 1
ATOM 2911 C C . GLU A 1 361 ? -26.920 22.050 24.245 1.00 97.19 361 GLU A C 1
ATOM 2913 O O . GLU A 1 361 ? -26.200 22.644 25.048 1.00 97.19 361 GLU A O 1
ATOM 2918 N N . VAL A 1 362 ? -26.720 20.783 23.889 1.00 97.94 362 VAL A N 1
ATOM 2919 C CA . VAL A 1 362 ? -25.629 19.965 24.416 1.00 97.94 362 VAL A CA 1
ATOM 2920 C C . VAL A 1 362 ? -24.761 19.473 23.267 1.00 97.94 362 VAL A C 1
ATOM 2922 O O . VAL A 1 362 ? -25.272 18.937 22.284 1.00 97.94 362 VAL A O 1
ATOM 2925 N N . GLU A 1 363 ? -23.450 19.655 23.387 1.00 98.25 363 GLU A N 1
ATOM 2926 C CA . GLU A 1 363 ? -22.464 19.224 22.399 1.00 98.25 363 GLU A CA 1
ATOM 2927 C C . GLU A 1 363 ? -21.303 18.500 23.089 1.00 98.25 363 GLU A C 1
ATOM 2929 O O . GLU A 1 363 ? -20.632 19.066 23.953 1.00 98.25 363 GLU A O 1
ATOM 2934 N N . LEU A 1 364 ? -21.038 17.263 22.667 1.00 98.62 364 LEU A N 1
ATOM 2935 C CA . LEU A 1 364 ? -19.778 16.575 22.943 1.00 98.62 364 LEU A CA 1
ATOM 2936 C C . LEU A 1 364 ? -18.826 16.836 21.779 1.00 98.62 364 LEU A C 1
ATOM 2938 O O . LEU A 1 364 ? -19.213 16.698 20.618 1.00 98.62 364 LEU A O 1
ATOM 2942 N N . SER A 1 365 ? -17.582 17.204 22.069 1.00 98.44 365 SER A N 1
ATOM 2943 C CA . SER A 1 365 ? -16.604 17.525 21.035 1.00 98.44 365 SER A CA 1
ATOM 2944 C C . SER A 1 365 ? -15.178 17.140 21.401 1.00 98.44 365 SER A C 1
ATOM 2946 O O . SER A 1 365 ? -14.823 16.993 22.572 1.00 98.44 365 SER A O 1
ATOM 2948 N N . ILE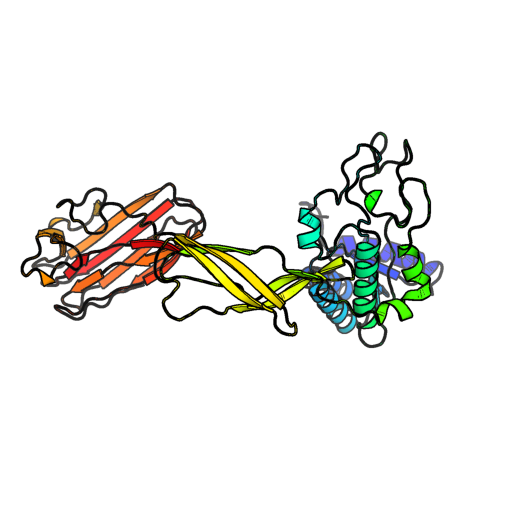 A 1 366 ? -14.361 17.008 20.361 1.00 98.50 366 ILE A N 1
ATOM 2949 C CA . ILE A 1 366 ? -12.919 16.811 20.435 1.00 98.50 366 ILE A CA 1
ATOM 2950 C C . ILE A 1 366 ? -12.217 17.859 19.574 1.00 98.50 366 ILE A C 1
ATOM 2952 O O . ILE A 1 366 ? -12.628 18.160 18.454 1.00 98.50 366 ILE A O 1
ATOM 2956 N N . SER A 1 367 ? -11.147 18.436 20.110 1.00 98.00 367 SER A N 1
ATOM 2957 C CA . SER A 1 367 ? -10.307 19.417 19.420 1.00 98.00 367 SER A CA 1
ATOM 2958 C C . SER A 1 367 ? -8.828 19.206 19.758 1.00 98.00 367 SER A C 1
ATOM 2960 O O . SER A 1 367 ? -8.481 18.332 20.553 1.00 98.00 367 SER A O 1
ATOM 2962 N N . SER A 1 368 ? -7.938 19.969 19.115 1.00 96.69 368 SER A N 1
ATOM 2963 C CA . SER A 1 368 ? -6.477 19.886 19.304 1.00 96.69 368 SER A CA 1
ATOM 2964 C C . SER A 1 368 ? -5.840 18.529 18.955 1.00 96.69 368 SER A C 1
ATOM 2966 O O . SER A 1 368 ? -4.679 18.307 19.286 1.00 96.69 368 SER A O 1
ATOM 2968 N N . HIS A 1 369 ? -6.550 17.662 18.228 1.00 96.25 369 HIS A N 1
ATOM 2969 C CA . HIS A 1 369 ? -6.104 16.317 17.837 1.00 96.25 369 HIS A CA 1
ATOM 2970 C C . HIS A 1 369 ? -5.311 16.261 16.518 1.00 96.25 369 HIS A C 1
ATOM 2972 O O . HIS A 1 369 ? -4.993 15.178 16.035 1.00 96.25 369 HIS A O 1
ATOM 2978 N N . GLY A 1 370 ? -4.974 17.419 15.939 1.00 94.56 370 GLY A N 1
ATOM 2979 C CA . GLY A 1 370 ? -4.245 17.536 14.670 1.00 94.56 370 GLY A CA 1
ATOM 2980 C C . GLY A 1 370 ? -5.134 17.610 13.422 1.00 94.56 370 GLY A C 1
ATOM 2981 O O . GLY A 1 370 ? -4.611 17.787 12.326 1.00 94.56 370 GLY A O 1
ATOM 2982 N N . GLY A 1 371 ? -6.459 17.532 13.590 1.00 93.19 371 GLY A N 1
ATOM 2983 C CA . GLY A 1 371 ? -7.462 17.810 12.557 1.00 93.19 371 GLY A CA 1
ATOM 2984 C C . GLY A 1 371 ? -8.426 18.936 12.951 1.00 93.19 371 GLY A C 1
ATOM 2985 O O . GLY A 1 371 ? -8.232 19.618 13.962 1.00 93.19 371 GLY A O 1
ATOM 2986 N N . GLU A 1 372 ? -9.471 19.126 12.143 1.00 96.31 372 GLU A N 1
ATOM 2987 C CA . GLU A 1 372 ? -10.586 20.029 12.460 1.00 96.31 372 GLU A CA 1
ATOM 2988 C C . GLU A 1 372 ? -11.416 19.502 13.640 1.00 96.31 372 GLU A C 1
ATOM 2990 O O . GLU A 1 372 ? -11.531 18.293 13.827 1.00 96.31 372 GLU A O 1
ATOM 2995 N N . LYS A 1 373 ? -12.024 20.410 14.420 1.00 96.94 373 LYS A N 1
ATOM 2996 C CA . LYS A 1 373 ? -12.894 20.052 15.554 1.00 96.94 373 LYS A CA 1
ATOM 2997 C C . LYS A 1 373 ? -14.017 19.123 15.079 1.00 96.94 373 LYS A C 1
ATOM 2999 O O . LYS A 1 373 ? -14.803 19.505 14.217 1.00 96.94 373 LYS A O 1
ATOM 3004 N N . ALA A 1 374 ? -14.146 17.964 15.719 1.00 97.50 374 ALA A N 1
ATOM 3005 C CA . ALA A 1 374 ? -15.283 17.068 15.539 1.00 97.50 374 ALA A CA 1
ATOM 3006 C C 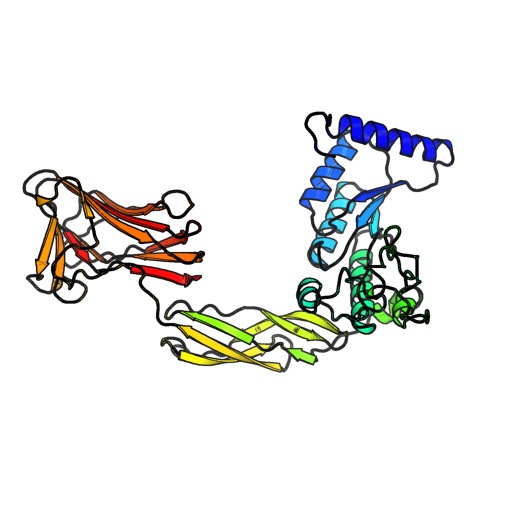. ALA A 1 374 ? -16.251 17.192 16.722 1.00 97.50 374 ALA A C 1
ATOM 3008 O O . ALA A 1 374 ? -15.827 17.327 17.875 1.00 97.50 374 ALA A O 1
ATOM 3009 N N . SER A 1 375 ? -17.557 17.155 16.453 1.00 97.62 375 SER A N 1
ATOM 3010 C CA . SER A 1 375 ? -18.579 17.243 17.494 1.00 97.62 375 SER A CA 1
ATOM 3011 C C . SER A 1 375 ? -19.859 16.486 17.154 1.00 97.62 375 SER A C 1
ATOM 3013 O O . SER A 1 375 ? -20.149 16.189 15.996 1.00 97.62 375 SER A O 1
ATOM 3015 N N . VAL A 1 376 ? -20.626 16.163 18.195 1.00 97.62 376 VAL A N 1
ATOM 3016 C CA . VAL A 1 376 ? -21.968 15.589 18.106 1.00 97.62 376 VAL A CA 1
ATOM 3017 C C . VAL A 1 376 ? -22.901 16.370 19.022 1.00 97.62 376 VAL A C 1
ATOM 3019 O O . VAL A 1 376 ? -22.630 16.560 20.211 1.00 97.62 376 VAL A O 1
ATOM 3022 N N . ARG A 1 377 ? -24.018 16.829 18.453 1.00 97.00 377 ARG A N 1
ATOM 3023 C CA . ARG A 1 377 ? -25.101 17.451 19.211 1.00 97.00 377 ARG A CA 1
ATOM 3024 C C . ARG A 1 377 ? -25.960 16.369 19.854 1.00 97.00 377 ARG A C 1
ATOM 3026 O O . ARG A 1 377 ? -26.285 15.371 19.216 1.00 97.00 377 ARG A O 1
ATOM 3033 N N . ILE A 1 378 ? -26.343 16.588 21.104 1.00 97.25 378 ILE A N 1
ATOM 3034 C CA . ILE A 1 378 ? -27.109 15.637 21.904 1.00 97.25 378 ILE A CA 1
ATOM 3035 C C . ILE A 1 378 ? -28.476 16.239 22.221 1.00 97.25 378 ILE A C 1
ATOM 3037 O O . ILE A 1 378 ? -28.586 17.392 22.637 1.00 97.25 378 ILE A O 1
ATOM 3041 N N . GLU A 1 379 ? -29.520 15.435 22.033 1.00 95.75 379 GLU A N 1
ATOM 3042 C CA . GLU A 1 379 ? -30.896 15.786 22.371 1.00 95.75 379 GLU A CA 1
ATOM 3043 C C . GLU A 1 379 ? -31.354 14.971 23.583 1.00 95.75 379 GLU A C 1
ATOM 3045 O O . GLU A 1 379 ? -31.598 13.765 23.507 1.00 95.75 379 GLU A O 1
ATOM 3050 N N . ASN A 1 380 ? -31.465 15.639 24.726 1.00 95.56 380 ASN A N 1
ATOM 3051 C CA . ASN A 1 380 ? -31.952 15.033 25.957 1.00 95.56 380 ASN A CA 1
ATOM 3052 C C . ASN A 1 380 ? -33.469 14.773 25.901 1.00 95.56 380 ASN A C 1
ATOM 3054 O O . ASN A 1 380 ? -34.229 15.590 25.381 1.00 95.56 380 ASN A O 1
ATOM 3058 N N . LYS A 1 381 ? -33.911 13.628 26.445 1.00 93.00 381 LYS A N 1
ATOM 3059 C CA . LYS A 1 381 ? -35.284 13.100 26.271 1.00 93.00 381 LYS A CA 1
ATOM 3060 C C . LYS A 1 381 ? -36.068 12.892 27.571 1.00 93.00 381 LYS A C 1
ATOM 3062 O O . LYS A 1 381 ? -37.170 12.352 27.546 1.00 93.00 381 LYS A O 1
ATOM 3067 N N . GLY A 1 382 ? -35.524 13.316 28.703 1.00 94.19 382 GLY A N 1
ATOM 3068 C CA . GLY A 1 382 ? -36.125 13.175 30.025 1.00 94.19 382 GLY A CA 1
ATOM 3069 C C . GLY A 1 382 ? -35.382 12.197 30.932 1.00 94.19 382 GLY A C 1
ATOM 3070 O O . GLY A 1 382 ? -34.292 11.712 30.633 1.00 94.19 382 GLY A O 1
ATOM 3071 N N . TRP A 1 383 ? -35.989 11.929 32.086 1.00 95.69 383 TRP A N 1
ATOM 3072 C CA . TRP A 1 383 ? -35.427 11.063 33.121 1.00 95.69 383 TRP A CA 1
ATOM 3073 C C . TRP A 1 383 ? -35.473 9.586 32.721 1.00 95.69 383 TRP A C 1
ATOM 3075 O O . TRP A 1 383 ? -36.474 9.117 32.180 1.00 95.69 383 TRP A O 1
ATOM 3085 N N . LEU A 1 384 ? -34.373 8.875 32.980 1.00 93.75 384 LEU A N 1
ATOM 3086 C CA . LEU A 1 384 ? -34.078 7.502 32.548 1.00 93.75 384 LEU A CA 1
ATOM 3087 C C . LEU A 1 384 ? -34.024 7.300 31.027 1.00 93.75 384 LEU A C 1
ATOM 3089 O O . LEU A 1 384 ? -34.028 6.165 30.555 1.00 93.75 384 LEU A O 1
ATOM 3093 N N . GLN A 1 385 ? -33.942 8.384 30.255 1.00 96.19 385 GLN A N 1
ATOM 3094 C CA . GLN A 1 385 ? -33.741 8.349 28.807 1.00 96.19 385 GLN A CA 1
ATOM 3095 C C . GLN A 1 385 ? -32.284 8.698 28.492 1.00 96.19 385 GLN A C 1
ATOM 3097 O O . GLN A 1 385 ? -31.974 9.802 28.044 1.00 96.19 385 GLN A O 1
ATOM 3102 N N . TRP A 1 386 ? -31.388 7.757 28.791 1.00 96.69 386 TRP A N 1
ATOM 3103 C CA . TRP A 1 386 ? -29.954 7.904 28.567 1.00 96.69 386 TRP A CA 1
ATOM 3104 C C . TRP A 1 386 ? -29.601 7.927 27.073 1.00 96.69 386 TRP A C 1
ATOM 3106 O O . TRP A 1 386 ? -30.058 7.097 26.288 1.00 96.69 386 TRP A O 1
ATOM 3116 N N . ASN A 1 387 ? -28.743 8.868 26.696 1.00 96.62 387 ASN A N 1
ATOM 3117 C CA . ASN A 1 387 ? -28.072 8.955 25.410 1.00 96.62 387 ASN A CA 1
ATOM 3118 C C . ASN A 1 387 ? -26.627 8.461 25.552 1.00 96.62 387 ASN A C 1
ATOM 3120 O O . ASN A 1 387 ? -25.975 8.745 26.557 1.00 96.62 387 ASN A O 1
ATOM 3124 N N . HIS A 1 388 ? -26.124 7.797 24.509 1.00 96.88 388 HIS A N 1
ATOM 3125 C CA . HIS A 1 388 ? -24.731 7.357 24.394 1.00 96.88 388 HIS A CA 1
ATOM 3126 C C . HIS A 1 388 ? -24.143 7.818 23.048 1.00 96.88 388 HIS A C 1
ATOM 3128 O O . HIS A 1 388 ? -24.054 7.030 22.102 1.00 96.88 388 HIS A O 1
ATOM 3134 N N . PRO A 1 389 ? -23.846 9.123 22.896 1.00 96.19 389 PRO A N 1
ATOM 3135 C CA . PRO A 1 389 ? -23.171 9.644 21.711 1.00 96.19 389 PRO A CA 1
ATOM 3136 C C . PRO A 1 389 ? -21.797 8.994 21.518 1.00 96.19 389 PRO A C 1
ATOM 3138 O O . PRO A 1 389 ? -21.046 8.833 22.477 1.00 96.19 389 PRO A O 1
ATOM 3141 N N . VAL A 1 390 ? -21.450 8.686 20.266 1.00 95.75 390 VAL A N 1
ATOM 3142 C CA . VAL A 1 390 ? -20.133 8.162 19.881 1.00 95.75 390 VAL A CA 1
ATOM 3143 C C . VAL A 1 390 ? -19.589 8.977 18.710 1.00 95.75 390 VAL A C 1
ATOM 3145 O O . VAL A 1 390 ? -20.278 9.171 17.710 1.00 95.75 390 VAL A O 1
ATOM 3148 N N . LEU A 1 391 ? -18.347 9.436 18.834 1.00 95.69 391 LEU A N 1
ATOM 3149 C CA . LEU A 1 391 ? -17.565 10.090 17.788 1.00 95.69 391 LEU A CA 1
ATOM 3150 C C . LEU A 1 391 ? -16.361 9.220 17.439 1.00 95.69 391 LEU A C 1
ATOM 3152 O O . LEU A 1 391 ? -15.633 8.803 18.336 1.00 95.69 391 LEU A O 1
ATOM 3156 N N . GLU A 1 392 ? -16.121 8.988 16.151 1.00 95.50 392 GLU A N 1
ATOM 3157 C CA . GLU A 1 392 ? -14.886 8.370 15.663 1.00 95.50 392 GLU A CA 1
ATOM 3158 C C . GLU A 1 392 ? -13.979 9.449 15.058 1.00 95.50 392 GLU A C 1
ATOM 3160 O O . GLU A 1 392 ? -14.427 10.266 14.253 1.00 95.50 392 GLU A O 1
ATOM 3165 N N . VAL A 1 393 ? -12.719 9.498 15.491 1.00 96.00 393 VAL A N 1
ATOM 3166 C CA . VAL A 1 393 ? -11.799 10.611 15.214 1.00 96.00 393 VAL A CA 1
ATOM 3167 C C . VAL A 1 393 ? -10.359 10.120 15.082 1.00 96.00 393 VAL A C 1
ATOM 3169 O O . VAL A 1 393 ? -9.897 9.302 15.874 1.00 96.00 393 VAL A O 1
ATOM 3172 N N . GLN A 1 394 ? -9.621 10.651 14.103 1.00 96.56 394 GLN A N 1
ATOM 3173 C CA . GLN A 1 394 ? -8.173 10.451 14.005 1.00 96.56 394 GLN A CA 1
ATOM 3174 C C . GLN A 1 394 ? -7.417 11.471 14.860 1.00 96.56 394 GLN A C 1
ATOM 3176 O O . GLN A 1 394 ? -7.631 12.680 14.743 1.00 96.56 394 GLN A O 1
ATOM 3181 N N . ILE A 1 395 ? -6.499 10.981 15.691 1.00 97.19 395 ILE A N 1
ATOM 3182 C CA . ILE A 1 395 ? -5.588 11.787 16.503 1.00 97.19 395 ILE A CA 1
ATOM 3183 C C . ILE A 1 395 ? -4.180 11.648 15.924 1.00 97.19 395 ILE A C 1
ATOM 3185 O O . ILE A 1 395 ? -3.629 10.550 15.879 1.00 97.19 395 ILE A O 1
ATOM 3189 N N . THR A 1 396 ? -3.596 12.765 15.490 1.00 96.50 396 THR A N 1
ATOM 3190 C CA . THR A 1 396 ? -2.258 12.839 14.874 1.00 96.50 396 THR A CA 1
ATOM 3191 C C . THR A 1 396 ? -1.290 13.738 15.643 1.00 96.50 396 THR A C 1
ATOM 3193 O O . THR A 1 396 ? -0.081 13.621 15.470 1.00 96.50 396 THR A O 1
ATOM 3196 N N . SER A 1 397 ? -1.792 14.611 16.522 1.00 95.06 397 SER A N 1
ATOM 3197 C CA . SER A 1 397 ? -0.977 15.558 17.301 1.00 95.06 397 SER A CA 1
ATOM 3198 C C . SER A 1 397 ? -0.396 14.982 18.599 1.00 95.06 397 SER A C 1
ATOM 3200 O O . SER A 1 397 ? 0.421 15.634 19.246 1.00 95.06 397 SER A O 1
ATOM 3202 N N . GLY A 1 398 ? -0.867 13.809 19.031 1.00 95.00 398 GLY A N 1
ATOM 3203 C CA . GLY A 1 398 ? -0.552 13.221 20.337 1.00 95.00 398 GLY A CA 1
ATOM 3204 C C . GLY A 1 398 ? -1.185 13.931 21.542 1.00 95.00 398 GLY A C 1
ATOM 3205 O O . GLY A 1 398 ? -0.869 13.623 22.688 1.00 95.00 398 GLY A O 1
ATOM 3206 N N . THR A 1 399 ? -2.085 14.887 21.310 1.00 96.75 399 THR A N 1
ATOM 3207 C CA . THR A 1 399 ? -2.847 15.603 22.344 1.00 96.75 399 THR A CA 1
ATOM 3208 C C . THR A 1 399 ? -4.302 15.715 21.902 1.00 96.75 399 THR A C 1
ATOM 3210 O O . THR A 1 399 ? -4.576 15.803 20.714 1.00 96.75 399 THR A O 1
ATOM 3213 N N . ALA A 1 400 ? -5.252 15.737 22.829 1.00 97.88 400 ALA A N 1
ATOM 3214 C CA . ALA A 1 400 ? -6.647 16.024 22.519 1.00 97.88 400 ALA A CA 1
ATOM 3215 C C . ALA A 1 400 ? -7.311 16.785 23.663 1.00 97.88 400 ALA A C 1
ATOM 3217 O O . ALA A 1 400 ? -7.043 16.529 24.836 1.00 97.88 400 ALA A O 1
ATOM 3218 N N . ARG A 1 401 ? -8.207 17.710 23.323 1.00 98.31 401 ARG A N 1
ATOM 3219 C CA . ARG A 1 401 ? -9.120 18.349 24.270 1.00 98.31 401 ARG A CA 1
ATOM 3220 C C . ARG A 1 401 ? -10.507 17.759 24.068 1.00 98.31 401 ARG A C 1
ATOM 3222 O O . ARG A 1 401 ? -11.083 17.933 22.994 1.00 98.31 401 ARG A O 1
ATOM 3229 N N . ILE A 1 402 ? -11.011 17.077 25.092 1.00 98.56 402 ILE A N 1
ATOM 3230 C CA . ILE A 1 402 ? -12.358 16.507 25.129 1.00 98.56 402 ILE A CA 1
ATOM 3231 C C . ILE A 1 402 ? -13.249 17.472 25.891 1.00 98.56 402 ILE A C 1
ATOM 3233 O O . ILE A 1 402 ? -12.944 17.781 27.041 1.00 98.56 402 ILE A O 1
ATOM 3237 N N . SER A 1 403 ? -14.327 17.930 25.264 1.00 98.44 403 SER A N 1
ATOM 3238 C CA . SER A 1 403 ? -15.187 18.984 25.796 1.00 98.44 403 SER A CA 1
ATOM 3239 C C . SER A 1 403 ? -16.657 18.593 25.729 1.00 98.44 403 SER A C 1
ATOM 3241 O O . SER A 1 403 ? -17.153 18.192 24.676 1.00 98.44 403 SER A O 1
ATOM 3243 N N . LEU A 1 404 ? -17.364 18.794 26.836 1.00 98.44 404 LEU A N 1
ATOM 3244 C CA . LEU A 1 404 ? -18.815 18.852 26.904 1.00 98.44 404 LEU A CA 1
ATOM 3245 C C . LEU A 1 404 ? -19.241 20.311 27.075 1.00 98.44 404 LEU A C 1
ATOM 3247 O O . LEU A 1 404 ? -18.962 20.925 28.105 1.00 98.44 404 LEU A O 1
ATOM 3251 N N . HIS A 1 405 ? -19.939 20.847 26.081 1.00 98.50 405 HIS A N 1
ATOM 3252 C CA . HIS A 1 405 ? -20.535 22.175 26.126 1.00 98.50 405 HIS A CA 1
ATOM 3253 C C . HIS A 1 405 ? -22.045 22.067 26.341 1.00 98.50 405 HIS A C 1
ATOM 3255 O O . HIS A 1 405 ? -22.721 21.319 25.632 1.00 98.50 405 HIS A O 1
ATOM 3261 N N . VAL A 1 406 ? -22.576 22.818 27.305 1.00 98.38 406 VAL A N 1
ATOM 3262 C CA . VAL A 1 406 ? -24.006 22.827 27.635 1.00 98.38 406 VAL A CA 1
ATOM 3263 C C . VAL A 1 406 ? -24.495 24.258 27.758 1.00 98.38 406 VAL A C 1
ATOM 3265 O O . VAL A 1 406 ? -23.964 25.039 28.547 1.00 98.38 406 VAL A O 1
ATOM 3268 N N . LYS A 1 407 ? -25.576 24.567 27.044 1.00 98.31 407 LYS A N 1
ATOM 3269 C CA . LYS A 1 407 ? -26.327 25.815 27.159 1.00 98.31 407 LYS A CA 1
ATOM 3270 C C . LYS A 1 407 ? -27.788 25.513 27.470 1.00 98.31 407 LYS A C 1
ATOM 3272 O O . LYS A 1 407 ? -28.531 25.010 26.629 1.00 98.31 407 LYS A O 1
ATOM 3277 N N . GLY A 1 408 ? -28.198 25.816 28.696 1.00 96.94 408 GLY A N 1
ATOM 3278 C CA . GLY A 1 408 ? -29.527 25.521 29.222 1.00 96.94 408 GLY A CA 1
ATOM 3279 C C . GLY A 1 408 ? -30.362 26.771 29.495 1.00 96.94 408 GLY A C 1
ATOM 3280 O O . GLY A 1 408 ? -29.853 27.850 29.810 1.00 96.94 408 GLY A O 1
ATOM 3281 N N . LYS A 1 409 ? -31.684 26.620 29.414 1.00 97.12 409 LYS A N 1
ATOM 3282 C CA . LYS A 1 409 ? -32.662 27.585 29.931 1.00 97.12 409 LYS A CA 1
ATOM 3283 C C . LYS A 1 409 ? -32.858 27.369 31.434 1.00 97.12 409 LYS A C 1
ATOM 3285 O O . LYS A 1 409 ? -32.455 26.352 31.997 1.00 97.12 409 LYS A O 1
ATOM 3290 N N . ALA A 1 410 ? -33.530 28.322 32.076 1.00 97.06 410 ALA A N 1
ATOM 3291 C CA . ALA A 1 410 ? -33.968 28.183 33.461 1.00 97.06 410 ALA A CA 1
ATOM 3292 C C . ALA A 1 410 ? -34.731 26.863 33.667 1.00 97.06 410 ALA A C 1
ATOM 3294 O O . ALA A 1 410 ? -35.686 26.576 32.945 1.00 97.06 410 ALA A O 1
ATOM 3295 N N . GLY A 1 411 ? -34.310 26.072 34.651 1.00 95.94 411 GLY A N 1
ATOM 3296 C CA . GLY A 1 411 ? -34.934 24.802 35.005 1.00 95.94 411 GLY A CA 1
ATOM 3297 C C . GLY A 1 411 ? -34.448 23.589 34.209 1.00 95.94 411 GLY A C 1
ATOM 3298 O O . GLY A 1 411 ? -34.799 22.471 34.591 1.00 95.94 411 GLY A O 1
ATOM 3299 N N . ASN A 1 412 ? -33.634 23.763 33.157 1.00 97.69 412 ASN A N 1
ATOM 3300 C CA . ASN A 1 412 ? -33.030 22.619 32.479 1.00 97.69 412 ASN A CA 1
ATOM 3301 C C . ASN A 1 412 ? -32.069 21.885 33.415 1.00 97.69 412 ASN A C 1
ATOM 3303 O O . ASN A 1 412 ? -31.300 22.513 34.142 1.00 97.69 412 ASN A O 1
ATOM 3307 N N . TRP A 1 413 ? -32.112 20.556 33.375 1.00 97.38 413 TRP A N 1
ATOM 3308 C CA . TRP A 1 413 ? -31.224 19.687 34.138 1.00 97.38 413 TRP A CA 1
ATOM 3309 C C . TRP A 1 413 ? -30.669 18.555 33.280 1.00 97.38 413 TRP A C 1
ATOM 3311 O O . TRP A 1 413 ? -31.290 18.168 32.287 1.00 97.38 413 TRP A O 1
ATOM 3321 N N . GLY A 1 414 ? -29.560 17.972 33.729 1.00 97.62 414 GLY A N 1
ATOM 3322 C CA . GLY A 1 414 ? -29.045 16.716 33.202 1.00 97.62 414 GLY A CA 1
ATOM 3323 C C . GLY A 1 414 ? -28.058 16.023 34.130 1.00 97.62 414 GLY A C 1
ATOM 3324 O O . GLY A 1 414 ? -27.626 16.578 35.144 1.00 97.62 414 GLY A O 1
ATOM 3325 N N . TRP A 1 415 ? -27.759 14.780 33.777 1.00 98.12 415 TRP A N 1
ATOM 3326 C CA . TRP A 1 415 ? -26.807 13.896 34.433 1.00 98.12 415 TRP A CA 1
ATOM 3327 C C . TRP A 1 415 ? -25.859 13.342 33.388 1.00 98.12 415 TRP A C 1
ATOM 3329 O O . TRP A 1 415 ? -26.321 12.856 32.359 1.00 98.12 415 TRP A O 1
ATOM 3339 N N . VAL A 1 416 ? -24.563 13.439 33.655 1.00 97.88 416 VAL A N 1
ATOM 3340 C CA . VAL A 1 416 ? -23.483 13.055 32.749 1.00 97.88 416 VAL A CA 1
ATOM 3341 C C . VAL A 1 416 ? -22.526 12.143 33.493 1.00 97.88 416 VAL A C 1
ATOM 3343 O O . VAL A 1 416 ? -22.167 12.424 34.640 1.00 97.88 416 VAL A O 1
ATOM 3346 N N . ASP A 1 417 ? -22.109 11.073 32.834 1.00 97.31 417 ASP A N 1
ATOM 3347 C CA . ASP A 1 417 ? -21.255 10.055 33.419 1.00 97.31 417 ASP A CA 1
ATOM 3348 C C . ASP A 1 417 ? -20.486 9.281 32.334 1.00 97.31 417 ASP A C 1
ATOM 3350 O O . ASP A 1 417 ? -20.763 9.408 31.140 1.00 97.31 417 ASP A O 1
ATOM 3354 N N . GLU A 1 418 ? -19.516 8.479 32.762 1.00 96.19 418 GLU A N 1
ATOM 3355 C CA . GLU A 1 418 ? -18.808 7.480 31.965 1.00 96.19 418 GLU A CA 1
ATOM 3356 C C . GLU A 1 418 ? -18.264 8.005 30.623 1.00 96.19 418 GLU A C 1
ATOM 3358 O O . GLU A 1 418 ? -18.616 7.537 29.543 1.00 96.19 418 GLU A O 1
ATOM 3363 N N . PHE A 1 419 ? -17.364 8.989 30.668 1.00 98.06 419 PHE A N 1
ATOM 3364 C CA . PHE A 1 419 ? -16.644 9.404 29.463 1.00 98.06 419 PHE A CA 1
ATOM 3365 C C . PHE A 1 419 ? -15.655 8.326 29.008 1.00 98.06 419 PHE A C 1
ATOM 3367 O O . PHE A 1 419 ? -14.972 7.695 29.807 1.00 98.06 419 PHE A O 1
ATOM 3374 N N . GLN A 1 420 ? -15.495 8.131 27.708 1.00 96.88 420 GLN A N 1
ATOM 3375 C CA . GLN A 1 420 ? -14.519 7.189 27.172 1.00 96.88 420 GLN A CA 1
ATOM 3376 C C . GLN A 1 420 ? -13.779 7.811 26.002 1.00 96.88 420 GLN A C 1
ATOM 3378 O O . GLN A 1 420 ? -14.392 8.386 25.113 1.00 96.88 420 GLN A O 1
ATOM 3383 N N . LEU A 1 421 ? -12.455 7.680 26.001 1.00 97.19 421 LEU A N 1
ATOM 3384 C CA . LEU A 1 421 ? -11.607 7.936 24.842 1.00 97.19 421 LEU A CA 1
ATOM 3385 C C . LEU A 1 421 ? -10.745 6.693 24.633 1.00 97.19 421 LEU A C 1
ATOM 3387 O O . LEU A 1 421 ? -9.778 6.492 25.364 1.00 97.19 421 LEU A O 1
ATOM 3391 N N . ILE A 1 422 ? -11.117 5.847 23.674 1.00 94.06 422 ILE A N 1
ATOM 3392 C CA . ILE A 1 422 ? -10.506 4.526 23.458 1.00 94.06 422 ILE A CA 1
ATOM 3393 C C . ILE A 1 422 ? -9.878 4.483 22.067 1.00 94.06 422 ILE A C 1
ATOM 3395 O O . ILE A 1 422 ? -10.545 4.790 21.079 1.00 94.06 422 ILE A O 1
ATOM 3399 N N . LYS A 1 423 ? -8.604 4.085 21.978 1.00 91.25 423 LYS A N 1
ATOM 3400 C CA . LYS A 1 423 ? -7.929 3.857 20.692 1.00 91.25 423 LYS A CA 1
ATOM 3401 C C . LYS A 1 423 ? -8.462 2.575 20.053 1.00 91.25 423 LYS A C 1
ATOM 3403 O O . LYS A 1 423 ? -8.419 1.531 20.694 1.00 91.25 423 LYS A O 1
ATOM 3408 N N . VAL A 1 424 ? -8.924 2.651 18.807 1.00 85.56 424 VAL A N 1
ATOM 3409 C CA . VAL A 1 424 ? -9.507 1.521 18.062 1.00 85.56 424 VAL A CA 1
ATOM 3410 C C . VAL A 1 424 ? -8.680 1.076 16.852 1.00 85.56 424 VAL A C 1
ATOM 3412 O O . VAL A 1 424 ? -8.825 -0.072 16.444 1.00 85.56 424 VAL A O 1
ATOM 3415 N N . LYS A 1 425 ? -7.821 1.943 16.287 1.00 79.88 425 LYS A N 1
ATOM 3416 C CA . LYS A 1 425 ? -6.883 1.619 15.189 1.00 79.88 425 LYS A CA 1
ATOM 3417 C C . LYS A 1 425 ? -5.559 2.349 15.353 1.00 79.88 425 LYS A C 1
ATOM 3419 O O . LYS A 1 425 ? -5.594 3.535 15.761 1.00 79.88 425 LYS A O 1
#

Sequence (425 aa):
MSGPNARGFDDFTALLKAGIRAVRDFDPEIPIVVHLAEGGNNSLFRWFFDELIKRNVDFDVIGVSYYPYWHGTLEELSFNLNDVSQRYKKDVLVVETAYPWTLQDADGHGNIFGDESLQWTAGYLATVRGQTSFLRDLIKVLKQVPNGRGLGLFYWEGAWIPVKGAGWKTDEGNPWENQALFDFQGNALETLKIFRNYEELLEEKAELVQVSSITLESIVGSVELPQRVRALFSDDSLRLVPVVWQVEEGKLKDAGEYRIMGKIDGYDTIVEARLLIKEPTNYLSNWSFETGNFDPWIVEGNKQSVKLVRASPPQNAHHGVYAVNYWLDKPFEFEMYQIVRDLPVGTYKLSMWIQGSGGDEVELSISSHGGEKASVRIENKGWLQWNHPVLEVQITSGTARISLHVKGKAGNWGWVDEFQLIKVK

Foldseek 3Di:
DDDPPPPPVPVVLVVLLVVVVVVCVVPVPDAFEDEDELLLPQVVVCVVVVSCVVVVRDGAEYEYADEQLGNDDLVSNLVNQQCNCVVVVHFYEHAEYWAFQDLDDDQPAAAPRNDQVSCVRNFFDRRLLRRLVSQLVNVVSLCPRPPNRSVYYDYPCQQQAFDPQPDPDGPGTDNCNRRHCAHNVRHGGPSVCCVPPSVVVNPDDWDFDFWDAAEAEFEAPQDDDDQWGWTATPSRGIDTFGKAKDDDPPPRHDFDWDWIWIDTPPDPDIHIYIYGYDYWDFQDPCQFVPVLDLPPKDKDWPCVQKHWDQDVVQLLGPDDGIWIKGAAQFKTKMKIKDKGAQADWAKKKKKWKKAWDFPKWKKKWKDPQPDDIDIDTDTHDDPPPIDIDIDIDTGDRRMMMIMIIITDGRGIMMIIGRIGITGGD